Protein AF-A0A7V5F005-F1 (afdb_monomer_lite)

Secondary structure (DSSP, 8-state):
----------------S-------HHHHHHHHHHHHHHH-HHHHHHHHHHHHHHHHHHHHHHHHHHHHHHHHHHHHHHTT-HHHHHHHHHHHHHHHHHHHHHHHHHHHHHHHHHHHHHHHTTSSTTHHHHHHHHHHHHHHHHHHHHHHHHHHHHHTT--SS-SSSS-HHHHHHHHHHHHHHHHHH-HHHHHHHHHHHHHHHHTT-HHHHHHHHHHHHHHHHHHHHHGGGHHHHHHHHHHHHHHHHHHHHHHHHHHTT-PPPHHHHHHHHHH-TTS-S--PPP-------TT-----EEETTEEEE--SS--HHHHHHH-HHHHHHHHHHH---PPPEEEETTEEEETTSHHHHHHHHHHHHHHHHHHHHHHHHHHHHHHHHHSTT--HHHHIIIIIHHHHHHHHHH--HHHHHHHHHHHHHHH-TTS-HHHHHHHHHHHHHH--HHHHHHHHHHHHHHHHHTT----HHHHHHHHHHHHHHGGG--S-TTGGGGTHHHHHHHTT--HHHHHHHHHHHHHHTTTHHHHHHHHHHHHHHHHHHHHHHHHHHHHT-

Radius of gyration: 30.46 Å; chains: 1; bounding box: 103×102×81 Å

Structure (mmCIF, N/CA/C/O backbone):
data_AF-A0A7V5F005-F1
#
_entry.id   AF-A0A7V5F005-F1
#
loop_
_atom_site.group_PDB
_atom_site.id
_atom_site.type_symbol
_atom_site.label_atom_id
_atom_site.label_alt_id
_atom_site.label_comp_id
_atom_site.label_asym_id
_atom_site.label_entity_id
_atom_site.label_seq_id
_atom_site.pdbx_PDB_ins_code
_atom_site.Cartn_x
_atom_site.Cartn_y
_atom_site.Cartn_z
_atom_site.occupancy
_atom_site.B_iso_or_equiv
_atom_site.auth_seq_id
_atom_site.auth_comp_id
_atom_site.auth_asym_id
_atom_site.auth_atom_id
_atom_site.pdbx_PDB_model_num
ATOM 1 N N . MET A 1 1 ? 72.232 62.248 1.394 1.00 38.97 1 MET A N 1
ATOM 2 C CA . MET A 1 1 ? 72.396 63.174 2.535 1.00 38.97 1 MET A CA 1
ATOM 3 C C . MET A 1 1 ? 71.172 64.072 2.495 1.00 38.97 1 MET A C 1
ATOM 5 O O . MET A 1 1 ? 71.194 65.116 1.866 1.00 38.97 1 MET A O 1
ATOM 9 N N . ASN A 1 2 ? 70.075 63.523 3.016 1.00 33.62 2 ASN A N 1
ATOM 10 C CA . ASN A 1 2 ? 68.667 63.804 2.699 1.00 33.62 2 ASN A CA 1
ATOM 11 C C . ASN A 1 2 ? 67.881 63.500 3.990 1.00 33.62 2 ASN A C 1
ATOM 13 O O . ASN A 1 2 ? 68.324 62.629 4.734 1.00 33.62 2 ASN A O 1
ATOM 17 N N . GLU A 1 3 ? 66.720 64.039 4.337 1.00 30.33 3 GLU A N 1
ATOM 18 C CA . GLU A 1 3 ? 65.868 65.145 3.889 1.00 30.33 3 GLU A CA 1
ATOM 19 C C . GLU A 1 3 ? 64.881 65.358 5.057 1.00 30.33 3 GLU A C 1
ATOM 21 O O . GLU A 1 3 ? 64.528 64.409 5.760 1.00 30.33 3 GLU A O 1
ATOM 26 N N . GLN A 1 4 ? 64.442 66.595 5.283 1.00 37.00 4 GLN A N 1
ATOM 27 C CA . GLN A 1 4 ? 63.307 66.905 6.155 1.00 37.00 4 GLN A CA 1
ATOM 28 C C . GLN A 1 4 ? 61.998 66.443 5.498 1.00 37.00 4 GLN A C 1
ATOM 30 O O . GLN A 1 4 ? 61.789 66.750 4.330 1.00 37.00 4 GLN A O 1
ATOM 35 N N . ALA A 1 5 ? 61.078 65.838 6.258 1.00 34.12 5 ALA A N 1
ATOM 36 C CA . ALA A 1 5 ? 59.633 65.923 6.013 1.00 34.12 5 ALA A CA 1
ATOM 37 C C . ALA A 1 5 ? 58.844 65.373 7.212 1.00 34.12 5 ALA A C 1
ATOM 39 O O . ALA A 1 5 ? 59.053 64.241 7.643 1.00 34.12 5 ALA A O 1
ATOM 40 N N . GLY A 1 6 ? 57.903 66.166 7.726 1.00 29.70 6 GLY A N 1
ATOM 41 C CA . GLY A 1 6 ? 56.763 65.631 8.462 1.00 29.70 6 GLY A CA 1
ATOM 42 C C . GLY A 1 6 ? 55.716 65.057 7.503 1.00 29.70 6 GLY A C 1
ATOM 43 O O . GLY A 1 6 ? 55.715 65.392 6.323 1.00 29.70 6 GLY A O 1
ATOM 44 N N . SER A 1 7 ? 54.805 64.224 8.006 1.00 29.80 7 SER A N 1
ATOM 45 C CA . SER A 1 7 ? 53.402 64.160 7.561 1.00 29.80 7 SER A CA 1
ATOM 46 C C . SER A 1 7 ? 52.626 63.059 8.291 1.00 29.80 7 SER A C 1
ATOM 48 O O . SER A 1 7 ? 53.153 61.987 8.562 1.00 29.80 7 SER A O 1
ATOM 50 N N . SER A 1 8 ? 51.354 63.383 8.559 1.00 31.19 8 SER A N 1
ATOM 51 C CA . SER A 1 8 ? 50.190 62.510 8.798 1.00 31.19 8 SER A CA 1
ATOM 52 C C . SER A 1 8 ? 50.314 61.443 9.896 1.00 31.19 8 SER A C 1
ATOM 54 O O . SER A 1 8 ? 51.034 60.470 9.764 1.00 31.19 8 SER A O 1
ATOM 56 N N . GLY A 1 9 ? 49.594 61.525 11.014 1.00 30.30 9 GLY A N 1
ATOM 57 C CA . GLY A 1 9 ? 48.139 61.644 11.029 1.00 30.30 9 GLY A CA 1
ATOM 58 C C . GLY A 1 9 ? 47.497 60.259 10.939 1.00 30.30 9 GLY A C 1
ATOM 59 O O . GLY A 1 9 ? 47.050 59.866 9.873 1.00 30.30 9 GLY A O 1
ATOM 60 N N . THR A 1 10 ? 47.403 59.550 12.063 1.00 32.34 10 THR A N 1
ATOM 61 C CA . THR A 1 10 ? 46.413 58.477 12.255 1.00 32.34 10 THR A CA 1
ATOM 62 C C . THR A 1 10 ? 45.721 58.699 13.590 1.00 32.34 10 THR A C 1
ATOM 64 O O . THR A 1 10 ? 46.030 58.097 14.615 1.00 32.34 10 THR A O 1
ATOM 67 N N . SER A 1 11 ? 44.794 59.653 13.557 1.00 36.47 11 SER A N 1
ATOM 68 C CA . SER A 1 11 ? 43.602 59.653 14.393 1.00 36.47 11 SER A CA 1
ATOM 69 C C . SER A 1 11 ? 42.819 58.350 14.206 1.00 36.47 11 SER A C 1
ATOM 71 O O . SER A 1 11 ? 42.829 57.794 13.112 1.00 36.47 11 SER A O 1
ATOM 73 N N . ALA A 1 12 ? 42.044 57.995 15.232 1.00 37.31 12 ALA A N 1
ATOM 74 C CA . ALA A 1 12 ? 41.068 56.903 15.300 1.00 37.31 12 ALA A CA 1
ATOM 75 C C . ALA A 1 12 ? 41.616 55.560 15.797 1.00 37.31 12 ALA A C 1
ATOM 77 O O . ALA A 1 12 ? 41.804 54.635 15.026 1.00 37.31 12 ALA A O 1
ATOM 78 N N . LEU A 1 13 ? 41.802 55.457 17.117 1.00 35.16 13 LEU A N 1
ATOM 79 C CA . LEU A 1 13 ? 41.568 54.228 17.897 1.00 35.16 13 LEU A CA 1
ATOM 80 C C . LEU A 1 13 ? 41.340 54.606 19.377 1.00 35.16 13 LEU A C 1
ATOM 82 O O . LEU A 1 13 ? 41.996 54.155 20.307 1.00 35.16 13 LEU A O 1
ATOM 86 N N . LYS A 1 14 ? 40.404 55.530 19.583 1.00 39.06 14 LYS A N 1
ATOM 87 C CA . LYS A 1 14 ? 39.603 55.666 20.805 1.00 39.06 14 LYS A CA 1
ATOM 88 C C . LYS A 1 14 ? 38.161 55.724 20.312 1.00 39.06 14 LYS A C 1
ATOM 90 O O . LYS A 1 14 ? 37.958 56.284 19.239 1.00 39.06 14 LYS A O 1
ATOM 95 N N . TRP A 1 15 ? 37.226 55.179 21.088 1.00 33.25 15 TRP A N 1
ATOM 96 C CA . TRP A 1 15 ? 35.781 55.043 20.819 1.00 33.25 15 TRP A CA 1
ATOM 97 C C . TRP A 1 15 ? 35.349 53.706 20.192 1.00 33.25 15 TRP A C 1
ATOM 99 O O . TRP A 1 15 ? 35.150 53.609 18.989 1.00 33.25 15 TRP A O 1
ATOM 109 N N . HIS A 1 16 ? 35.208 52.672 21.031 1.00 36.75 16 HIS A N 1
ATOM 110 C CA . HIS A 1 16 ? 33.936 51.969 21.291 1.00 36.75 16 HIS A CA 1
ATOM 111 C C . HIS A 1 16 ? 34.193 50.738 22.182 1.00 36.75 16 HIS A C 1
ATOM 113 O O . HIS A 1 16 ? 34.186 49.604 21.720 1.00 36.75 16 HIS A O 1
ATOM 119 N N . GLU A 1 17 ? 34.412 50.970 23.479 1.00 39.88 17 GLU A N 1
ATOM 120 C CA . GLU A 1 17 ? 34.409 49.914 24.512 1.00 39.88 17 GLU A CA 1
ATOM 121 C C . GLU A 1 17 ? 33.198 50.039 25.461 1.00 39.88 17 GLU A C 1
ATOM 123 O O . GLU A 1 17 ? 33.136 49.416 26.514 1.00 39.88 17 GLU A O 1
ATOM 128 N N . GLU A 1 18 ? 32.181 50.814 25.070 1.00 41.94 18 GLU A N 1
ATOM 129 C CA . GLU A 1 18 ? 30.950 51.011 25.841 1.00 41.94 18 GLU A CA 1
ATOM 130 C C . GLU A 1 18 ? 29.721 50.727 24.974 1.00 41.94 18 GLU A C 1
ATOM 132 O O . GLU A 1 18 ? 29.124 51.614 24.372 1.00 41.94 18 GLU A O 1
ATOM 137 N N . SER A 1 19 ? 29.364 49.449 24.868 1.00 40.25 19 SER A N 1
ATOM 138 C CA . SER A 1 19 ? 27.989 48.998 24.585 1.00 40.25 19 SER A CA 1
ATOM 139 C C . SER A 1 19 ? 27.797 47.520 24.953 1.00 40.25 19 SER A C 1
ATOM 141 O O . SER A 1 19 ? 27.085 46.775 24.287 1.00 40.25 19 SER A O 1
ATOM 143 N N . ALA A 1 20 ? 28.409 47.072 26.054 1.00 43.72 20 ALA A N 1
ATOM 144 C CA . ALA A 1 20 ? 27.963 45.845 26.701 1.00 43.72 20 ALA A CA 1
ATOM 145 C C . ALA A 1 20 ? 26.662 46.173 27.445 1.00 43.72 20 ALA A C 1
ATOM 147 O O . ALA A 1 20 ? 26.689 46.808 28.500 1.00 43.72 20 ALA A O 1
ATOM 148 N N . ILE A 1 21 ? 25.523 45.795 26.863 1.00 49.12 21 ILE A N 1
ATOM 149 C CA . ILE A 1 21 ? 24.210 45.869 27.511 1.00 49.12 21 ILE A CA 1
ATOM 150 C C . ILE A 1 21 ? 24.324 45.126 28.850 1.00 49.12 21 ILE A C 1
ATOM 152 O O . ILE A 1 21 ? 24.442 43.901 28.883 1.00 49.12 21 ILE A O 1
ATOM 156 N N . ARG A 1 22 ? 24.353 45.868 29.965 1.00 52.59 22 ARG A N 1
ATOM 157 C CA . ARG A 1 22 ? 24.287 45.284 31.308 1.00 52.59 22 ARG A CA 1
ATOM 158 C C . ARG A 1 22 ? 22.856 44.814 31.525 1.00 52.59 22 ARG A C 1
ATOM 160 O O . ARG A 1 22 ? 21.986 45.620 31.836 1.00 52.59 22 ARG A O 1
ATOM 167 N N . LEU A 1 23 ? 22.638 43.519 31.315 1.00 56.75 23 LEU A N 1
ATOM 168 C CA . LEU A 1 23 ? 21.404 42.834 31.690 1.00 56.75 23 LEU A CA 1
ATOM 169 C C . LEU A 1 23 ? 21.127 43.082 33.179 1.00 56.75 23 LEU A C 1
ATOM 171 O O . LEU A 1 23 ? 22.049 43.009 33.997 1.00 56.75 23 LEU A O 1
ATOM 175 N N . SER A 1 24 ? 19.878 43.382 33.518 1.00 72.69 24 SER A N 1
ATOM 176 C CA . SER A 1 24 ? 19.417 43.475 34.907 1.00 72.69 24 SER A CA 1
ATOM 177 C C . SER A 1 24 ? 19.605 42.140 35.645 1.00 72.69 24 SER A C 1
ATOM 179 O O . SER A 1 24 ? 19.712 41.087 35.016 1.00 72.69 24 SER A O 1
ATOM 181 N N . GLU A 1 25 ? 19.645 42.148 36.982 1.00 67.94 25 GLU A N 1
ATOM 182 C CA . GLU A 1 25 ? 19.797 40.910 37.776 1.00 67.94 25 GLU A CA 1
ATOM 183 C C . GLU A 1 25 ? 18.696 39.880 37.471 1.00 67.94 25 GLU A C 1
ATOM 185 O O . GLU A 1 25 ? 18.955 38.678 37.449 1.00 67.94 25 GLU A O 1
ATOM 190 N N . GLU A 1 26 ? 17.485 40.345 37.159 1.00 61.84 26 GLU A N 1
ATOM 191 C CA . GLU A 1 26 ? 16.357 39.496 36.773 1.00 61.84 26 GLU A CA 1
ATOM 192 C C . GLU A 1 26 ? 16.564 38.868 35.385 1.00 61.84 26 GLU A C 1
ATOM 194 O O . GLU A 1 26 ? 16.338 37.671 35.205 1.00 61.84 26 GLU A O 1
ATOM 199 N N . GLU A 1 27 ? 17.090 39.627 34.420 1.00 63.44 27 GLU A N 1
ATOM 200 C CA . GLU A 1 27 ? 17.456 39.116 33.094 1.00 63.44 27 GLU A CA 1
ATOM 201 C C . GLU A 1 27 ? 18.659 38.168 33.150 1.00 63.44 27 GLU A C 1
ATOM 203 O O . GLU A 1 27 ? 18.671 37.164 32.442 1.00 63.44 27 GLU A O 1
ATOM 208 N N . GLN A 1 28 ? 19.650 38.425 34.012 1.00 68.62 28 GLN A N 1
ATOM 209 C CA . GLN A 1 28 ? 20.757 37.493 34.249 1.00 68.62 28 GLN A CA 1
ATOM 210 C C . GLN A 1 28 ? 20.271 36.197 34.897 1.00 68.62 28 GLN A C 1
ATOM 212 O O . GLN A 1 28 ? 20.704 35.119 34.494 1.00 68.62 28 GLN A O 1
ATOM 217 N N . HIS A 1 29 ? 19.339 36.282 35.849 1.00 68.94 29 HIS A N 1
ATOM 218 C CA . HIS A 1 29 ? 18.729 35.109 36.462 1.00 68.94 29 HIS A CA 1
ATOM 219 C C . HIS A 1 29 ? 17.910 34.305 35.444 1.00 68.94 29 HIS A C 1
ATOM 221 O O . HIS A 1 29 ? 18.051 33.087 35.374 1.00 68.94 29 HIS A O 1
ATOM 227 N N . GLN A 1 30 ? 17.127 34.970 34.588 1.00 62.50 30 GLN A N 1
ATOM 228 C CA . GLN A 1 30 ? 16.431 34.322 33.474 1.00 62.50 30 GLN A CA 1
ATOM 229 C C . GLN A 1 30 ? 17.411 33.667 32.496 1.00 62.50 30 GLN A C 1
ATOM 231 O O . GLN A 1 30 ? 17.164 32.547 32.061 1.00 62.50 30 GLN A O 1
ATOM 236 N N . LEU A 1 31 ? 18.542 34.312 32.188 1.00 66.81 31 LEU A N 1
ATOM 237 C CA . LEU A 1 31 ? 19.572 33.760 31.308 1.00 66.81 31 LEU A CA 1
ATOM 238 C C . LEU A 1 31 ? 20.269 32.545 31.932 1.00 66.81 31 LEU A C 1
ATOM 240 O O . LEU A 1 31 ? 20.539 31.579 31.228 1.00 66.81 31 LEU A O 1
ATOM 244 N N . GLU A 1 32 ? 20.549 32.564 33.235 1.00 66.75 32 GLU A N 1
ATOM 245 C CA . GLU A 1 32 ? 21.120 31.429 33.970 1.00 66.75 32 GLU A CA 1
ATOM 246 C C . GLU A 1 32 ? 20.124 30.270 34.078 1.00 66.75 32 GLU A C 1
ATOM 248 O O . GLU A 1 32 ? 20.485 29.121 33.830 1.00 66.75 32 GLU A O 1
ATOM 253 N N . VAL A 1 33 ? 18.842 30.550 34.325 1.00 63.56 33 VAL A N 1
ATOM 254 C CA . VAL A 1 33 ? 17.774 29.542 34.266 1.00 63.56 33 VAL A CA 1
ATOM 255 C C . VAL A 1 33 ? 17.649 28.971 32.850 1.00 63.56 33 VAL A C 1
ATOM 257 O O . VAL A 1 33 ? 17.575 27.753 32.688 1.00 63.56 33 VAL A O 1
ATOM 260 N N . LEU A 1 34 ? 17.703 29.813 31.812 1.00 59.19 34 LEU A N 1
ATOM 261 C CA . LEU A 1 34 ? 17.664 29.389 30.412 1.00 59.19 34 LEU A CA 1
ATOM 262 C C . LEU A 1 34 ? 18.900 28.559 30.044 1.00 59.19 34 LEU A C 1
ATOM 264 O O . LEU A 1 34 ? 18.760 27.546 29.368 1.00 59.19 34 LEU A O 1
ATOM 268 N N . LYS A 1 35 ? 20.091 28.927 30.530 1.00 58.88 35 LYS A N 1
ATOM 269 C CA . LYS A 1 35 ? 21.324 28.141 30.385 1.00 58.88 35 LYS A CA 1
ATOM 270 C C . LYS A 1 35 ? 21.204 26.800 31.091 1.00 58.88 35 LYS A C 1
ATOM 272 O O . LYS A 1 35 ? 21.541 25.798 30.488 1.00 58.88 35 LYS A O 1
ATOM 277 N N . VAL A 1 36 ? 20.683 26.731 32.314 1.00 61.91 36 VAL A N 1
ATOM 278 C CA . VAL A 1 36 ? 20.475 25.463 33.040 1.00 61.91 36 VAL A CA 1
ATOM 279 C C . VAL A 1 36 ? 19.451 24.570 32.324 1.00 61.91 36 VAL A C 1
ATOM 281 O O . VAL A 1 36 ? 19.643 23.357 32.219 1.00 61.91 36 VAL A O 1
ATOM 284 N N . ILE A 1 37 ? 18.398 25.163 31.756 1.00 57.75 37 ILE A N 1
ATOM 285 C CA . ILE A 1 37 ? 17.394 24.483 30.924 1.00 57.75 37 ILE A CA 1
ATOM 286 C C . ILE A 1 37 ? 18.021 23.964 29.616 1.00 57.75 37 ILE A C 1
ATOM 288 O O . ILE A 1 37 ? 17.849 22.787 29.290 1.00 57.75 37 ILE A O 1
ATOM 292 N N . LEU A 1 38 ? 18.793 24.798 28.909 1.00 55.75 38 LEU A N 1
ATOM 293 C CA . LEU A 1 38 ? 19.462 24.496 27.633 1.00 55.75 38 LEU A CA 1
ATOM 294 C C . LEU A 1 38 ? 20.728 23.636 27.775 1.00 55.75 38 LEU A C 1
ATOM 296 O O . LEU A 1 38 ? 21.146 23.028 26.800 1.00 55.75 38 LEU A O 1
ATOM 300 N N . LEU A 1 39 ? 21.350 23.567 28.952 1.00 59.78 39 LEU A N 1
ATOM 301 C CA . LEU A 1 39 ? 22.544 22.752 29.220 1.00 59.78 39 LEU A CA 1
ATOM 302 C C . LEU A 1 39 ? 22.197 21.403 29.841 1.00 59.78 39 LEU A C 1
ATOM 304 O O . LEU A 1 39 ? 23.070 20.544 29.946 1.00 59.78 39 LEU A O 1
ATOM 308 N N . SER A 1 40 ? 20.944 21.175 30.246 1.00 65.44 40 SER A N 1
ATOM 309 C CA . SER A 1 40 ? 20.545 19.852 30.712 1.00 65.44 40 SER A CA 1
ATOM 310 C C . SER A 1 40 ? 20.384 18.912 29.502 1.00 65.44 40 SER A C 1
ATOM 312 O O . SER A 1 40 ? 19.487 19.107 28.673 1.00 65.44 40 SER A O 1
ATOM 314 N N . PRO A 1 41 ? 21.187 17.835 29.384 1.00 64.44 41 PRO A N 1
ATOM 315 C CA . PRO A 1 41 ? 21.117 16.938 28.225 1.00 64.44 41 PRO A CA 1
ATOM 316 C C . PRO A 1 41 ? 19.725 16.309 28.053 1.00 64.44 41 PRO A C 1
ATOM 318 O O . PRO A 1 41 ? 19.301 15.978 26.949 1.00 64.44 41 PRO A O 1
ATOM 321 N N . ARG A 1 42 ? 18.975 16.187 29.159 1.00 67.50 42 ARG A N 1
ATOM 322 C CA . ARG A 1 42 ? 17.601 15.676 29.178 1.00 67.50 42 ARG A CA 1
ATOM 323 C C . ARG A 1 42 ? 16.567 16.663 28.626 1.00 67.50 42 ARG A C 1
ATOM 325 O O . ARG A 1 42 ? 15.668 16.200 27.926 1.00 67.50 42 ARG A O 1
ATOM 332 N N . LEU A 1 43 ? 16.638 17.972 28.919 1.00 64.94 43 LEU A N 1
ATOM 333 C CA . LEU A 1 43 ? 15.711 18.927 28.288 1.00 64.94 43 LEU A CA 1
ATOM 334 C C . LEU A 1 43 ? 16.106 19.212 26.844 1.00 64.94 43 LEU A C 1
ATOM 336 O O . LEU A 1 43 ? 15.206 19.279 26.015 1.00 64.94 43 LEU A O 1
ATOM 340 N N . VAL A 1 44 ? 17.401 19.285 26.519 1.00 68.06 44 VAL A N 1
ATOM 341 C CA . VAL A 1 44 ? 17.855 19.387 25.121 1.00 68.06 44 VAL A CA 1
ATOM 342 C C . VAL A 1 44 ? 17.337 18.205 24.315 1.00 68.06 44 VAL A C 1
ATOM 344 O O . VAL A 1 44 ? 16.742 18.408 23.265 1.00 68.06 44 VAL A O 1
ATOM 347 N N . GLY A 1 45 ? 17.457 16.980 24.837 1.00 70.12 45 GLY A N 1
ATOM 348 C CA . GLY A 1 45 ? 16.904 15.792 24.187 1.00 70.12 45 GLY A CA 1
ATOM 349 C C . GLY A 1 45 ? 15.389 15.875 23.968 1.00 70.12 45 GLY A C 1
ATOM 350 O O . GLY A 1 45 ? 14.913 15.582 22.876 1.00 70.12 45 GLY A O 1
ATOM 351 N N . LYS A 1 46 ? 14.620 16.334 24.966 1.00 72.62 46 LYS A N 1
ATOM 352 C CA . LYS A 1 46 ? 13.164 16.528 24.824 1.00 72.62 46 LYS A CA 1
ATOM 353 C C . LYS A 1 46 ? 12.805 17.635 23.830 1.00 72.62 46 LYS A C 1
ATOM 355 O O . LYS A 1 46 ? 11.853 17.474 23.075 1.00 72.62 46 LYS A O 1
ATOM 360 N N . TYR A 1 47 ? 13.549 18.736 23.828 1.00 73.88 47 TYR A N 1
ATOM 361 C CA . TYR A 1 47 ? 13.325 19.863 22.929 1.00 73.88 47 TYR A CA 1
ATOM 362 C C . TYR A 1 47 ? 13.697 19.511 21.485 1.00 73.88 47 TYR A C 1
ATOM 364 O O . TYR A 1 47 ? 12.938 19.804 20.570 1.00 73.88 47 TYR A O 1
ATOM 372 N N . MET A 1 48 ? 14.803 18.794 21.277 1.00 70.38 48 MET A N 1
ATOM 373 C CA . MET A 1 48 ? 15.194 18.267 19.966 1.00 70.38 48 MET A CA 1
ATOM 374 C C . MET A 1 48 ? 14.198 17.226 19.454 1.00 70.38 48 MET A C 1
ATOM 376 O O . MET A 1 48 ? 13.832 17.271 18.285 1.00 70.38 48 MET A O 1
ATOM 380 N N . ALA A 1 49 ? 13.691 16.342 20.320 1.00 70.50 49 ALA A N 1
ATOM 381 C CA . ALA A 1 49 ? 12.618 15.418 19.955 1.00 70.50 49 ALA A CA 1
ATOM 382 C C . ALA A 1 49 ? 11.334 16.165 19.554 1.00 70.50 49 ALA A C 1
ATOM 384 O O . ALA A 1 49 ? 10.709 15.815 18.557 1.00 70.50 49 ALA A O 1
ATOM 385 N N . PHE A 1 50 ? 10.974 17.226 20.282 1.00 74.69 50 PHE A N 1
ATOM 386 C CA . PHE A 1 50 ? 9.839 18.084 19.942 1.00 74.69 50 PHE A CA 1
ATOM 387 C C . PHE A 1 50 ? 10.030 18.793 18.593 1.00 74.69 50 PHE A C 1
ATOM 389 O O . PHE A 1 50 ? 9.137 18.746 17.750 1.00 74.69 50 PHE A O 1
ATOM 396 N N . LEU A 1 51 ? 11.198 19.402 18.356 1.00 75.62 51 LEU A N 1
ATOM 397 C CA . LEU A 1 51 ? 11.530 20.048 17.082 1.00 75.62 51 LEU A CA 1
ATOM 398 C C . LEU A 1 51 ? 11.517 19.053 15.919 1.00 75.62 51 LEU A C 1
ATOM 400 O O . LEU A 1 51 ? 10.963 19.356 14.866 1.00 75.62 51 LEU A O 1
ATOM 404 N N . TYR A 1 52 ? 12.083 17.861 16.112 1.00 71.19 52 TYR A N 1
ATOM 405 C CA . TYR A 1 52 ? 12.076 16.800 15.109 1.00 71.19 52 TYR A CA 1
ATOM 406 C C . TYR A 1 52 ? 10.651 16.349 14.778 1.00 71.19 52 TYR A C 1
ATOM 408 O O . TYR A 1 52 ? 10.292 16.232 13.610 1.00 71.19 52 TYR A O 1
ATOM 416 N N . GLN A 1 53 ? 9.810 16.160 15.794 1.00 69.44 53 GLN A N 1
ATOM 417 C CA . GLN A 1 53 ? 8.416 15.776 15.600 1.00 69.44 53 GLN A CA 1
ATOM 418 C C . GLN A 1 53 ? 7.617 16.877 14.889 1.00 69.44 53 GLN A C 1
ATOM 420 O O . GLN A 1 53 ? 6.818 16.579 14.001 1.00 69.44 53 GLN A O 1
ATOM 425 N N . TYR A 1 54 ? 7.872 18.147 15.219 1.00 73.62 54 TYR A N 1
ATOM 426 C CA . TYR A 1 54 ? 7.291 19.291 14.518 1.00 73.62 54 TYR A CA 1
ATOM 427 C C . TYR A 1 54 ? 7.732 19.342 13.048 1.00 73.62 54 TYR A C 1
ATOM 429 O O . TYR A 1 54 ? 6.898 19.507 12.162 1.00 73.62 54 TYR A O 1
ATOM 437 N N . PHE A 1 55 ? 9.023 19.131 12.778 1.00 75.19 55 PHE A N 1
ATOM 438 C CA . PHE A 1 55 ? 9.576 19.054 11.425 1.00 75.19 55 PHE A CA 1
ATOM 439 C C . PHE A 1 55 ? 8.966 17.909 10.607 1.00 75.19 55 PHE A C 1
ATOM 441 O O . PHE A 1 55 ? 8.534 18.138 9.480 1.00 75.19 55 PHE A O 1
ATOM 448 N N . CYS A 1 56 ? 8.865 16.706 11.179 1.00 68.44 56 CYS A N 1
ATOM 449 C CA . CYS A 1 56 ? 8.231 15.563 10.517 1.00 68.44 56 CYS A CA 1
ATOM 450 C C . CYS A 1 56 ? 6.772 15.865 10.176 1.00 68.44 56 CYS A C 1
ATOM 452 O O . CYS A 1 56 ? 6.366 15.679 9.036 1.00 68.44 56 CYS A O 1
ATOM 454 N N . THR A 1 57 ? 6.023 16.420 11.133 1.00 68.69 57 THR A N 1
ATOM 455 C CA . THR A 1 57 ? 4.617 16.804 10.931 1.00 68.69 57 THR A CA 1
ATOM 456 C C . THR A 1 57 ? 4.477 17.854 9.822 1.00 68.69 57 THR A C 1
ATOM 458 O O . THR A 1 57 ? 3.557 17.787 9.009 1.00 68.69 57 THR A O 1
ATOM 461 N N . ALA A 1 58 ? 5.396 18.823 9.765 1.00 72.62 58 ALA A N 1
ATOM 462 C CA . ALA A 1 58 ? 5.406 19.843 8.724 1.00 72.62 58 ALA A CA 1
ATOM 463 C C . ALA A 1 58 ? 5.716 19.252 7.340 1.00 72.62 58 ALA A C 1
ATOM 465 O O . ALA A 1 58 ? 5.027 19.590 6.381 1.00 72.62 58 ALA A O 1
ATOM 466 N N . ILE A 1 59 ? 6.711 18.362 7.223 1.00 73.50 59 ILE A N 1
ATOM 467 C CA . ILE A 1 59 ? 6.996 17.672 5.956 1.00 73.50 59 ILE A CA 1
ATOM 468 C C . ILE A 1 59 ? 5.799 16.846 5.522 1.00 73.50 59 ILE A C 1
ATOM 470 O O . ILE A 1 59 ? 5.407 16.922 4.367 1.00 73.50 59 ILE A O 1
ATOM 474 N N . GLU A 1 60 ? 5.218 16.084 6.435 1.00 67.56 60 GLU A N 1
ATOM 475 C CA . GLU A 1 60 ? 4.114 15.182 6.151 1.00 67.56 60 GLU A CA 1
ATOM 476 C C . GLU A 1 60 ? 2.900 15.911 5.576 1.00 67.56 60 GLU A C 1
ATOM 478 O O . GLU A 1 60 ? 2.354 15.502 4.558 1.00 67.56 60 GLU A O 1
ATOM 483 N N . GLN A 1 61 ? 2.544 17.068 6.139 1.00 71.31 61 GLN A N 1
ATOM 484 C CA . GLN A 1 61 ? 1.460 17.893 5.606 1.00 71.31 61 GLN A CA 1
ATOM 485 C C . GLN A 1 61 ? 1.660 18.257 4.123 1.00 71.31 61 GLN A C 1
ATOM 487 O O . GLN A 1 61 ? 0.690 18.361 3.370 1.00 71.31 61 GLN A O 1
ATOM 492 N N . TRP A 1 62 ? 2.909 18.461 3.707 1.00 77.44 62 TRP A N 1
ATOM 493 C CA . TRP A 1 62 ? 3.277 18.830 2.342 1.00 77.44 62 TRP A CA 1
ATOM 494 C C . TRP A 1 62 ? 3.845 17.663 1.539 1.00 77.44 62 TRP A C 1
ATOM 496 O O . TRP A 1 62 ? 4.223 17.858 0.385 1.00 77.44 62 TRP A O 1
ATOM 506 N N . LEU A 1 63 ? 3.889 16.456 2.103 1.00 71.94 63 LEU A N 1
ATOM 507 C CA . LEU A 1 63 ? 4.586 15.311 1.534 1.00 71.94 63 LEU A CA 1
ATOM 508 C C . LEU A 1 63 ? 4.129 14.988 0.107 1.00 71.94 63 LEU A C 1
ATOM 510 O O . LEU A 1 63 ? 4.995 14.795 -0.745 1.00 71.94 63 LEU A O 1
ATOM 514 N N . PRO A 1 64 ? 2.829 15.020 -0.236 1.00 70.31 64 PRO A N 1
ATOM 515 C CA . PRO A 1 64 ? 2.394 14.753 -1.606 1.00 70.31 64 PRO A CA 1
ATOM 516 C C . PRO A 1 64 ? 2.914 15.799 -2.604 1.00 70.31 64 PRO A C 1
ATOM 518 O O . PRO A 1 64 ? 3.326 15.476 -3.713 1.00 70.31 64 PRO A O 1
ATOM 521 N N . VAL A 1 65 ? 2.963 17.069 -2.196 1.00 80.75 65 VAL A N 1
ATOM 522 C CA . VAL A 1 65 ? 3.494 18.156 -3.031 1.00 80.75 65 VAL A CA 1
ATOM 523 C C . VAL A 1 65 ? 5.015 18.052 -3.136 1.00 80.75 65 VAL A C 1
ATOM 525 O O . VAL A 1 65 ? 5.563 18.141 -4.231 1.00 80.75 65 VAL A O 1
ATOM 528 N N . LEU A 1 66 ? 5.699 17.810 -2.016 1.00 81.62 66 LEU A N 1
ATOM 529 C CA . LEU A 1 66 ? 7.150 17.643 -1.963 1.00 81.62 66 LEU A CA 1
ATOM 530 C C . LEU A 1 66 ? 7.614 16.434 -2.776 1.00 81.62 66 LEU A C 1
ATOM 532 O O . LEU A 1 66 ? 8.640 16.524 -3.434 1.00 81.62 66 LEU A O 1
ATOM 536 N N . THR A 1 67 ? 6.864 15.332 -2.776 1.00 76.00 67 THR A N 1
ATOM 537 C CA . THR A 1 67 ? 7.177 14.135 -3.570 1.00 76.00 67 THR A CA 1
ATOM 538 C C . THR A 1 67 ? 7.003 14.372 -5.061 1.00 76.00 67 THR A C 1
ATOM 540 O O . THR A 1 67 ? 7.894 14.004 -5.819 1.00 76.00 67 THR A O 1
ATOM 543 N N . ILE A 1 68 ? 5.929 15.046 -5.492 1.00 76.88 68 ILE A N 1
ATOM 544 C CA . ILE A 1 68 ? 5.766 15.448 -6.899 1.00 76.88 68 ILE A CA 1
ATOM 545 C C . ILE A 1 68 ? 6.902 16.382 -7.324 1.00 76.88 68 ILE A C 1
ATOM 547 O O . ILE A 1 68 ? 7.541 16.144 -8.345 1.00 76.88 68 ILE A O 1
ATOM 551 N N . ILE A 1 69 ? 7.176 17.431 -6.540 1.00 86.94 69 ILE A N 1
ATOM 552 C CA . ILE A 1 69 ? 8.247 18.389 -6.843 1.00 86.94 69 ILE A CA 1
ATOM 553 C C . ILE A 1 69 ? 9.592 17.670 -6.904 1.00 86.94 69 ILE A C 1
ATOM 555 O O . ILE A 1 69 ? 10.341 17.871 -7.851 1.00 86.94 69 ILE A O 1
ATOM 559 N N . ALA A 1 70 ? 9.893 16.811 -5.933 1.00 85.06 70 ALA A N 1
ATOM 560 C CA . ALA A 1 70 ? 11.138 16.064 -5.897 1.00 85.06 70 ALA A CA 1
ATOM 561 C C . ALA A 1 70 ? 11.272 15.095 -7.078 1.00 85.06 70 ALA A C 1
ATOM 563 O O . ALA A 1 70 ? 12.340 15.032 -7.674 1.00 85.06 70 ALA A O 1
ATOM 564 N N . PHE A 1 71 ? 10.195 14.409 -7.470 1.00 77.94 71 PHE A N 1
ATOM 565 C CA . PHE A 1 71 ? 10.184 13.525 -8.637 1.00 77.94 71 PHE A CA 1
ATOM 566 C C . PHE A 1 71 ? 10.425 14.295 -9.940 1.00 77.94 71 PHE A C 1
ATOM 568 O O . PHE A 1 71 ? 11.271 13.905 -10.742 1.00 77.94 71 PHE A O 1
ATOM 575 N N . ILE A 1 72 ? 9.758 15.443 -10.112 1.00 84.88 72 ILE A N 1
ATOM 576 C CA . ILE A 1 72 ? 9.980 16.370 -11.233 1.00 84.88 72 ILE A CA 1
ATOM 577 C C . ILE A 1 72 ? 11.438 16.844 -11.243 1.00 84.88 72 ILE A C 1
ATOM 579 O O . ILE A 1 72 ? 12.108 16.759 -12.270 1.00 84.88 72 ILE A O 1
ATOM 583 N N . LEU A 1 73 ? 11.950 17.316 -10.104 1.00 89.31 73 LEU A N 1
ATOM 584 C CA . LEU A 1 73 ? 13.339 17.755 -9.974 1.00 89.31 73 LEU A CA 1
ATOM 585 C C . LEU A 1 73 ? 14.325 16.622 -10.261 1.00 89.31 73 LEU A C 1
ATOM 587 O O . LEU A 1 73 ? 15.363 16.885 -10.855 1.00 89.31 73 LEU A O 1
ATOM 591 N N . GLY A 1 74 ? 14.004 15.383 -9.892 1.00 84.38 74 GLY A N 1
ATOM 592 C CA . GLY A 1 74 ? 14.803 14.212 -10.226 1.00 84.38 74 GLY A CA 1
ATOM 593 C C . GLY A 1 74 ? 14.846 13.960 -11.732 1.00 84.38 74 GLY A C 1
ATOM 594 O O . GLY A 1 74 ? 15.928 13.930 -12.315 1.00 84.38 74 GLY A O 1
ATOM 595 N N . ILE A 1 75 ? 13.677 13.881 -12.378 1.00 82.00 75 ILE A N 1
ATOM 596 C CA . ILE A 1 75 ? 13.554 13.639 -13.823 1.00 82.00 75 ILE A CA 1
ATOM 597 C C . ILE A 1 75 ? 14.274 14.720 -14.635 1.00 82.00 75 ILE A C 1
ATOM 599 O O . ILE A 1 75 ? 15.099 14.422 -15.496 1.00 82.00 75 ILE A O 1
ATOM 603 N N . PHE A 1 76 ? 13.971 15.993 -14.376 1.00 84.38 76 PHE A N 1
ATOM 604 C CA . PHE A 1 76 ? 14.564 17.090 -15.142 1.00 84.38 76 PHE A CA 1
ATOM 605 C C . PHE A 1 76 ? 16.003 17.383 -14.714 1.00 84.38 76 PHE A C 1
ATOM 607 O O . PHE A 1 76 ? 16.811 17.794 -15.544 1.00 84.38 76 PHE A O 1
ATOM 614 N N . GLY A 1 77 ? 16.344 17.159 -13.444 1.00 83.56 77 GLY A N 1
ATOM 615 C CA . GLY A 1 77 ? 17.692 17.336 -12.910 1.00 83.56 77 GLY A CA 1
ATOM 616 C C . GLY A 1 77 ? 18.685 16.328 -13.479 1.00 83.56 77 GLY A C 1
ATOM 617 O O . GLY A 1 77 ? 19.812 16.710 -13.787 1.00 83.56 77 GLY A O 1
ATOM 618 N N . ALA A 1 78 ? 18.264 15.081 -13.712 1.00 83.31 78 ALA A N 1
ATOM 619 C CA . ALA A 1 78 ? 19.105 14.040 -14.307 1.00 83.31 78 ALA A CA 1
ATOM 620 C C . ALA A 1 78 ? 19.706 14.458 -15.659 1.00 83.31 78 ALA A C 1
ATOM 622 O O . ALA A 1 78 ? 20.872 14.174 -15.933 1.00 83.31 78 ALA A O 1
ATOM 623 N N . LYS A 1 79 ? 18.964 15.238 -16.459 1.00 81.19 79 LYS A N 1
ATOM 624 C CA . LYS A 1 79 ? 19.455 15.814 -17.721 1.00 81.19 79 LYS A CA 1
ATOM 625 C C . LYS A 1 79 ? 20.707 16.680 -17.542 1.00 81.19 79 LYS A C 1
ATOM 627 O O . LYS A 1 79 ? 21.562 16.709 -18.423 1.00 81.19 79 LYS A O 1
ATOM 632 N N . TYR A 1 80 ? 20.796 17.416 -16.438 1.00 84.12 80 TYR A N 1
ATOM 633 C CA . TYR A 1 80 ? 21.889 18.354 -16.174 1.00 84.12 80 TYR A CA 1
ATOM 634 C C . TYR A 1 80 ? 23.038 17.721 -15.379 1.00 84.12 80 TYR A C 1
ATOM 636 O O . TYR A 1 80 ? 24.149 18.250 -15.399 1.00 84.12 80 TYR A O 1
ATOM 644 N N . PHE A 1 81 ? 22.795 16.590 -14.710 1.00 85.19 81 PHE A N 1
ATOM 645 C CA . PHE A 1 81 ? 23.757 15.926 -13.828 1.00 85.19 81 PHE A CA 1
ATOM 646 C C . PHE A 1 81 ? 23.919 14.429 -14.171 1.00 85.19 81 PHE A C 1
ATOM 648 O O . PHE A 1 81 ? 23.541 13.573 -13.371 1.00 85.19 81 PHE A O 1
ATOM 655 N N . PRO A 1 82 ? 24.525 14.078 -15.324 1.00 78.50 82 PRO A N 1
ATOM 656 C CA . PRO A 1 82 ? 24.651 12.684 -15.769 1.00 78.50 82 PRO A CA 1
ATOM 657 C C . PRO A 1 82 ? 25.464 11.803 -14.805 1.00 78.50 82 PRO A C 1
ATOM 659 O O . PRO A 1 82 ? 25.091 10.663 -14.563 1.00 78.50 82 PRO A O 1
ATOM 662 N N . VAL A 1 83 ? 26.504 12.353 -14.164 1.00 82.12 83 VAL A N 1
ATOM 663 C CA . VAL A 1 83 ? 27.298 11.635 -13.144 1.00 82.12 83 VAL A CA 1
ATOM 664 C C . VAL A 1 83 ? 26.435 11.210 -11.953 1.00 82.12 83 VAL A C 1
ATOM 666 O O . VAL A 1 83 ? 26.626 10.133 -11.395 1.00 82.12 83 VAL A O 1
ATOM 669 N N . LEU A 1 84 ? 25.474 12.049 -11.557 1.00 79.25 84 LEU A N 1
ATOM 670 C CA . LEU A 1 84 ? 24.553 11.723 -10.473 1.00 79.25 84 LEU A CA 1
ATOM 671 C C . LEU A 1 84 ? 23.587 10.602 -10.887 1.00 79.25 84 LEU A C 1
ATOM 673 O O . LEU A 1 84 ? 23.267 9.760 -10.052 1.00 79.25 84 LEU A O 1
ATOM 677 N N . SER A 1 85 ? 23.175 10.568 -12.161 1.00 78.12 85 SER A N 1
ATOM 678 C CA . SER A 1 85 ? 22.379 9.468 -12.723 1.00 78.12 85 SER A CA 1
ATOM 679 C C . SER A 1 85 ? 23.128 8.149 -12.637 1.00 78.12 85 SER A C 1
ATOM 681 O O . SER A 1 85 ? 22.620 7.221 -12.023 1.00 78.12 85 SER A O 1
ATOM 683 N N . ASP A 1 86 ? 24.367 8.097 -13.132 1.00 77.56 86 ASP A N 1
ATOM 684 C CA . ASP A 1 86 ? 25.160 6.862 -13.149 1.00 77.56 86 ASP A CA 1
ATOM 685 C C . ASP A 1 86 ? 25.366 6.285 -11.732 1.00 77.56 86 ASP A C 1
ATOM 687 O O . ASP A 1 86 ? 25.291 5.073 -11.516 1.00 77.56 86 ASP A O 1
ATOM 691 N N . VAL A 1 87 ? 25.591 7.157 -10.739 1.00 82.25 87 VAL A N 1
ATOM 692 C CA . VAL A 1 87 ? 25.702 6.753 -9.328 1.00 82.25 87 VAL A CA 1
ATOM 693 C C . VAL A 1 87 ? 24.380 6.186 -8.817 1.00 82.25 87 VAL A C 1
ATOM 695 O O . VAL A 1 87 ? 24.376 5.135 -8.178 1.00 82.25 87 VAL A O 1
ATOM 698 N N . ILE A 1 88 ? 23.264 6.866 -9.081 1.00 79.75 88 ILE A N 1
ATOM 699 C CA . ILE A 1 88 ? 21.937 6.425 -8.640 1.00 79.75 88 ILE A CA 1
ATOM 700 C C . ILE A 1 88 ? 21.543 5.104 -9.300 1.00 79.75 88 ILE A C 1
ATOM 702 O O . ILE A 1 88 ? 21.054 4.215 -8.606 1.00 79.75 88 ILE A O 1
ATOM 706 N N . ASP A 1 89 ? 21.819 4.944 -10.591 1.00 72.44 89 ASP A N 1
ATOM 707 C CA . ASP A 1 89 ? 21.574 3.717 -11.344 1.00 72.44 89 ASP A CA 1
ATOM 708 C C . ASP A 1 89 ? 22.334 2.535 -10.726 1.00 72.44 89 ASP A C 1
ATOM 710 O O . ASP A 1 89 ? 21.750 1.487 -10.447 1.00 72.44 89 ASP A O 1
ATOM 714 N N . SER A 1 90 ? 23.618 2.726 -10.401 1.00 77.75 90 SER A N 1
ATOM 715 C CA . SER A 1 90 ? 24.428 1.704 -9.727 1.00 77.75 90 SER A CA 1
ATOM 716 C C . SER A 1 90 ? 23.891 1.339 -8.338 1.00 77.75 90 SER A C 1
ATOM 718 O O . SER A 1 90 ? 23.805 0.156 -8.004 1.00 77.75 90 SER A O 1
ATOM 720 N N . GLN A 1 91 ? 23.512 2.333 -7.527 1.00 78.50 91 GLN A N 1
ATOM 721 C CA . GLN A 1 91 ? 22.971 2.093 -6.185 1.00 78.50 91 GLN A CA 1
ATOM 722 C C . GLN A 1 91 ? 21.607 1.400 -6.234 1.00 78.50 91 GLN A C 1
ATOM 724 O O . GLN A 1 91 ? 21.334 0.526 -5.411 1.00 78.50 91 GLN A O 1
ATOM 729 N N . MET A 1 92 ? 20.756 1.761 -7.197 1.00 72.38 92 MET A N 1
ATOM 730 C CA . MET A 1 92 ? 19.444 1.142 -7.354 1.00 72.38 92 MET A CA 1
ATOM 731 C C . MET A 1 92 ? 19.563 -0.303 -7.834 1.00 72.38 92 MET A C 1
ATOM 733 O O . MET A 1 92 ? 18.925 -1.178 -7.259 1.00 72.38 92 MET A O 1
ATOM 737 N N . ASN A 1 93 ? 20.444 -0.589 -8.793 1.00 73.06 93 ASN A N 1
ATOM 738 C CA . ASN A 1 93 ? 20.701 -1.967 -9.216 1.00 73.06 93 ASN A CA 1
ATOM 739 C C . ASN A 1 93 ? 21.237 -2.820 -8.054 1.00 73.06 93 ASN A C 1
ATOM 741 O O . ASN A 1 93 ? 20.697 -3.888 -7.788 1.00 73.06 93 ASN A O 1
ATOM 745 N N . MET A 1 94 ? 22.191 -2.300 -7.269 1.00 77.69 94 MET A N 1
ATOM 746 C CA . MET A 1 94 ? 22.678 -2.988 -6.065 1.00 77.69 94 MET A CA 1
ATOM 747 C C . MET A 1 94 ? 21.552 -3.262 -5.059 1.00 77.69 94 MET A C 1
ATOM 749 O O . MET A 1 94 ? 21.499 -4.337 -4.463 1.00 77.69 94 MET A O 1
ATOM 753 N N . PHE A 1 95 ? 20.650 -2.298 -4.857 1.00 75.88 95 PHE A N 1
ATOM 754 C CA . PHE A 1 95 ? 19.488 -2.472 -3.989 1.00 75.88 95 PHE A CA 1
ATOM 755 C C . PHE A 1 95 ? 18.540 -3.567 -4.505 1.00 75.88 95 PHE A C 1
ATOM 757 O O . PHE A 1 95 ? 18.059 -4.377 -3.712 1.00 75.88 95 PHE A O 1
ATOM 764 N N . LEU A 1 96 ? 18.291 -3.619 -5.815 1.00 72.62 96 LEU A N 1
ATOM 765 C CA . LEU A 1 96 ? 17.443 -4.635 -6.443 1.00 72.62 96 LEU A CA 1
ATOM 766 C C . LEU A 1 96 ? 18.064 -6.038 -6.360 1.00 72.62 96 LEU A C 1
ATOM 768 O O . LEU A 1 96 ? 17.341 -6.998 -6.097 1.00 72.62 96 LEU A O 1
ATOM 772 N N . ASP A 1 97 ? 19.387 -6.156 -6.474 1.00 74.19 97 ASP A N 1
ATOM 773 C CA . ASP A 1 97 ? 20.095 -7.437 -6.352 1.00 74.19 97 ASP A CA 1
ATOM 774 C C . ASP A 1 97 ? 19.960 -8.033 -4.943 1.00 74.19 97 ASP A C 1
ATOM 776 O O . ASP A 1 97 ? 19.690 -9.224 -4.766 1.00 74.19 97 ASP A O 1
ATOM 780 N N . ILE A 1 98 ? 20.096 -7.200 -3.905 1.00 79.00 98 ILE A N 1
ATOM 781 C CA . ILE A 1 98 ? 19.966 -7.651 -2.509 1.00 79.00 98 ILE A CA 1
ATOM 782 C C . ILE A 1 98 ? 18.505 -7.768 -2.055 1.00 79.00 98 ILE A C 1
ATOM 784 O O . ILE A 1 98 ? 18.226 -8.416 -1.041 1.00 79.00 98 ILE A O 1
ATOM 788 N N . TYR A 1 99 ? 17.558 -7.165 -2.779 1.00 77.94 99 TYR A N 1
ATOM 789 C CA . TYR A 1 99 ? 16.142 -7.154 -2.413 1.00 77.94 99 TYR A CA 1
ATOM 790 C C . TYR A 1 99 ? 15.566 -8.572 -2.301 1.00 77.94 99 TYR A C 1
ATOM 792 O O . TYR A 1 99 ? 14.876 -8.867 -1.323 1.00 77.94 99 TYR A O 1
ATOM 800 N N . GLY A 1 100 ? 15.897 -9.474 -3.233 1.00 76.94 100 GLY A N 1
ATOM 801 C CA . GLY A 1 100 ? 15.445 -10.872 -3.193 1.00 76.94 100 GLY A CA 1
ATOM 802 C C . GLY A 1 100 ? 15.860 -11.605 -1.910 1.00 76.94 100 GLY A C 1
ATOM 803 O O . GLY A 1 100 ? 15.111 -12.435 -1.396 1.00 76.94 100 GLY A O 1
ATOM 804 N N . PHE A 1 101 ? 17.008 -11.234 -1.339 1.00 82.81 101 PHE A N 1
ATOM 805 C CA . PHE A 1 101 ? 17.500 -11.762 -0.069 1.00 82.81 101 PHE A CA 1
ATOM 806 C C . PHE A 1 101 ? 16.870 -11.071 1.150 1.00 82.81 101 PHE A C 1
ATOM 808 O O . PHE A 1 101 ? 16.514 -11.741 2.116 1.00 82.81 101 PHE A O 1
ATOM 815 N N . ILE A 1 102 ? 16.709 -9.743 1.126 1.00 81.25 102 ILE A N 1
ATOM 816 C CA . ILE A 1 102 ? 16.209 -8.955 2.268 1.00 81.25 102 ILE A CA 1
ATOM 817 C C . ILE A 1 102 ? 14.692 -9.100 2.450 1.00 81.25 102 ILE A C 1
ATOM 819 O O . ILE A 1 102 ? 14.203 -9.165 3.582 1.00 81.25 102 ILE A O 1
ATOM 823 N N . ALA A 1 103 ? 13.934 -9.153 1.355 1.00 81.94 103 ALA A N 1
ATOM 824 C CA . ALA A 1 103 ? 12.476 -9.124 1.381 1.00 81.94 103 ALA A CA 1
ATOM 825 C C . ALA A 1 103 ? 11.837 -10.270 2.199 1.00 81.94 103 ALA A C 1
ATOM 827 O O . ALA A 1 103 ? 10.943 -9.974 2.995 1.00 81.94 103 ALA A O 1
ATOM 828 N N . PRO A 1 104 ? 12.293 -11.539 2.131 1.00 87.12 104 PRO A N 1
ATOM 829 C CA . PRO A 1 104 ? 11.803 -12.600 3.016 1.00 87.12 104 PRO A CA 1
ATOM 830 C C . PRO A 1 104 ? 11.977 -12.282 4.509 1.00 87.12 104 PRO A C 1
ATOM 832 O O . PRO A 1 104 ? 11.048 -12.471 5.295 1.00 87.12 104 PRO A O 1
ATOM 835 N N . PHE A 1 105 ? 13.130 -11.740 4.917 1.00 87.56 105 PHE A N 1
ATOM 836 C CA . PHE A 1 105 ? 13.343 -11.332 6.310 1.00 87.56 105 PHE A CA 1
ATOM 837 C C . PHE A 1 105 ? 12.406 -10.194 6.706 1.00 87.56 105 PHE A C 1
ATOM 839 O O . PHE A 1 105 ? 11.826 -10.238 7.792 1.00 87.56 105 PHE A O 1
ATOM 846 N N . ALA A 1 106 ? 12.217 -9.203 5.831 1.00 83.06 106 ALA A N 1
ATOM 847 C CA . ALA A 1 106 ? 11.273 -8.117 6.067 1.00 83.06 106 ALA A CA 1
ATOM 848 C C . ALA A 1 106 ? 9.844 -8.655 6.259 1.00 83.06 106 ALA A C 1
ATOM 850 O O . ALA A 1 106 ? 9.197 -8.320 7.251 1.00 83.06 106 ALA A O 1
ATOM 851 N N . ILE A 1 107 ? 9.385 -9.564 5.389 1.00 85.06 107 ILE A N 1
ATOM 852 C CA . ILE A 1 107 ? 8.085 -10.233 5.538 1.00 85.06 107 ILE A CA 1
ATOM 853 C C . ILE A 1 107 ? 8.004 -10.930 6.897 1.00 85.06 107 ILE A C 1
ATOM 855 O O . ILE A 1 107 ? 7.056 -10.684 7.634 1.00 85.06 107 ILE A O 1
ATOM 859 N N . TYR A 1 108 ? 8.995 -11.739 7.280 1.00 89.31 108 TYR A N 1
ATOM 860 C CA . TYR A 1 108 ? 8.996 -12.414 8.581 1.00 89.31 108 TYR A CA 1
ATOM 861 C C . TYR A 1 108 ? 8.897 -11.423 9.753 1.00 89.31 108 TYR A C 1
ATOM 863 O O . TYR A 1 108 ? 8.013 -11.551 10.608 1.00 89.31 108 TYR A O 1
ATOM 871 N N . PHE A 1 109 ? 9.776 -10.419 9.801 1.00 85.56 109 PHE A N 1
ATOM 872 C CA . PHE A 1 109 ? 9.865 -9.490 10.930 1.00 85.56 109 PHE A CA 1
ATOM 873 C C . PHE A 1 109 ? 8.664 -8.557 11.051 1.00 85.56 109 PHE A C 1
ATOM 875 O O . PHE A 1 109 ? 8.363 -8.131 12.166 1.00 85.56 109 PHE A O 1
ATOM 882 N N . ILE A 1 110 ? 7.961 -8.263 9.955 1.00 82.44 110 ILE A N 1
ATOM 883 C CA . ILE A 1 110 ? 6.774 -7.405 9.983 1.00 82.44 110 ILE A CA 1
ATOM 884 C C . ILE A 1 110 ? 5.491 -8.236 10.162 1.00 82.44 110 ILE A C 1
ATOM 886 O O . ILE A 1 110 ? 4.620 -7.872 10.956 1.00 82.44 110 ILE A O 1
ATOM 890 N N . LEU A 1 111 ? 5.378 -9.396 9.506 1.00 84.69 111 LEU A N 1
ATOM 891 C CA . LEU A 1 111 ? 4.202 -10.269 9.592 1.00 84.69 111 LEU A CA 1
ATOM 892 C C . LEU A 1 111 ? 4.024 -10.874 10.985 1.00 84.69 111 LEU A C 1
ATOM 894 O O . LEU A 1 111 ? 2.910 -10.888 11.515 1.00 84.69 111 LEU A O 1
ATOM 898 N N . THR A 1 112 ? 5.114 -11.339 11.602 1.00 87.38 112 THR A N 1
ATOM 899 C CA . THR A 1 112 ? 5.076 -12.004 12.914 1.00 87.38 112 THR A CA 1
ATOM 900 C C . THR A 1 112 ? 4.422 -11.141 14.005 1.00 87.38 112 THR A C 1
ATOM 902 O O . THR A 1 112 ? 3.447 -11.593 14.618 1.00 87.38 112 THR A O 1
ATOM 905 N N . PRO A 1 113 ? 4.886 -9.903 14.277 1.00 82.31 113 PRO A N 1
ATOM 906 C CA . PRO A 1 113 ? 4.272 -9.066 15.301 1.00 82.31 113 PRO A CA 1
ATOM 907 C C . PRO A 1 113 ? 2.848 -8.621 14.951 1.00 82.31 113 PRO A C 1
ATOM 909 O O . PRO A 1 113 ? 2.011 -8.506 15.848 1.00 82.31 113 PRO A O 1
ATOM 912 N N . SER A 1 114 ? 2.543 -8.373 13.676 1.00 80.31 114 SER A N 1
ATOM 913 C CA . SER A 1 114 ? 1.207 -7.941 13.247 1.00 80.31 114 SER A CA 1
ATOM 914 C C . SER A 1 114 ? 0.163 -9.040 13.456 1.00 80.31 114 SER A C 1
ATOM 916 O O . SER A 1 114 ? -0.875 -8.802 14.077 1.00 80.31 114 SER A O 1
ATOM 918 N N . LEU A 1 115 ? 0.471 -10.281 13.077 1.00 81.12 115 LEU A N 1
ATOM 919 C CA . LEU A 1 115 ? -0.396 -11.426 13.360 1.00 81.12 115 LEU A CA 1
ATOM 920 C C . LEU A 1 115 ? -0.503 -11.733 14.864 1.00 81.12 115 LEU A C 1
ATOM 922 O O . LEU A 1 115 ? -1.594 -12.043 15.351 1.00 81.12 115 LEU A O 1
ATOM 926 N N . ALA A 1 116 ? 0.591 -11.610 15.626 1.00 80.19 116 ALA A N 1
ATOM 927 C CA . ALA A 1 116 ? 0.558 -11.792 17.079 1.00 80.19 116 ALA A CA 1
ATOM 928 C C . ALA A 1 116 ? -0.409 -10.800 17.754 1.00 80.19 116 ALA A C 1
ATOM 930 O O . ALA A 1 116 ? -1.221 -11.199 18.598 1.00 80.19 116 ALA A O 1
ATOM 931 N N . ARG A 1 117 ? -0.394 -9.527 17.328 1.00 74.75 117 ARG A N 1
ATOM 932 C CA . ARG A 1 117 ? -1.335 -8.493 17.792 1.00 74.75 117 ARG A CA 1
ATOM 933 C C . ARG A 1 117 ? -2.785 -8.884 17.529 1.00 74.75 117 ARG A C 1
ATOM 935 O O . ARG A 1 117 ? -3.594 -8.867 18.461 1.00 74.75 117 ARG A O 1
ATOM 942 N N . ILE A 1 118 ? -3.093 -9.324 16.311 1.00 76.81 118 ILE A N 1
ATOM 943 C CA . ILE A 1 118 ? -4.441 -9.753 15.915 1.00 76.81 118 ILE A CA 1
ATOM 944 C C . ILE A 1 118 ? -4.942 -10.888 16.815 1.00 76.81 118 ILE A C 1
ATOM 946 O O . ILE A 1 118 ? -6.043 -10.809 17.366 1.00 76.81 118 ILE A O 1
ATOM 950 N N . LEU A 1 119 ? -4.127 -11.919 17.035 1.00 74.31 119 LEU A N 1
ATOM 951 C CA . LEU A 1 119 ? -4.525 -13.076 17.840 1.00 74.31 119 LEU A CA 1
ATOM 952 C C . LEU A 1 119 ? -4.646 -12.749 19.332 1.00 74.31 119 LEU A C 1
ATOM 954 O O . LEU A 1 119 ? -5.558 -13.246 19.995 1.00 74.31 119 LEU A O 1
ATOM 958 N N . SER A 1 120 ? -3.772 -11.887 19.859 1.00 71.06 120 SER A N 1
ATOM 959 C CA . SER A 1 120 ? -3.825 -11.456 21.263 1.00 71.06 120 SER A CA 1
ATOM 960 C C . SER A 1 120 ? -5.079 -10.637 21.590 1.00 71.06 120 SER A C 1
ATOM 962 O O . SER A 1 120 ? -5.598 -10.712 22.701 1.00 71.06 120 SER A O 1
ATOM 964 N N . SER A 1 121 ? -5.629 -9.911 20.611 1.00 66.31 121 SER A N 1
ATOM 965 C CA . SER A 1 121 ? -6.850 -9.118 20.793 1.00 66.31 121 SER A CA 1
ATOM 966 C C . SER A 1 121 ? -8.116 -9.966 21.013 1.00 66.31 121 SER A C 1
ATOM 968 O O . SER A 1 121 ? -9.112 -9.473 21.541 1.00 66.31 121 SER A O 1
ATOM 970 N N . SER A 1 122 ? -8.080 -11.256 20.658 1.00 61.03 122 SER A N 1
ATOM 971 C CA . SER A 1 122 ? -9.245 -12.154 20.681 1.00 61.03 122 SER A CA 1
ATOM 972 C C . SER A 1 122 ? -9.449 -12.919 22.002 1.00 61.03 122 SER A C 1
ATOM 974 O O . SER A 1 122 ? -10.464 -13.596 22.153 1.00 61.03 122 SER A O 1
ATOM 976 N N . THR A 1 123 ? -8.539 -12.829 22.982 1.00 57.75 123 THR A N 1
ATOM 977 C CA . THR A 1 123 ? -8.527 -13.714 24.172 1.00 57.75 123 THR A CA 1
ATOM 978 C C . THR A 1 123 ? -9.052 -13.096 25.486 1.00 57.75 123 THR A C 1
ATOM 980 O O . THR A 1 123 ? -8.995 -13.755 26.522 1.00 57.75 123 THR A O 1
ATOM 983 N N . GLY A 1 124 ? -9.603 -11.871 25.484 1.00 58.97 124 GLY A N 1
ATOM 984 C CA . GLY A 1 124 ? -10.053 -11.155 26.701 1.00 58.97 124 GLY A CA 1
ATOM 985 C C . GLY A 1 124 ? -11.576 -10.997 26.900 1.00 58.97 124 GLY A C 1
ATOM 986 O O . GLY A 1 124 ? -12.389 -11.463 26.099 1.00 58.97 124 GLY A O 1
ATOM 987 N N . LYS A 1 125 ? -11.990 -10.270 27.957 1.00 50.22 125 LYS A N 1
ATOM 988 C CA . LYS A 1 125 ? -13.375 -9.767 28.120 1.00 50.22 125 LYS A CA 1
ATOM 989 C C . LYS A 1 125 ? -13.661 -8.766 26.990 1.00 50.22 125 LYS A C 1
ATOM 991 O O . LYS A 1 125 ? -13.108 -7.675 26.989 1.00 50.22 125 LYS A O 1
ATOM 996 N N . GLY A 1 126 ? -14.471 -9.169 26.009 1.00 64.94 126 GLY A N 1
ATOM 997 C CA . GLY A 1 126 ? -14.651 -8.454 24.733 1.00 64.94 126 GLY A CA 1
ATOM 998 C C . GLY A 1 126 ? -14.063 -9.179 23.512 1.00 64.94 126 GLY A C 1
ATOM 999 O O . GLY A 1 126 ? -14.280 -8.742 22.384 1.00 64.94 126 GLY A O 1
ATOM 1000 N N . GLY A 1 127 ? -13.401 -10.327 23.706 1.00 77.94 127 GLY A N 1
ATOM 1001 C CA . GLY A 1 127 ? -12.757 -11.108 22.645 1.00 77.94 127 GLY A CA 1
ATOM 1002 C C . GLY A 1 127 ? -13.700 -11.506 21.509 1.00 77.94 127 GLY A C 1
ATOM 1003 O O . GLY A 1 127 ? -13.331 -11.393 20.350 1.00 77.94 127 GLY A O 1
ATOM 1004 N N . LYS A 1 128 ? -14.966 -11.846 21.801 1.00 83.88 128 LYS A N 1
ATOM 1005 C CA . LYS A 1 128 ? -15.959 -12.159 20.752 1.00 83.88 128 LYS A CA 1
ATOM 1006 C C . LYS A 1 128 ? -16.224 -10.977 19.808 1.00 83.88 128 LYS A C 1
ATOM 1008 O O . LYS A 1 128 ? -16.422 -11.191 18.614 1.00 83.88 128 LYS A O 1
ATOM 1013 N N . PHE A 1 129 ? -16.232 -9.750 20.332 1.00 86.81 129 PHE A N 1
ATOM 1014 C CA . PHE A 1 129 ? -16.376 -8.543 19.517 1.00 86.81 129 PHE A CA 1
ATOM 1015 C C . PHE A 1 129 ? -15.106 -8.283 18.700 1.00 86.81 129 PHE A C 1
ATOM 1017 O O . PHE A 1 129 ? -15.201 -8.045 17.498 1.00 86.81 129 PHE A O 1
ATOM 1024 N N . ALA A 1 130 ? -13.931 -8.406 19.324 1.00 86.44 130 ALA A N 1
ATOM 1025 C CA . ALA A 1 130 ? -12.647 -8.259 18.644 1.00 86.44 130 ALA A CA 1
ATOM 1026 C C . ALA A 1 130 ? -12.491 -9.258 17.486 1.00 86.44 130 ALA A C 1
ATOM 1028 O O . ALA A 1 130 ? -12.209 -8.856 16.360 1.00 86.44 130 ALA A O 1
ATOM 1029 N N . THR A 1 131 ? -12.774 -10.542 17.723 1.00 87.25 131 THR A N 1
ATOM 1030 C CA . THR A 1 131 ? -12.762 -11.584 16.688 1.00 87.25 131 THR A CA 1
ATOM 1031 C C . THR A 1 131 ? -13.748 -11.270 15.566 1.00 87.25 131 THR A C 1
ATOM 1033 O O . THR A 1 131 ? -13.394 -11.384 14.396 1.00 87.25 131 THR A O 1
ATOM 1036 N N . TYR A 1 132 ? -14.967 -10.828 15.892 1.00 89.94 132 TYR A N 1
ATOM 1037 C CA . TYR A 1 132 ? -15.943 -10.435 14.874 1.00 89.94 132 TYR A CA 1
ATOM 1038 C C . TYR A 1 132 ? -15.436 -9.272 14.009 1.00 89.94 132 TYR A C 1
ATOM 1040 O O . TYR A 1 132 ? -15.542 -9.336 12.786 1.00 89.94 132 TYR A O 1
ATOM 1048 N N . ALA A 1 133 ? -14.861 -8.235 14.620 1.00 90.56 133 ALA A N 1
ATOM 1049 C CA . ALA A 1 133 ? -14.313 -7.088 13.901 1.00 90.56 133 ALA A CA 1
ATOM 1050 C C . ALA A 1 133 ? -13.134 -7.482 12.995 1.00 90.56 133 ALA A C 1
ATOM 1052 O O . ALA A 1 133 ? -13.097 -7.078 11.836 1.00 90.56 133 ALA A O 1
ATOM 1053 N N . VAL A 1 134 ? -12.217 -8.324 13.485 1.00 89.81 134 VAL A N 1
ATOM 1054 C CA . VAL A 1 134 ? -11.089 -8.853 12.698 1.00 89.81 134 VAL A CA 1
ATOM 1055 C C . VAL A 1 134 ? -11.583 -9.668 11.503 1.00 89.81 134 VAL A C 1
ATOM 1057 O O . VAL A 1 134 ? -11.108 -9.459 10.386 1.00 89.81 134 VAL A O 1
ATOM 1060 N N . ILE A 1 135 ? -12.556 -10.564 11.703 1.00 91.25 135 ILE A N 1
ATOM 1061 C CA . ILE A 1 135 ? -13.153 -11.347 10.610 1.00 91.25 135 ILE A CA 1
ATOM 1062 C C . ILE A 1 135 ? -13.813 -10.411 9.598 1.00 91.25 135 ILE A C 1
ATOM 1064 O O . ILE A 1 135 ? -13.593 -10.553 8.399 1.00 91.25 135 ILE A O 1
ATOM 1068 N N . PHE A 1 136 ? -14.581 -9.425 10.064 1.00 93.19 136 PHE A N 1
ATOM 1069 C CA . PHE A 1 136 ? -15.252 -8.468 9.189 1.00 93.19 136 PHE A CA 1
ATOM 1070 C C . PHE A 1 136 ? -14.256 -7.674 8.328 1.00 93.19 136 PHE A C 1
ATOM 1072 O O . PHE A 1 136 ? -14.455 -7.545 7.121 1.00 93.19 136 PHE A O 1
ATOM 1079 N N . LEU A 1 137 ? -13.160 -7.194 8.923 1.00 92.88 137 LEU A N 1
ATOM 1080 C CA . LEU A 1 137 ? -12.076 -6.516 8.205 1.00 92.88 137 LEU A CA 1
ATOM 1081 C C . LEU A 1 137 ? -11.391 -7.443 7.193 1.00 92.88 137 LEU A C 1
ATOM 1083 O O . LEU A 1 137 ? -11.167 -7.045 6.053 1.00 92.88 137 LEU A O 1
ATOM 1087 N N . SER A 1 138 ? -11.132 -8.693 7.579 1.00 92.44 138 SER A N 1
ATOM 1088 C CA . SER A 1 138 ? -10.500 -9.693 6.709 1.00 92.44 138 SER A CA 1
ATOM 1089 C C . SER A 1 138 ? -11.377 -10.035 5.500 1.00 92.44 138 SER A C 1
ATOM 1091 O O . SER A 1 138 ? -10.890 -10.099 4.377 1.00 92.44 138 SER A O 1
ATOM 1093 N N . VAL A 1 139 ? -12.689 -10.186 5.695 1.00 94.44 139 VAL A N 1
ATOM 1094 C CA . VAL A 1 139 ? -13.636 -10.428 4.595 1.00 94.44 139 VAL A CA 1
ATOM 1095 C C . VAL A 1 139 ? -13.675 -9.238 3.637 1.00 94.44 139 VAL A C 1
ATOM 1097 O O . VAL A 1 139 ? -13.622 -9.422 2.423 1.00 94.44 139 VAL A O 1
ATOM 1100 N N . ARG A 1 140 ? -13.714 -8.005 4.158 1.00 94.81 140 ARG A N 1
ATOM 1101 C CA . ARG A 1 140 ? -13.662 -6.801 3.312 1.00 94.81 140 ARG A CA 1
ATOM 1102 C C . ARG A 1 140 ? -12.369 -6.712 2.507 1.00 94.81 140 ARG A C 1
ATOM 1104 O O . ARG A 1 140 ? -12.433 -6.375 1.331 1.00 94.81 140 ARG A O 1
ATOM 1111 N N . ARG A 1 141 ? -11.234 -7.079 3.104 1.00 94.81 141 ARG A N 1
ATOM 1112 C CA . ARG A 1 141 ? -9.942 -7.154 2.413 1.00 94.81 141 ARG A CA 1
ATOM 1113 C C . ARG A 1 141 ? -9.970 -8.118 1.229 1.00 94.81 141 ARG A C 1
ATOM 1115 O O . ARG A 1 141 ? -9.477 -7.795 0.158 1.00 94.81 141 ARG A O 1
ATOM 1122 N N . PHE A 1 142 ? -10.570 -9.291 1.401 1.00 95.94 142 PHE A N 1
ATOM 1123 C CA . PHE A 1 142 ? -10.704 -10.243 0.302 1.00 95.94 142 PHE A CA 1
ATOM 1124 C C . PHE A 1 142 ? -11.535 -9.664 -0.856 1.00 95.94 142 PHE A C 1
ATOM 1126 O O . PHE A 1 142 ? -11.136 -9.743 -2.016 1.00 95.94 142 PHE A O 1
ATOM 1133 N N . PHE A 1 143 ? -12.654 -9.000 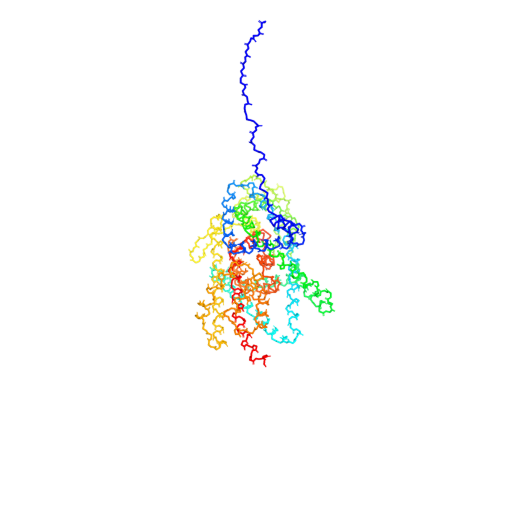-0.550 1.00 97.19 143 PHE A N 1
ATOM 1134 C CA . PHE A 1 143 ? -13.470 -8.348 -1.577 1.00 97.19 143 PHE A CA 1
ATOM 1135 C C . PHE A 1 143 ? -12.790 -7.136 -2.228 1.00 97.19 143 PHE A C 1
ATOM 1137 O O . PHE A 1 143 ? -13.040 -6.886 -3.406 1.00 97.19 143 PHE A O 1
ATOM 1144 N N . SER A 1 144 ? -11.925 -6.403 -1.517 1.00 97.94 144 SER A N 1
ATOM 1145 C CA . SER A 1 144 ? -11.169 -5.302 -2.130 1.00 97.94 144 SER A CA 1
ATOM 1146 C C . SER A 1 144 ? -10.128 -5.804 -3.123 1.00 97.94 144 SER A C 1
ATOM 1148 O O . SER A 1 144 ? -9.929 -5.151 -4.140 1.00 97.94 144 SER A O 1
ATOM 1150 N N . LEU A 1 145 ? -9.547 -6.990 -2.905 1.00 98.19 145 LEU A N 1
ATOM 1151 C CA . LEU A 1 145 ? -8.688 -7.650 -3.893 1.00 98.19 145 LEU A CA 1
ATOM 1152 C C . LEU A 1 145 ? -9.458 -8.051 -5.152 1.00 98.19 145 LEU A C 1
ATOM 1154 O O . LEU A 1 145 ? -9.001 -7.768 -6.254 1.00 98.19 145 LEU A O 1
ATOM 1158 N N . ILE A 1 146 ? -10.650 -8.639 -5.007 1.00 97.81 146 ILE A N 1
ATOM 1159 C CA . ILE A 1 146 ? -11.510 -8.958 -6.161 1.00 97.81 146 ILE A CA 1
ATOM 1160 C C . ILE A 1 146 ? -11.851 -7.683 -6.939 1.00 97.81 146 ILE A C 1
ATOM 1162 O O . ILE A 1 146 ? -11.738 -7.652 -8.163 1.00 97.81 146 ILE A O 1
ATOM 1166 N N . TRP A 1 147 ? -12.241 -6.621 -6.229 1.00 98.19 147 TRP A N 1
ATOM 1167 C CA . TRP A 1 147 ? -12.508 -5.322 -6.840 1.00 98.19 147 TRP A CA 1
ATOM 1168 C C . TRP A 1 147 ? -11.287 -4.781 -7.587 1.00 98.19 147 TRP A C 1
ATOM 1170 O O . TRP A 1 147 ? -11.423 -4.330 -8.720 1.00 98.19 147 TRP A O 1
ATOM 1180 N N . ALA A 1 148 ? -10.102 -4.869 -6.985 1.00 98.31 148 ALA A N 1
ATOM 1181 C CA . ALA A 1 148 ? -8.869 -4.414 -7.602 1.00 98.31 148 ALA A CA 1
ATOM 1182 C C . ALA A 1 148 ? -8.577 -5.157 -8.908 1.00 98.31 148 ALA A C 1
ATOM 1184 O O . ALA A 1 148 ? -8.303 -4.516 -9.914 1.00 98.31 148 ALA A O 1
ATOM 1185 N N . VAL A 1 149 ? -8.718 -6.487 -8.920 1.00 97.88 149 VAL A N 1
ATOM 1186 C CA . VAL A 1 149 ? -8.547 -7.303 -10.132 1.00 97.88 149 VAL A CA 1
ATOM 1187 C C . VAL A 1 149 ? -9.523 -6.872 -11.227 1.00 97.88 149 VAL A C 1
ATOM 1189 O O . VAL A 1 149 ? -9.103 -6.621 -12.353 1.00 97.88 149 VAL A O 1
ATOM 1192 N N . ILE A 1 150 ? -10.812 -6.733 -10.898 1.00 97.00 150 ILE A N 1
ATOM 1193 C CA . ILE A 1 150 ? -11.840 -6.306 -11.860 1.00 97.00 150 ILE A CA 1
ATOM 1194 C C . ILE A 1 150 ? -11.506 -4.923 -12.428 1.00 97.00 150 ILE A C 1
ATOM 1196 O O . ILE A 1 150 ? -11.541 -4.728 -13.641 1.00 97.00 150 ILE A O 1
ATOM 1200 N N . PHE A 1 151 ? -11.165 -3.970 -11.560 1.00 97.50 151 PHE A N 1
ATOM 1201 C CA . PHE A 1 151 ? -10.824 -2.612 -11.966 1.00 97.50 151 PHE A CA 1
ATOM 1202 C C . PHE A 1 151 ? -9.592 -2.589 -12.879 1.00 97.50 151 PHE A C 1
ATOM 1204 O O . PHE A 1 151 ? -9.643 -1.981 -13.944 1.00 97.50 151 PHE A O 1
ATOM 1211 N N . THR A 1 152 ? -8.517 -3.289 -12.504 1.00 96.69 152 THR A N 1
ATOM 1212 C CA . THR A 1 152 ? -7.281 -3.393 -13.293 1.00 96.69 152 THR A CA 1
ATOM 1213 C C . THR A 1 152 ? -7.545 -3.988 -14.671 1.00 96.69 152 THR A C 1
ATOM 1215 O O . THR A 1 152 ? -7.109 -3.425 -15.671 1.00 96.69 152 THR A O 1
ATOM 1218 N N . VAL A 1 153 ? -8.293 -5.092 -14.742 1.00 94.50 153 VAL A N 1
ATOM 1219 C CA . VAL A 1 153 ? -8.586 -5.764 -16.015 1.00 94.50 153 VAL A CA 1
ATOM 1220 C C . VAL A 1 153 ? -9.381 -4.860 -16.956 1.00 94.50 153 VAL A C 1
ATOM 1222 O O . VAL A 1 153 ? -9.055 -4.785 -18.136 1.00 94.50 153 VAL A O 1
ATOM 1225 N N . ILE A 1 154 ? -10.371 -4.128 -16.435 1.00 93.44 154 ILE A N 1
ATOM 1226 C CA . ILE A 1 154 ? -11.196 -3.211 -17.234 1.00 93.44 154 ILE A CA 1
ATOM 1227 C C . ILE A 1 154 ? -10.394 -1.992 -17.702 1.00 93.44 154 ILE A C 1
ATOM 1229 O O . ILE A 1 154 ? -10.483 -1.607 -18.862 1.00 93.44 154 ILE A O 1
ATOM 1233 N N . ILE A 1 155 ? -9.640 -1.353 -16.805 1.00 94.25 155 ILE A N 1
ATOM 1234 C CA . ILE A 1 155 ? -8.971 -0.078 -17.101 1.00 94.25 155 ILE A CA 1
ATOM 1235 C C . ILE A 1 155 ? -7.809 -0.245 -18.075 1.00 94.25 155 ILE A C 1
ATOM 1237 O O . ILE A 1 155 ? -7.581 0.639 -18.901 1.00 94.25 155 ILE A O 1
ATOM 1241 N N . PHE A 1 156 ? -7.084 -1.356 -17.975 1.00 92.50 156 PHE A N 1
ATOM 1242 C CA . PHE A 1 156 ? -5.935 -1.632 -18.832 1.00 92.50 156 PHE A CA 1
ATOM 1243 C C . PHE A 1 156 ? -6.267 -2.539 -20.013 1.00 92.50 156 PHE A C 1
ATOM 1245 O O . PHE A 1 156 ? -5.355 -2.889 -20.755 1.00 92.50 156 PHE A O 1
ATOM 1252 N N . ASP A 1 157 ? -7.533 -2.923 -20.191 1.00 89.75 157 ASP A N 1
ATOM 1253 C CA . ASP A 1 157 ? -7.960 -3.830 -21.259 1.00 89.75 157 ASP A CA 1
ATOM 1254 C C . ASP A 1 157 ? -7.089 -5.102 -21.288 1.00 89.75 157 ASP A C 1
ATOM 1256 O O . ASP A 1 157 ? -6.402 -5.427 -22.259 1.00 89.75 157 ASP A O 1
ATOM 1260 N N . PHE A 1 158 ? -6.996 -5.766 -20.132 1.00 89.19 158 PHE A N 1
ATOM 1261 C CA . PHE A 1 158 ? -6.325 -7.060 -20.049 1.00 89.19 158 PHE A CA 1
ATOM 1262 C C . PHE A 1 158 ? -7.255 -8.165 -20.552 1.00 89.19 158 PHE A C 1
ATOM 1264 O O . PHE A 1 158 ? -8.461 -8.136 -20.279 1.00 89.19 158 PHE A O 1
ATOM 1271 N N . PRO A 1 159 ? -6.716 -9.185 -21.234 1.00 82.88 159 PRO A N 1
ATOM 1272 C CA . PRO A 1 159 ? -7.531 -10.269 -21.735 1.00 82.88 159 PRO A CA 1
ATOM 1273 C C . PRO A 1 159 ? -8.124 -11.077 -20.576 1.00 82.88 159 PRO A C 1
ATOM 1275 O O . PRO A 1 159 ? -7.462 -11.406 -19.585 1.00 82.88 159 PRO A O 1
ATOM 1278 N N . LEU A 1 160 ? -9.387 -11.478 -20.728 1.00 79.62 160 LEU A N 1
ATOM 1279 C CA . LEU A 1 160 ? -10.000 -12.452 -19.820 1.00 79.62 160 LEU A CA 1
ATOM 1280 C C . LEU A 1 160 ? -9.280 -13.806 -19.912 1.00 79.62 160 LEU A C 1
ATOM 1282 O O . LEU A 1 160 ? -9.108 -14.494 -18.908 1.00 79.62 160 LEU A O 1
ATOM 1286 N N . VAL A 1 161 ? -8.838 -14.153 -21.123 1.00 69.12 161 VAL A N 1
ATOM 1287 C CA . VAL A 1 161 ? -8.058 -15.341 -21.469 1.00 69.12 161 VAL A CA 1
ATOM 1288 C C . VAL A 1 161 ? -7.029 -14.915 -22.514 1.00 69.12 161 VAL A C 1
ATOM 1290 O O . VAL A 1 161 ? -7.426 -14.327 -23.519 1.00 69.12 161 VAL A O 1
ATOM 1293 N N . VAL A 1 162 ? -5.737 -15.185 -22.296 1.00 59.12 162 VAL A N 1
ATOM 1294 C CA . VAL A 1 162 ? -4.689 -14.904 -23.299 1.00 59.12 162 VAL A CA 1
ATOM 1295 C C . VAL A 1 162 ? -5.029 -15.673 -24.585 1.00 59.12 162 VAL A C 1
ATOM 1297 O O . VAL A 1 162 ? -5.246 -16.884 -24.542 1.00 59.12 162 VAL A O 1
ATOM 1300 N N . GLY A 1 163 ? -5.189 -14.972 -25.709 1.00 50.81 163 GLY A N 1
ATOM 1301 C CA . GLY A 1 163 ? -5.783 -15.530 -26.927 1.00 50.81 163 GLY A CA 1
ATOM 1302 C C . GLY A 1 163 ? -4.846 -16.424 -27.748 1.00 50.81 163 GLY A C 1
ATOM 1303 O O . GLY A 1 163 ? -3.672 -16.110 -27.911 1.00 50.81 163 GLY A O 1
ATOM 1304 N N . GLY A 1 164 ? -5.398 -17.494 -28.345 1.00 44.25 164 GLY A N 1
ATOM 1305 C CA . GLY A 1 164 ? -4.873 -18.082 -29.590 1.00 44.25 164 GLY A CA 1
ATOM 1306 C C . GLY A 1 164 ? -4.777 -19.607 -29.697 1.00 44.25 164 GLY A C 1
ATOM 1307 O O . GLY A 1 164 ? -4.711 -20.116 -30.810 1.00 44.25 164 GLY A O 1
ATOM 1308 N N . THR A 1 165 ? -4.803 -20.368 -28.604 1.00 37.06 165 THR A N 1
ATOM 1309 C CA . THR A 1 165 ? -4.722 -21.840 -28.664 1.00 37.06 165 THR A CA 1
ATOM 1310 C C . THR A 1 165 ? -5.665 -22.486 -27.657 1.00 37.06 165 THR A C 1
ATOM 1312 O O . THR A 1 165 ? -6.110 -21.864 -26.696 1.00 37.06 165 THR A O 1
ATOM 1315 N N . SER A 1 166 ? -5.976 -23.754 -27.886 1.00 45.66 166 SER A N 1
ATOM 1316 C CA . SER A 1 166 ? -6.722 -24.710 -27.056 1.00 45.66 166 SER A CA 1
ATOM 1317 C C . SER A 1 166 ? -6.213 -24.902 -25.607 1.00 45.66 166 SER A C 1
ATOM 1319 O O . SER A 1 166 ? -6.501 -25.920 -24.985 1.00 45.66 166 SER A O 1
ATOM 1321 N N . ASN A 1 167 ? -5.473 -23.942 -25.045 1.00 53.72 167 ASN A N 1
ATOM 1322 C CA . ASN A 1 167 ? -4.538 -24.132 -23.938 1.00 53.72 167 ASN A CA 1
ATOM 1323 C C . ASN A 1 167 ? -4.909 -23.356 -22.658 1.00 53.72 167 ASN A C 1
ATOM 1325 O O . ASN A 1 167 ? -4.053 -23.132 -21.809 1.00 53.72 167 ASN A O 1
ATOM 1329 N N . PHE A 1 168 ? -6.184 -22.989 -22.461 1.00 59.03 168 PHE A N 1
ATOM 1330 C CA . PHE A 1 168 ? -6.646 -22.370 -21.205 1.00 59.03 168 PHE A CA 1
ATOM 1331 C C . PHE A 1 168 ? -6.293 -23.224 -19.977 1.00 59.03 168 PHE A C 1
ATOM 1333 O O . PHE A 1 168 ? -5.722 -22.721 -19.013 1.00 59.03 168 PHE A O 1
ATOM 1340 N N . TRP A 1 169 ? -6.605 -24.523 -20.031 1.00 69.94 169 TRP A N 1
ATOM 1341 C CA . TRP A 1 169 ? -6.357 -25.458 -18.932 1.00 69.94 169 TRP A CA 1
ATOM 1342 C C . TRP A 1 169 ? -4.862 -25.646 -18.623 1.00 69.94 169 TRP A C 1
ATOM 1344 O O . TRP A 1 169 ? -4.512 -25.480 -17.458 1.00 69.94 169 TRP A O 1
ATOM 1354 N N . PRO A 1 170 ? -3.972 -25.876 -19.610 1.00 65.88 170 PRO A N 1
ATOM 1355 C CA . PRO A 1 170 ? -2.524 -25.873 -19.395 1.00 65.88 170 PRO A CA 1
ATOM 1356 C C . PRO A 1 170 ? -1.977 -24.602 -18.733 1.00 65.88 170 PRO A C 1
ATOM 1358 O O . PRO A 1 170 ? -1.160 -24.696 -17.825 1.00 65.88 170 PRO A O 1
ATOM 1361 N N . SER A 1 171 ? -2.445 -23.407 -19.112 1.00 58.47 171 SER A N 1
ATOM 1362 C CA . SER A 1 171 ? -1.991 -22.160 -18.472 1.00 58.47 171 SER A CA 1
ATOM 1363 C C . SER A 1 171 ? -2.474 -22.029 -17.021 1.00 58.47 171 SER A C 1
ATOM 1365 O O . SER A 1 171 ? -1.742 -21.508 -16.173 1.00 58.47 171 SER A O 1
ATOM 1367 N N . ILE A 1 172 ? -3.687 -22.518 -16.714 1.00 66.69 172 ILE A N 1
ATOM 1368 C CA . ILE A 1 172 ? -4.170 -22.640 -15.327 1.00 66.69 172 ILE A CA 1
ATOM 1369 C C . ILE A 1 172 ? -3.268 -23.593 -14.557 1.00 66.69 172 ILE A C 1
ATOM 1371 O O . ILE A 1 172 ? -2.806 -23.252 -13.472 1.00 66.69 172 ILE A O 1
ATOM 1375 N N . GLU A 1 173 ? -3.047 -24.782 -15.109 1.00 70.69 173 GLU A N 1
ATOM 1376 C CA . GLU A 1 173 ? -2.259 -25.835 -14.488 1.00 70.69 173 GLU A CA 1
ATOM 1377 C C . GLU A 1 173 ? -0.845 -25.347 -14.202 1.00 70.69 173 GLU A C 1
ATOM 1379 O O . GLU A 1 173 ? -0.390 -25.474 -13.071 1.00 70.69 173 GLU A O 1
ATOM 1384 N N . GLN A 1 174 ? -0.197 -24.690 -15.162 1.00 68.38 174 GLN A N 1
ATOM 1385 C CA . GLN A 1 174 ? 1.122 -24.099 -14.978 1.00 68.38 174 GLN A CA 1
ATOM 1386 C C . GLN A 1 174 ? 1.114 -23.049 -13.866 1.00 68.38 174 GLN A C 1
ATOM 1388 O O . GLN A 1 174 ? 1.921 -23.135 -12.950 1.00 68.38 174 GLN A O 1
ATOM 1393 N N . SER A 1 175 ? 0.168 -22.106 -13.873 1.00 69.94 175 SER A N 1
ATOM 1394 C CA . SER A 1 175 ? 0.137 -21.030 -12.871 1.00 69.94 175 SER A CA 1
ATOM 1395 C C . SER A 1 175 ? -0.192 -21.546 -11.459 1.00 69.94 175 SER A C 1
ATOM 1397 O O . SER A 1 175 ? 0.364 -21.077 -10.465 1.00 69.94 175 SER A O 1
ATOM 1399 N N . VAL A 1 176 ? -1.081 -22.539 -11.348 1.00 76.75 176 VAL A N 1
ATOM 1400 C CA . VAL A 1 176 ? -1.392 -23.222 -10.081 1.00 76.75 176 VAL A CA 1
ATOM 1401 C C . VAL A 1 176 ? -0.205 -24.063 -9.616 1.00 76.75 176 VAL A C 1
ATOM 1403 O O . VAL A 1 176 ? 0.097 -24.073 -8.423 1.00 76.75 176 VAL A O 1
ATOM 1406 N N . THR A 1 177 ? 0.493 -24.725 -10.538 1.00 79.12 177 THR A N 1
ATOM 1407 C CA . THR A 1 177 ? 1.715 -25.484 -10.248 1.00 79.12 177 THR A CA 1
ATOM 1408 C C . THR A 1 177 ? 2.819 -24.554 -9.768 1.00 79.12 177 THR A C 1
ATOM 1410 O O . THR A 1 177 ? 3.432 -24.854 -8.751 1.00 79.12 177 THR A O 1
ATOM 1413 N N . SER A 1 178 ? 3.008 -23.388 -10.392 1.00 74.69 178 SER A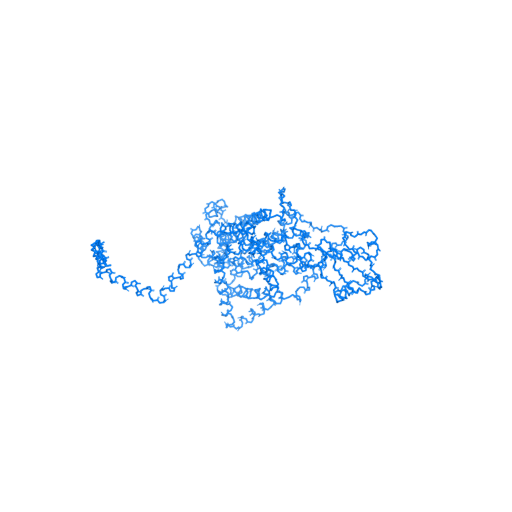 N 1
ATOM 1414 C CA . SER A 1 178 ? 3.954 -22.363 -9.940 1.00 74.69 178 SER A CA 1
ATOM 1415 C C . SER A 1 178 ? 3.611 -21.848 -8.544 1.00 74.69 178 SER A C 1
ATOM 1417 O O . SER A 1 178 ? 4.497 -21.759 -7.700 1.00 74.69 178 SER A O 1
ATOM 1419 N N . LEU A 1 179 ? 2.334 -21.578 -8.244 1.00 78.44 179 LEU A N 1
ATOM 1420 C CA . LEU A 1 179 ? 1.909 -21.226 -6.883 1.00 78.44 179 LEU A CA 1
ATOM 1421 C C . LEU A 1 179 ? 2.211 -22.361 -5.889 1.00 78.44 179 LEU A C 1
ATOM 1423 O O . LEU A 1 179 ? 2.704 -22.108 -4.790 1.00 78.44 179 LEU A O 1
ATOM 1427 N N . GLY A 1 180 ? 1.930 -23.608 -6.278 1.00 82.44 180 GLY A N 1
ATOM 1428 C CA . GLY A 1 180 ? 2.220 -24.799 -5.484 1.00 82.44 180 GLY A CA 1
ATOM 1429 C C . GLY A 1 180 ? 3.715 -24.965 -5.208 1.00 82.44 180 GLY A C 1
ATOM 1430 O O . GLY A 1 180 ? 4.105 -25.113 -4.057 1.00 82.44 180 GLY A O 1
ATOM 1431 N N . GLN A 1 181 ? 4.562 -24.871 -6.230 1.00 82.31 181 GLN A N 1
ATOM 1432 C CA . GLN A 1 181 ? 6.021 -24.902 -6.101 1.00 82.31 181 GLN A CA 1
ATOM 1433 C C . GLN A 1 181 ? 6.516 -23.759 -5.217 1.00 82.31 181 GLN A C 1
ATOM 1435 O O . GLN A 1 181 ? 7.271 -23.983 -4.274 1.00 82.31 181 GLN A O 1
ATOM 1440 N N . MET A 1 182 ? 6.014 -22.541 -5.433 1.00 82.44 182 MET A N 1
ATOM 1441 C CA . MET A 1 182 ? 6.365 -21.374 -4.630 1.00 82.44 182 MET A CA 1
ATOM 1442 C C . MET A 1 182 ? 6.041 -21.600 -3.146 1.00 82.44 182 MET A C 1
ATOM 1444 O O . MET A 1 182 ? 6.845 -21.244 -2.288 1.00 82.44 182 MET A O 1
ATOM 1448 N N . MET A 1 183 ? 4.927 -22.260 -2.818 1.00 86.25 183 MET A N 1
ATOM 1449 C CA . MET A 1 183 ? 4.612 -22.620 -1.433 1.00 86.25 183 MET A CA 1
ATOM 1450 C C . MET A 1 183 ? 5.668 -23.505 -0.765 1.00 86.25 183 MET A C 1
ATOM 1452 O O . MET A 1 183 ? 5.783 -23.450 0.461 1.00 86.25 183 MET A O 1
ATOM 1456 N N . PHE A 1 184 ? 6.403 -24.321 -1.520 1.00 87.12 184 PHE A N 1
ATOM 1457 C CA . PHE A 1 184 ? 7.373 -25.271 -0.977 1.00 87.12 184 PHE A CA 1
ATOM 1458 C C . PHE A 1 184 ? 8.824 -24.870 -1.190 1.00 87.12 184 PHE A C 1
ATOM 1460 O O . PHE A 1 184 ? 9.659 -25.375 -0.459 1.00 87.12 184 PHE A O 1
ATOM 1467 N N . GLU A 1 185 ? 9.129 -23.988 -2.137 1.00 85.62 185 GLU A N 1
ATOM 1468 C CA . GLU A 1 185 ? 10.508 -23.676 -2.534 1.00 85.62 185 GLU A CA 1
ATOM 1469 C C . GLU A 1 185 ? 10.854 -22.194 -2.352 1.00 85.62 185 GLU A C 1
ATOM 1471 O O . GLU A 1 185 ? 12.025 -21.814 -2.371 1.00 85.62 185 GLU A O 1
ATOM 1476 N N . SER A 1 186 ? 9.854 -21.334 -2.129 1.00 85.81 186 SER A N 1
ATOM 1477 C CA . SER A 1 186 ? 10.078 -19.898 -2.007 1.00 85.81 186 SER A CA 1
ATOM 1478 C C . SER A 1 186 ? 10.547 -19.481 -0.610 1.00 85.81 186 SER A C 1
ATOM 1480 O O . SER A 1 186 ? 9.849 -19.730 0.384 1.00 85.81 186 SER A O 1
ATOM 1482 N N . PRO A 1 187 ? 11.630 -18.684 -0.520 1.00 87.31 187 PRO A N 1
ATOM 1483 C CA . PRO A 1 187 ? 12.009 -17.987 0.706 1.00 87.31 187 PRO A CA 1
ATOM 1484 C C . PRO A 1 187 ? 10.877 -17.134 1.300 1.00 87.31 187 PRO A C 1
ATOM 1486 O O . PRO A 1 187 ? 10.788 -16.995 2.521 1.00 87.31 187 PRO A O 1
ATOM 1489 N N . TYR A 1 188 ? 9.983 -16.589 0.465 1.00 87.81 188 TYR A N 1
ATOM 1490 C CA . TYR A 1 188 ? 8.853 -15.781 0.924 1.00 87.81 188 TYR A CA 1
ATOM 1491 C C . TYR A 1 188 ? 7.845 -16.617 1.717 1.00 87.81 188 TYR A C 1
ATOM 1493 O O . TYR A 1 188 ? 7.435 -16.210 2.803 1.00 87.81 188 TYR A O 1
ATOM 1501 N N . PHE A 1 189 ? 7.490 -17.813 1.236 1.00 87.56 189 PHE A N 1
ATOM 1502 C CA . PHE A 1 189 ? 6.590 -18.709 1.966 1.00 87.56 189 PHE A CA 1
ATOM 1503 C C . PHE A 1 189 ? 7.244 -19.265 3.230 1.00 87.56 189 PHE A C 1
ATOM 1505 O O . PHE A 1 189 ? 6.597 -19.313 4.276 1.00 87.56 189 PHE A O 1
ATOM 1512 N N . TYR A 1 190 ? 8.542 -19.580 3.197 1.00 91.12 190 TYR A N 1
ATOM 1513 C CA . TYR A 1 190 ? 9.276 -19.957 4.407 1.00 91.12 190 TYR A CA 1
ATOM 1514 C C . TYR A 1 190 ? 9.245 -18.866 5.478 1.00 91.12 190 TYR A C 1
ATOM 1516 O O . TYR A 1 190 ? 9.015 -19.173 6.649 1.00 91.12 190 TYR A O 1
ATOM 1524 N N . ALA A 1 191 ? 9.398 -17.595 5.097 1.00 89.88 191 ALA A N 1
ATOM 1525 C CA . ALA A 1 191 ? 9.246 -16.470 6.015 1.00 89.88 191 ALA A CA 1
ATOM 1526 C C . ALA A 1 191 ? 7.835 -16.408 6.627 1.00 89.88 191 ALA A C 1
ATOM 1528 O O . ALA A 1 191 ? 7.686 -16.164 7.828 1.00 89.88 191 ALA A O 1
ATOM 1529 N N . MET A 1 192 ? 6.793 -16.686 5.838 1.00 89.12 192 MET A N 1
ATOM 1530 C CA . MET A 1 192 ? 5.412 -16.744 6.327 1.00 89.12 192 MET A CA 1
ATOM 1531 C C . MET A 1 192 ? 5.176 -17.911 7.288 1.00 89.12 192 MET A C 1
ATOM 1533 O O . MET A 1 192 ? 4.580 -17.726 8.351 1.00 89.12 192 MET A O 1
ATOM 1537 N N . TYR A 1 193 ? 5.669 -19.106 6.960 1.00 90.69 193 TYR A N 1
ATOM 1538 C CA . TYR A 1 193 ? 5.561 -20.271 7.837 1.00 90.69 193 TYR A CA 1
ATOM 1539 C C . TYR A 1 193 ? 6.330 -20.059 9.137 1.00 90.69 193 TYR A C 1
ATOM 1541 O O . TYR A 1 193 ? 5.793 -20.321 10.214 1.00 90.69 193 TYR A O 1
ATOM 1549 N N . ALA A 1 194 ? 7.547 -19.516 9.055 1.00 92.06 194 ALA A N 1
ATOM 1550 C CA . ALA A 1 194 ? 8.337 -19.151 10.220 1.00 92.06 194 ALA A CA 1
ATOM 1551 C C . ALA A 1 194 ? 7.580 -18.154 11.105 1.00 92.06 194 ALA A C 1
ATOM 1553 O O . ALA A 1 194 ? 7.533 -18.340 12.319 1.00 92.06 194 ALA A O 1
ATOM 1554 N N . ALA A 1 195 ? 6.919 -17.149 10.520 1.00 90.06 195 ALA A N 1
ATOM 1555 C CA . ALA A 1 195 ? 6.105 -16.199 11.274 1.00 90.06 195 ALA A CA 1
ATOM 1556 C C . ALA A 1 195 ? 4.978 -16.911 12.040 1.00 90.06 195 ALA A C 1
ATOM 1558 O O . ALA A 1 195 ? 4.831 -16.715 13.249 1.00 90.06 195 ALA A O 1
ATOM 1559 N N . ILE A 1 196 ? 4.227 -17.794 11.372 1.00 88.62 196 ILE A N 1
ATOM 1560 C CA . ILE A 1 196 ? 3.145 -18.584 11.984 1.00 88.62 196 ILE A CA 1
ATOM 1561 C C . ILE A 1 196 ? 3.675 -19.454 13.132 1.00 88.62 196 ILE A C 1
ATOM 1563 O O . ILE A 1 196 ? 3.095 -19.460 14.221 1.00 88.62 196 ILE A O 1
ATOM 1567 N N . VAL A 1 197 ? 4.790 -20.156 12.924 1.00 91.06 197 VAL A N 1
ATOM 1568 C CA . VAL A 1 197 ? 5.429 -20.986 13.955 1.00 91.06 197 VAL A CA 1
ATOM 1569 C C . VAL A 1 197 ? 5.854 -20.129 15.148 1.00 91.06 197 VAL A C 1
ATOM 1571 O O . VAL A 1 197 ? 5.495 -20.447 16.285 1.00 91.06 197 VAL A O 1
ATOM 1574 N N . THR A 1 198 ? 6.536 -19.006 14.912 1.00 91.25 198 THR A N 1
ATOM 1575 C CA . THR A 1 198 ? 6.965 -18.079 15.967 1.00 91.25 198 THR A CA 1
ATOM 1576 C C . THR A 1 198 ? 5.780 -17.568 16.781 1.00 91.25 198 THR A C 1
ATOM 1578 O O . THR A 1 198 ? 5.863 -17.501 18.006 1.00 91.25 198 THR A O 1
ATOM 1581 N N . ILE A 1 199 ? 4.646 -17.283 16.143 1.00 88.06 199 ILE A N 1
ATOM 1582 C CA . ILE A 1 199 ? 3.413 -16.867 16.821 1.00 88.06 199 ILE A CA 1
ATOM 1583 C C . ILE A 1 199 ? 2.850 -17.982 17.705 1.00 88.06 199 ILE A C 1
ATOM 1585 O O . ILE A 1 199 ? 2.475 -17.723 18.849 1.00 88.06 199 ILE A O 1
ATOM 1589 N N . ILE A 1 200 ? 2.792 -19.225 17.215 1.00 88.00 200 ILE A N 1
ATOM 1590 C CA . ILE A 1 200 ? 2.314 -20.373 18.003 1.00 88.00 200 ILE A CA 1
ATOM 1591 C C . ILE A 1 200 ? 3.184 -20.559 19.252 1.00 88.00 200 ILE A C 1
ATOM 1593 O O . ILE A 1 200 ? 2.655 -20.774 20.346 1.00 88.00 200 ILE A O 1
ATOM 1597 N N . ILE A 1 201 ? 4.504 -20.422 19.110 1.00 88.31 201 ILE A N 1
ATOM 1598 C CA . ILE A 1 201 ? 5.450 -20.492 20.229 1.00 88.31 201 ILE A CA 1
ATOM 1599 C C . ILE A 1 201 ? 5.261 -19.288 21.169 1.00 88.31 201 ILE A C 1
ATOM 1601 O O . ILE A 1 201 ? 5.223 -19.464 22.389 1.00 88.31 201 ILE A O 1
ATOM 1605 N N . ALA A 1 202 ? 5.058 -18.081 20.632 1.00 87.00 202 ALA A N 1
ATOM 1606 C CA . ALA A 1 202 ? 4.841 -16.862 21.413 1.00 87.00 202 ALA A CA 1
ATOM 1607 C C . ALA A 1 202 ? 3.601 -16.938 22.318 1.00 87.00 202 ALA A C 1
ATOM 1609 O O . ALA A 1 202 ? 3.578 -16.302 23.368 1.00 87.00 202 ALA A O 1
ATOM 1610 N N . ARG A 1 203 ? 2.598 -17.759 21.969 1.00 82.69 203 ARG A N 1
ATOM 1611 C CA . ARG A 1 203 ? 1.432 -18.023 22.836 1.00 82.69 203 ARG A CA 1
ATOM 1612 C C . ARG A 1 203 ? 1.774 -18.825 24.091 1.00 82.69 203 ARG A C 1
ATOM 1614 O O . ARG A 1 203 ? 1.003 -18.789 25.044 1.00 82.69 203 ARG A O 1
ATOM 1621 N N . LYS A 1 204 ? 2.877 -19.576 24.080 1.00 86.12 204 LYS A N 1
ATOM 1622 C CA . LYS A 1 204 ? 3.351 -20.372 25.223 1.00 86.12 204 LYS A CA 1
ATOM 1623 C C . LYS A 1 204 ? 4.465 -19.676 26.006 1.00 86.12 204 LYS A C 1
ATOM 1625 O O . LYS A 1 204 ? 4.691 -20.023 27.159 1.00 86.12 204 LYS A O 1
ATOM 1630 N N . LEU A 1 205 ? 5.175 -18.734 25.382 1.00 87.88 205 LEU A N 1
ATOM 1631 C CA . LEU A 1 205 ? 6.361 -18.088 25.938 1.00 87.88 205 LEU A CA 1
ATOM 1632 C C . LEU A 1 205 ? 6.200 -16.562 25.967 1.00 87.88 205 LEU A C 1
ATOM 1634 O O . LEU A 1 205 ? 6.460 -15.871 24.980 1.00 87.88 205 LEU A O 1
ATOM 1638 N N . ASP A 1 206 ? 5.861 -16.020 27.139 1.00 82.81 206 ASP A N 1
ATOM 1639 C CA . ASP A 1 206 ? 5.601 -14.584 27.335 1.00 82.81 206 ASP A CA 1
ATOM 1640 C C . ASP A 1 206 ? 6.784 -13.676 26.969 1.00 82.81 206 ASP A C 1
ATOM 1642 O O . ASP A 1 206 ? 6.607 -12.502 26.634 1.00 82.81 206 ASP A O 1
ATOM 1646 N N . TRP A 1 207 ? 8.019 -14.177 27.058 1.00 88.06 207 TRP A N 1
ATOM 1647 C CA . TRP A 1 207 ? 9.203 -13.406 26.674 1.00 88.06 207 TRP A CA 1
ATOM 1648 C C . TRP A 1 207 ? 9.269 -13.169 25.159 1.00 88.06 207 TRP A C 1
ATOM 1650 O O . TRP A 1 207 ? 9.613 -12.062 24.750 1.00 88.06 207 TRP A O 1
ATOM 1660 N N . ILE A 1 208 ? 8.861 -14.146 24.339 1.00 84.62 208 ILE A N 1
ATOM 1661 C CA . ILE A 1 208 ? 8.793 -13.999 22.878 1.00 84.62 208 ILE A CA 1
ATOM 1662 C C . ILE A 1 208 ? 7.707 -12.997 22.526 1.00 84.62 208 ILE A C 1
ATOM 1664 O O . ILE A 1 208 ? 7.958 -12.071 21.763 1.00 84.62 208 ILE A O 1
ATOM 1668 N N . ASN A 1 209 ? 6.530 -13.119 23.144 1.00 81.12 209 ASN A N 1
ATOM 1669 C CA . ASN A 1 209 ? 5.442 -12.172 22.933 1.00 81.12 209 ASN A CA 1
ATOM 1670 C C . ASN A 1 209 ? 5.894 -10.728 23.232 1.00 81.12 209 ASN A C 1
ATOM 1672 O O . ASN A 1 209 ? 5.707 -9.828 22.416 1.00 81.12 209 ASN A O 1
ATOM 1676 N N . ARG A 1 210 ? 6.600 -10.512 24.353 1.00 83.50 210 ARG A N 1
ATOM 1677 C CA . ARG A 1 210 ? 7.187 -9.203 24.692 1.00 83.50 210 ARG A CA 1
ATOM 1678 C C . ARG A 1 210 ? 8.193 -8.701 23.653 1.00 83.50 210 ARG A C 1
ATOM 1680 O O . ARG A 1 210 ? 8.206 -7.502 23.383 1.00 83.50 210 ARG A O 1
ATOM 1687 N N . ILE A 1 211 ? 9.029 -9.574 23.088 1.00 86.25 211 ILE A N 1
ATOM 1688 C CA . ILE A 1 211 ? 9.958 -9.199 22.010 1.00 86.25 211 ILE A CA 1
ATOM 1689 C C . ILE A 1 211 ? 9.182 -8.794 20.758 1.00 86.25 211 ILE A C 1
ATOM 1691 O O . ILE A 1 211 ? 9.449 -7.723 20.228 1.00 86.25 211 ILE A O 1
ATOM 1695 N N . LEU A 1 212 ? 8.185 -9.577 20.339 1.00 83.44 212 LEU A N 1
ATOM 1696 C CA . LEU A 1 212 ? 7.373 -9.274 19.157 1.00 83.44 212 LEU A CA 1
ATOM 1697 C C . LEU A 1 212 ? 6.705 -7.903 19.265 1.00 83.44 212 LEU A C 1
ATOM 1699 O O . LEU A 1 212 ? 6.799 -7.105 18.338 1.00 83.44 212 LEU A O 1
ATOM 1703 N N . PHE A 1 213 ? 6.100 -7.585 20.412 1.00 79.06 213 PHE A N 1
ATOM 1704 C CA . PHE A 1 213 ? 5.521 -6.259 20.637 1.00 79.06 213 PHE A CA 1
ATOM 1705 C C . PHE A 1 213 ? 6.566 -5.138 20.552 1.00 79.06 213 PHE A C 1
ATOM 1707 O O . PHE A 1 213 ? 6.298 -4.112 19.931 1.00 79.06 213 PHE A O 1
ATOM 1714 N N . LYS A 1 214 ? 7.768 -5.333 21.114 1.00 83.62 214 LYS A N 1
ATOM 1715 C CA . LYS A 1 214 ? 8.862 -4.353 20.994 1.00 83.62 214 LYS A CA 1
ATOM 1716 C C . LYS A 1 214 ? 9.313 -4.167 19.546 1.00 83.62 214 LYS A C 1
ATOM 1718 O O . LYS A 1 214 ? 9.508 -3.032 19.125 1.00 83.62 214 LYS A O 1
ATOM 1723 N N . THR A 1 215 ? 9.461 -5.254 18.790 1.00 77.56 215 THR A N 1
ATOM 1724 C CA . THR A 1 215 ? 9.824 -5.214 17.368 1.00 77.56 215 THR A CA 1
ATOM 1725 C C . THR A 1 215 ? 8.755 -4.495 16.546 1.00 77.56 215 THR A C 1
ATOM 1727 O O . THR A 1 215 ? 9.100 -3.675 15.704 1.00 77.56 215 THR A O 1
ATOM 1730 N N . ALA A 1 216 ? 7.470 -4.722 16.835 1.00 74.00 216 ALA A N 1
ATOM 1731 C CA . ALA A 1 216 ? 6.363 -4.015 16.192 1.00 74.00 216 ALA A CA 1
ATOM 1732 C C . ALA A 1 216 ? 6.487 -2.495 16.366 1.00 74.00 216 ALA A C 1
ATOM 1734 O O . ALA A 1 216 ? 6.473 -1.748 15.393 1.00 74.00 216 ALA A O 1
ATOM 1735 N N . THR A 1 217 ? 6.681 -2.052 17.612 1.00 75.62 217 THR A N 1
ATOM 1736 C CA . THR A 1 217 ? 6.861 -0.632 17.933 1.00 75.62 217 THR A CA 1
ATOM 1737 C C . THR A 1 217 ? 8.132 -0.066 17.304 1.00 75.62 217 THR A C 1
ATOM 1739 O O . THR A 1 217 ? 8.134 1.083 16.870 1.00 75.62 217 THR A O 1
ATOM 1742 N N . LEU A 1 218 ? 9.210 -0.852 17.216 1.00 76.44 218 LEU A N 1
ATOM 1743 C CA . LEU A 1 218 ? 10.438 -0.431 16.543 1.00 76.44 218 LEU A CA 1
ATOM 1744 C C . LEU A 1 218 ? 10.205 -0.177 15.049 1.00 76.44 218 LEU A C 1
ATOM 1746 O O . LEU A 1 218 ? 10.658 0.846 14.550 1.00 76.44 218 LEU A O 1
ATOM 1750 N N . ILE A 1 219 ? 9.486 -1.066 14.358 1.00 71.38 219 ILE A N 1
ATOM 1751 C CA . ILE A 1 219 ? 9.150 -0.916 12.933 1.00 71.38 219 ILE A CA 1
ATOM 1752 C C . ILE A 1 219 ? 8.281 0.327 12.717 1.00 71.38 219 ILE A C 1
ATOM 1754 O O . ILE A 1 219 ? 8.572 1.134 11.839 1.00 71.38 219 ILE A O 1
ATOM 1758 N N . GLU A 1 220 ? 7.262 0.525 13.557 1.00 71.12 220 GLU A N 1
ATOM 1759 C CA . GLU A 1 220 ? 6.423 1.731 13.527 1.00 71.12 220 GLU A CA 1
ATOM 1760 C C . GLU A 1 220 ? 7.252 3.004 13.736 1.00 71.12 220 GLU A C 1
ATOM 1762 O O . GLU A 1 220 ? 7.097 3.978 13.003 1.00 71.12 220 GLU A O 1
ATOM 1767 N N . THR A 1 221 ? 8.175 2.983 14.700 1.00 69.62 221 THR A N 1
ATOM 1768 C CA . THR A 1 221 ? 9.071 4.112 14.981 1.00 69.62 221 THR A CA 1
ATOM 1769 C C . THR A 1 221 ? 10.023 4.367 13.810 1.00 69.62 221 THR A C 1
ATOM 1771 O O . THR A 1 221 ? 10.199 5.510 13.405 1.00 69.62 221 THR A O 1
ATOM 1774 N N . ALA A 1 222 ? 10.607 3.320 13.220 1.00 68.69 222 ALA A N 1
ATOM 1775 C CA . ALA A 1 222 ? 11.491 3.431 12.062 1.00 68.69 222 ALA A CA 1
ATOM 1776 C C . ALA A 1 222 ? 10.766 4.016 10.838 1.00 68.69 222 ALA A C 1
ATOM 1778 O O . ALA A 1 222 ? 11.325 4.864 10.147 1.00 68.69 222 ALA A O 1
ATOM 1779 N N . GLY A 1 223 ? 9.502 3.640 10.620 1.00 62.75 223 GLY A N 1
ATOM 1780 C CA . GLY A 1 223 ? 8.661 4.224 9.574 1.00 62.75 223 GLY A CA 1
ATOM 1781 C C . GLY A 1 223 ? 8.465 5.737 9.723 1.00 62.75 223 GLY A C 1
ATOM 1782 O O . GLY A 1 223 ? 8.429 6.446 8.722 1.00 62.75 223 GLY A O 1
ATOM 1783 N N . GLN A 1 224 ? 8.426 6.267 10.952 1.00 65.75 224 GLN A N 1
ATOM 1784 C CA . GLN A 1 224 ? 8.342 7.720 11.181 1.00 65.75 224 GLN A CA 1
ATOM 1785 C C . GLN A 1 224 ? 9.599 8.452 10.703 1.00 65.75 224 GLN A C 1
ATOM 1787 O O . GLN A 1 224 ? 9.499 9.532 10.127 1.00 65.75 224 GLN A O 1
ATOM 1792 N N . PHE A 1 225 ? 10.776 7.847 10.884 1.00 69.06 225 PHE A N 1
ATOM 1793 C CA . PHE A 1 225 ? 12.030 8.404 10.372 1.00 69.06 225 PHE A CA 1
ATOM 1794 C C . PHE A 1 225 ? 12.117 8.368 8.844 1.00 69.06 225 PHE A C 1
ATOM 1796 O O . PHE A 1 225 ? 12.880 9.137 8.261 1.00 69.06 225 PHE A O 1
ATOM 1803 N N . LEU A 1 226 ? 11.332 7.505 8.194 1.00 65.62 226 LEU A N 1
ATOM 1804 C CA . LEU A 1 226 ? 11.307 7.368 6.743 1.00 65.62 226 LEU A CA 1
ATOM 1805 C C . LEU A 1 226 ? 10.543 8.519 6.069 1.00 65.62 226 LEU A C 1
ATOM 1807 O O . LEU A 1 226 ? 10.934 8.936 4.984 1.00 65.62 226 LEU A O 1
ATOM 1811 N N . VAL A 1 227 ? 9.524 9.093 6.725 1.00 66.38 227 VAL A N 1
ATOM 1812 C CA . VAL A 1 227 ? 8.656 10.148 6.158 1.00 66.38 227 VAL A CA 1
ATOM 1813 C C . VAL A 1 227 ? 9.448 11.359 5.622 1.00 66.38 227 VAL A C 1
ATOM 1815 O O . VAL A 1 227 ? 9.265 11.701 4.452 1.00 66.38 227 VAL A O 1
ATOM 1818 N N . PRO A 1 228 ? 10.384 11.976 6.378 1.00 71.19 228 PRO A N 1
ATOM 1819 C CA . PRO A 1 228 ? 11.212 13.073 5.865 1.00 71.19 228 PRO A CA 1
ATOM 1820 C C . PRO A 1 228 ? 12.125 12.704 4.693 1.00 71.19 228 PRO A C 1
ATOM 1822 O O . PRO A 1 228 ? 12.571 13.584 3.960 1.00 71.19 228 PRO A O 1
ATOM 1825 N N . VAL A 1 229 ? 12.428 11.415 4.532 1.00 72.88 229 VAL A N 1
ATOM 1826 C CA . VAL A 1 229 ? 13.335 10.892 3.503 1.00 72.88 229 VAL A CA 1
ATOM 1827 C C . VAL A 1 229 ? 12.587 10.593 2.201 1.00 72.88 229 VAL A C 1
ATOM 1829 O O . VAL A 1 229 ? 13.203 10.583 1.140 1.00 72.88 229 VAL A O 1
ATOM 1832 N N . VAL A 1 230 ? 11.261 10.419 2.235 1.00 70.38 230 VAL A N 1
ATOM 1833 C CA . VAL A 1 230 ? 10.464 10.076 1.044 1.00 70.38 230 VAL A CA 1
ATOM 1834 C C . VAL A 1 230 ? 10.650 11.072 -0.115 1.00 70.38 230 VAL A C 1
ATOM 1836 O O . VAL A 1 230 ? 10.855 10.600 -1.231 1.00 70.38 230 VAL A O 1
ATOM 1839 N N . PRO A 1 231 ? 10.662 12.413 0.064 1.00 81.31 231 PRO A N 1
ATOM 1840 C CA . PRO A 1 231 ? 10.950 13.324 -1.046 1.00 81.31 231 PRO A CA 1
ATOM 1841 C C . PRO A 1 231 ? 12.337 13.098 -1.656 1.00 81.31 231 PRO A C 1
ATOM 1843 O O . PRO A 1 231 ? 12.474 13.094 -2.873 1.00 81.31 231 PRO A O 1
ATOM 1846 N N . LEU A 1 232 ? 13.362 12.845 -0.835 1.00 80.50 232 LEU A N 1
ATOM 1847 C CA . LEU A 1 232 ? 14.699 12.512 -1.335 1.00 80.50 232 LEU A CA 1
ATOM 1848 C C . LEU A 1 232 ? 14.677 11.202 -2.132 1.00 80.50 232 LEU A C 1
ATOM 1850 O O . LEU A 1 232 ? 15.271 11.128 -3.202 1.00 80.50 232 LEU A O 1
ATOM 1854 N N . PHE A 1 233 ? 13.953 10.193 -1.647 1.00 73.62 233 PHE A N 1
ATOM 1855 C CA . PHE A 1 233 ? 13.779 8.937 -2.367 1.00 73.62 233 PHE A CA 1
ATOM 1856 C C . PHE A 1 233 ? 13.057 9.147 -3.706 1.00 73.62 233 PHE A C 1
ATOM 1858 O O . PHE A 1 233 ? 13.492 8.617 -4.719 1.00 73.62 233 PHE A O 1
ATOM 1865 N N . MET A 1 234 ? 12.024 9.994 -3.752 1.00 76.56 234 MET A N 1
ATOM 1866 C CA . MET A 1 234 ? 11.341 10.359 -5.000 1.00 76.56 234 MET A CA 1
ATOM 1867 C C . MET A 1 234 ? 12.237 11.134 -5.965 1.00 76.56 234 MET A C 1
ATOM 1869 O O . MET A 1 234 ? 12.126 10.945 -7.172 1.00 76.56 234 MET A O 1
ATOM 1873 N N . LEU A 1 235 ? 13.154 11.965 -5.466 1.00 82.69 235 LEU A N 1
ATOM 1874 C CA . LEU A 1 235 ? 14.181 12.590 -6.300 1.00 82.69 235 LEU A CA 1
ATOM 1875 C C . LEU A 1 235 ? 15.112 11.538 -6.913 1.00 82.69 235 LEU A C 1
ATOM 1877 O O . LEU A 1 235 ? 15.372 11.585 -8.112 1.00 82.69 235 LEU A O 1
ATOM 1881 N N . VAL A 1 236 ? 15.553 10.558 -6.118 1.00 78.56 236 VAL A N 1
ATOM 1882 C CA . VAL A 1 236 ? 16.375 9.432 -6.588 1.00 78.56 236 VAL A CA 1
ATOM 1883 C C . VAL A 1 236 ? 15.625 8.588 -7.621 1.00 78.56 236 VAL A C 1
ATOM 1885 O O . VAL A 1 236 ? 16.178 8.318 -8.683 1.00 78.56 236 VAL A O 1
ATOM 1888 N N . ILE A 1 237 ? 14.357 8.238 -7.375 1.00 72.81 237 ILE A N 1
ATOM 1889 C CA . ILE A 1 237 ? 13.527 7.525 -8.358 1.00 72.81 237 ILE A CA 1
ATOM 1890 C C . ILE A 1 237 ? 13.362 8.361 -9.622 1.00 72.81 237 ILE A C 1
ATOM 1892 O O . ILE A 1 237 ? 13.450 7.813 -10.708 1.00 72.81 237 ILE A O 1
ATOM 1896 N N . GLY A 1 238 ? 13.134 9.673 -9.515 1.00 74.69 238 GLY A N 1
ATOM 1897 C CA . GLY A 1 238 ? 13.011 10.548 -10.682 1.00 74.69 238 GLY A CA 1
ATOM 1898 C C . GLY A 1 238 ? 14.261 10.523 -11.556 1.00 74.69 238 GLY A C 1
ATOM 1899 O O . GLY A 1 238 ? 14.155 10.451 -12.779 1.00 74.69 238 GLY A O 1
ATOM 1900 N N . ILE A 1 239 ? 15.439 10.511 -10.927 1.00 81.50 239 ILE A N 1
ATOM 1901 C CA . ILE A 1 239 ? 16.716 10.376 -11.633 1.00 81.50 239 ILE A CA 1
ATOM 1902 C C . ILE A 1 239 ? 16.837 8.993 -12.284 1.00 81.50 239 ILE A C 1
ATOM 1904 O O . ILE A 1 239 ? 17.115 8.907 -13.477 1.00 81.50 239 ILE A O 1
ATOM 1908 N N . TYR A 1 240 ? 16.550 7.927 -11.536 1.00 74.00 240 TYR A N 1
ATOM 1909 C CA . TYR A 1 240 ? 16.589 6.553 -12.040 1.00 74.00 240 TYR A CA 1
ATOM 1910 C C . TYR A 1 240 ? 15.612 6.323 -13.203 1.00 74.00 240 TYR A C 1
ATOM 1912 O O . TYR A 1 240 ? 15.962 5.727 -14.212 1.00 74.00 240 TYR A O 1
ATOM 1920 N N . VAL A 1 241 ? 14.390 6.848 -13.102 1.00 72.12 241 VAL A N 1
ATOM 1921 C CA . VAL A 1 241 ? 13.355 6.789 -14.143 1.00 72.12 241 VAL A CA 1
ATOM 1922 C C . VAL A 1 241 ? 13.812 7.483 -15.421 1.00 72.12 241 VAL A C 1
ATOM 1924 O O . VAL A 1 241 ? 13.552 6.981 -16.511 1.00 72.12 241 VAL A O 1
ATOM 1927 N N . TYR A 1 242 ? 14.501 8.620 -15.306 1.00 77.25 242 TYR A N 1
ATOM 1928 C CA . TYR A 1 242 ? 15.085 9.290 -16.465 1.00 77.25 242 TYR A CA 1
ATOM 1929 C C . TYR A 1 242 ? 16.170 8.428 -17.131 1.00 77.25 242 TYR A C 1
ATOM 1931 O O . TYR A 1 242 ? 16.242 8.379 -18.358 1.00 77.25 242 TYR A O 1
ATOM 1939 N N . GLY A 1 243 ? 16.991 7.736 -16.334 1.00 70.50 243 GLY A N 1
ATOM 1940 C CA . GLY A 1 243 ? 18.011 6.796 -16.807 1.00 70.50 243 GLY A CA 1
ATOM 1941 C C . GLY A 1 243 ? 17.462 5.444 -17.278 1.00 70.50 243 GLY A C 1
ATOM 1942 O O . GLY A 1 243 ? 18.152 4.730 -18.005 1.00 70.50 243 GLY A O 1
ATOM 1943 N N . LEU A 1 244 ? 16.220 5.098 -16.922 1.00 68.12 244 LEU A N 1
ATOM 1944 C CA . LEU A 1 244 ? 15.647 3.766 -17.112 1.00 68.12 244 LEU A CA 1
ATOM 1945 C C . LEU A 1 244 ? 15.681 3.279 -18.569 1.00 68.12 244 LEU A C 1
ATOM 1947 O O . LEU A 1 244 ? 16.147 2.160 -18.764 1.00 68.12 244 LEU A O 1
ATOM 1951 N N . PRO A 1 245 ? 15.303 4.068 -19.599 1.00 64.94 245 PRO A N 1
ATOM 1952 C CA . PRO A 1 245 ? 15.417 3.618 -20.989 1.00 64.94 245 PRO A CA 1
ATOM 1953 C C . PRO A 1 245 ? 16.855 3.225 -21.363 1.00 64.94 245 PRO A C 1
ATOM 1955 O O . PRO A 1 245 ? 17.074 2.177 -21.963 1.00 64.94 245 PRO A O 1
ATOM 1958 N N . ARG A 1 246 ? 17.851 4.008 -20.919 1.00 65.31 246 ARG A N 1
ATOM 1959 C CA . ARG A 1 246 ? 19.279 3.717 -21.136 1.00 65.31 246 ARG A CA 1
ATOM 1960 C C . ARG A 1 246 ? 19.727 2.479 -20.359 1.00 65.31 246 ARG A C 1
ATOM 1962 O O . ARG A 1 246 ? 20.552 1.711 -20.840 1.00 65.31 246 ARG A O 1
ATOM 1969 N N . ASN A 1 247 ? 19.222 2.293 -19.141 1.00 64.31 247 ASN A N 1
ATOM 1970 C CA . ASN A 1 247 ? 19.550 1.139 -18.304 1.00 64.31 247 ASN A CA 1
ATOM 1971 C C . ASN A 1 247 ? 18.995 -0.147 -18.902 1.00 64.31 247 ASN A C 1
ATOM 1973 O O . ASN A 1 247 ? 19.705 -1.148 -18.941 1.00 64.31 247 ASN A O 1
ATOM 1977 N N . VAL A 1 248 ? 17.766 -0.105 -19.413 1.00 59.50 248 VAL A N 1
ATOM 1978 C CA . VAL A 1 248 ? 17.179 -1.246 -20.102 1.00 59.50 248 VAL A CA 1
ATOM 1979 C C . VAL A 1 248 ? 17.924 -1.534 -21.405 1.00 59.50 248 VAL A C 1
ATOM 1981 O O . VAL A 1 248 ? 18.277 -2.683 -21.641 1.00 59.50 248 VAL A O 1
ATOM 1984 N N . GLU A 1 249 ? 18.281 -0.519 -22.195 1.00 56.22 249 GLU A N 1
ATOM 1985 C CA . GLU A 1 249 ? 19.135 -0.685 -23.382 1.00 56.22 249 GLU A CA 1
ATOM 1986 C C . GLU A 1 249 ? 20.504 -1.302 -23.039 1.00 56.22 249 GLU A C 1
ATOM 1988 O O . GLU A 1 249 ? 20.974 -2.229 -23.701 1.00 56.22 249 GLU A O 1
ATOM 1993 N N . ASN A 1 250 ? 21.136 -0.856 -21.952 1.00 60.22 250 ASN A N 1
ATOM 1994 C CA . ASN A 1 250 ? 22.389 -1.438 -21.477 1.00 60.22 250 ASN A CA 1
ATOM 1995 C C . ASN A 1 250 ? 22.215 -2.890 -21.009 1.00 60.22 250 ASN A C 1
ATOM 1997 O O . ASN A 1 250 ? 23.074 -3.714 -21.312 1.00 60.22 250 ASN A O 1
ATOM 2001 N N . GLN A 1 251 ? 21.109 -3.224 -20.335 1.00 55.06 251 GLN A N 1
ATOM 2002 C CA . GLN A 1 251 ? 20.779 -4.601 -19.959 1.00 55.06 251 GLN A CA 1
ATOM 2003 C C . GLN A 1 251 ? 20.513 -5.477 -21.186 1.00 55.06 251 GLN A C 1
ATOM 2005 O O . GLN A 1 251 ? 21.008 -6.599 -21.232 1.00 55.06 251 GLN A O 1
ATOM 2010 N N . ILE A 1 252 ? 19.790 -4.979 -22.200 1.00 49.78 252 ILE A N 1
ATOM 2011 C CA . ILE A 1 252 ? 19.633 -5.648 -23.505 1.00 49.78 252 ILE A CA 1
ATOM 2012 C C . ILE A 1 252 ? 21.019 -5.990 -24.045 1.00 49.78 252 ILE A C 1
ATOM 2014 O O . ILE A 1 252 ? 21.304 -7.142 -24.375 1.00 49.78 252 ILE A O 1
ATOM 2018 N N . ARG A 1 253 ? 21.910 -4.993 -24.073 1.00 49.03 253 ARG A N 1
ATOM 2019 C CA . ARG A 1 253 ? 23.265 -5.136 -24.599 1.00 49.03 253 ARG A CA 1
ATOM 2020 C C . ARG A 1 253 ? 24.117 -6.103 -23.784 1.00 49.03 253 ARG A C 1
ATOM 2022 O O . ARG A 1 253 ? 24.910 -6.811 -24.388 1.00 49.03 253 ARG A O 1
ATOM 2029 N N . GLU A 1 254 ? 23.999 -6.122 -22.457 1.00 51.03 254 GLU A N 1
ATOM 2030 C CA . GLU A 1 254 ? 24.732 -7.022 -21.552 1.00 51.03 254 GLU A CA 1
ATOM 2031 C C . GLU A 1 254 ? 24.227 -8.466 -21.603 1.00 51.03 254 GLU A C 1
ATOM 2033 O O . GLU A 1 254 ? 25.041 -9.380 -21.713 1.00 51.03 254 GLU A O 1
ATOM 2038 N N . ASN A 1 255 ? 22.911 -8.682 -21.614 1.00 46.28 255 ASN A N 1
ATOM 2039 C CA . ASN A 1 255 ? 22.304 -10.011 -21.755 1.00 46.28 255 ASN A CA 1
ATOM 2040 C C . ASN A 1 255 ? 22.584 -10.614 -23.129 1.00 46.28 255 ASN A C 1
ATOM 2042 O O . ASN A 1 255 ? 22.879 -11.796 -23.247 1.00 46.28 255 ASN A O 1
ATOM 2046 N N . SER A 1 256 ? 22.628 -9.772 -24.157 1.00 42.69 256 SER A N 1
ATOM 2047 C CA . SER A 1 256 ? 23.124 -10.146 -25.479 1.00 42.69 256 SER A CA 1
ATOM 2048 C C . SER A 1 256 ? 24.599 -10.576 -25.482 1.00 42.69 256 SER A C 1
ATOM 2050 O O . SER A 1 256 ? 25.049 -11.213 -26.432 1.00 42.69 256 SER A O 1
ATOM 2052 N N . LYS A 1 257 ? 25.367 -10.239 -24.429 1.00 38.66 257 LYS A N 1
ATOM 2053 C CA . LYS A 1 257 ? 26.733 -10.742 -24.202 1.00 38.66 257 LYS A CA 1
ATOM 2054 C C . LYS A 1 257 ? 26.806 -11.993 -23.345 1.00 38.66 257 LYS A C 1
ATOM 2056 O O . LYS A 1 257 ? 27.855 -12.638 -23.350 1.00 38.66 257 LYS A O 1
ATOM 2061 N N . ALA A 1 258 ? 25.750 -12.322 -22.606 1.00 39.78 258 ALA A N 1
ATOM 2062 C CA . ALA A 1 258 ? 25.711 -13.496 -21.755 1.00 39.78 258 ALA A CA 1
ATOM 2063 C C . ALA A 1 258 ? 25.569 -14.747 -22.634 1.00 39.78 258 ALA A C 1
ATOM 2065 O O . ALA A 1 258 ? 24.499 -15.093 -23.125 1.00 39.78 258 ALA A O 1
ATOM 2066 N N . VAL A 1 259 ? 26.702 -15.400 -22.875 1.00 42.88 259 VAL A N 1
ATOM 2067 C CA . VAL A 1 259 ? 26.790 -16.714 -23.514 1.00 42.88 259 VAL A CA 1
ATOM 2068 C C . VAL A 1 259 ? 25.955 -17.702 -22.692 1.00 42.88 259 VAL A C 1
ATOM 2070 O O . VAL A 1 259 ? 26.267 -17.900 -21.519 1.00 42.88 259 VAL A O 1
ATOM 2073 N N . LEU A 1 260 ? 24.932 -18.336 -23.284 1.00 45.06 260 LEU A N 1
ATOM 2074 C CA . LEU A 1 260 ? 24.242 -19.469 -22.651 1.00 45.06 260 LEU A CA 1
ATOM 2075 C C . LEU A 1 260 ? 25.277 -20.518 -22.252 1.00 45.06 260 LEU A C 1
ATOM 2077 O O . LEU A 1 260 ? 26.029 -21.025 -23.090 1.00 45.06 260 LEU A O 1
ATOM 2081 N N . THR A 1 261 ? 25.332 -20.842 -20.967 1.00 41.28 261 THR A N 1
ATOM 2082 C CA . THR A 1 261 ? 26.258 -21.856 -20.473 1.00 41.28 261 THR A CA 1
ATOM 2083 C C . THR A 1 261 ? 25.707 -23.258 -20.728 1.00 41.28 261 THR A C 1
ATOM 2085 O O . THR A 1 261 ? 24.500 -23.499 -20.759 1.00 41.28 261 THR A O 1
ATOM 2088 N N . PHE A 1 262 ? 26.604 -24.234 -20.877 1.00 37.12 262 PHE A N 1
ATOM 2089 C CA . PHE A 1 262 ? 26.254 -25.637 -21.142 1.00 37.12 262 PHE A CA 1
ATOM 2090 C C . PHE A 1 262 ? 25.306 -26.245 -20.082 1.00 37.12 262 PHE A C 1
ATOM 2092 O O . PHE A 1 262 ? 24.567 -27.184 -20.370 1.00 37.12 262 PHE A O 1
ATOM 2099 N N . GLN A 1 263 ? 25.305 -25.706 -18.856 1.00 37.81 263 GLN A N 1
ATOM 2100 C CA . GLN A 1 263 ? 24.412 -26.123 -17.769 1.00 37.81 263 GLN A CA 1
ATOM 2101 C C . GLN A 1 263 ? 22.974 -25.617 -17.939 1.00 37.81 263 GLN A C 1
ATOM 2103 O O . GLN A 1 263 ? 22.043 -26.377 -17.679 1.00 37.81 263 GLN A O 1
ATOM 2108 N N . GLU A 1 264 ? 22.782 -24.384 -18.412 1.00 43.41 264 GLU A N 1
ATOM 2109 C CA . GLU A 1 264 ? 21.454 -23.810 -18.687 1.00 43.41 264 GLU A CA 1
ATOM 2110 C C . GLU A 1 264 ? 20.782 -24.546 -19.854 1.00 43.41 264 GLU A C 1
ATOM 2112 O O . GLU A 1 264 ? 19.603 -24.888 -19.796 1.00 43.41 264 GLU A O 1
ATOM 2117 N N . TYR A 1 265 ? 21.576 -24.923 -20.859 1.00 45.59 265 TYR A N 1
ATOM 2118 C CA . TYR A 1 265 ? 21.149 -25.799 -21.949 1.00 45.59 265 TYR A CA 1
ATOM 2119 C C . TYR A 1 265 ? 20.773 -27.219 -21.475 1.00 45.59 265 TYR A C 1
ATOM 2121 O O . TYR A 1 265 ? 19.779 -27.795 -21.922 1.00 45.59 265 TYR A O 1
ATOM 2129 N N . ALA A 1 266 ? 21.543 -27.802 -20.550 1.00 41.62 266 ALA A N 1
ATOM 2130 C CA . ALA A 1 266 ? 21.264 -29.136 -20.016 1.00 41.62 266 ALA A CA 1
ATOM 2131 C C . ALA A 1 266 ? 19.991 -29.181 -19.149 1.00 41.62 266 ALA A C 1
ATOM 2133 O O . ALA A 1 266 ? 19.259 -30.170 -19.206 1.00 41.62 266 ALA A O 1
ATOM 2134 N N . ALA A 1 267 ? 19.706 -28.117 -18.391 1.00 46.16 267 ALA A N 1
ATOM 2135 C CA . ALA A 1 267 ? 18.458 -27.964 -17.642 1.00 46.16 267 ALA A CA 1
ATOM 2136 C C . ALA A 1 267 ? 17.248 -27.828 -18.585 1.00 46.16 267 ALA A C 1
ATOM 2138 O O . ALA A 1 267 ? 16.250 -28.520 -18.406 1.00 46.16 267 ALA A O 1
ATOM 2139 N N . MET A 1 268 ? 17.387 -27.046 -19.662 1.00 49.16 268 MET A N 1
ATOM 2140 C CA . MET A 1 268 ? 16.365 -26.899 -20.707 1.00 49.16 268 MET A CA 1
ATOM 2141 C C . MET A 1 268 ? 16.022 -28.239 -21.386 1.00 49.16 268 MET A C 1
ATOM 2143 O O . MET A 1 268 ? 14.851 -28.563 -21.583 1.00 49.16 268 MET A O 1
ATOM 2147 N N . LYS A 1 269 ? 17.033 -29.066 -21.696 1.00 45.12 269 LYS A N 1
ATOM 2148 C CA . LYS A 1 269 ? 16.838 -30.413 -22.266 1.00 45.12 269 LYS A CA 1
ATOM 2149 C C . LYS A 1 269 ? 16.103 -31.365 -21.313 1.00 45.12 269 LYS A C 1
ATOM 2151 O O . LYS A 1 269 ? 15.438 -32.293 -21.768 1.00 45.12 269 LYS A O 1
ATOM 2156 N N . ALA A 1 270 ? 16.242 -31.167 -20.003 1.00 48.50 270 ALA A N 1
ATOM 2157 C CA . ALA A 1 270 ? 15.566 -31.988 -19.005 1.00 48.50 270 ALA A CA 1
ATOM 2158 C C . ALA A 1 270 ? 14.069 -31.647 -18.875 1.00 48.50 270 ALA A C 1
ATOM 2160 O O . ALA A 1 270 ? 13.282 -32.537 -18.560 1.00 48.50 270 ALA A O 1
ATOM 2161 N N . GLU A 1 271 ? 13.675 -30.397 -19.146 1.00 47.81 271 GLU A N 1
ATOM 2162 C CA . GLU A 1 271 ? 12.281 -29.932 -19.055 1.00 47.81 271 GLU A CA 1
ATOM 2163 C C . GLU A 1 271 ? 11.462 -30.158 -20.337 1.00 47.81 271 GLU A C 1
ATOM 2165 O O . GLU A 1 271 ? 10.248 -30.320 -20.246 1.00 47.81 271 GLU A O 1
ATOM 2170 N N . ASN A 1 272 ? 12.099 -30.244 -21.515 1.00 44.03 272 ASN A N 1
ATOM 2171 C CA . ASN A 1 272 ? 11.427 -30.519 -22.796 1.00 44.03 272 ASN A CA 1
ATOM 2172 C C . ASN A 1 272 ? 12.069 -31.698 -23.562 1.00 44.03 272 ASN A C 1
ATOM 2174 O O . ASN A 1 272 ? 12.887 -31.487 -24.461 1.00 44.03 272 ASN A O 1
ATOM 2178 N N . PRO A 1 273 ? 11.685 -32.957 -23.260 1.00 43.91 273 PRO A N 1
ATOM 2179 C CA . PRO A 1 273 ? 12.246 -34.149 -23.906 1.00 43.91 273 PRO A CA 1
ATOM 2180 C C . PRO A 1 273 ? 11.882 -34.293 -25.394 1.00 43.91 273 PRO A C 1
ATOM 2182 O O . PRO A 1 273 ? 12.601 -34.964 -26.131 1.00 43.91 273 PRO A O 1
ATOM 2185 N N . GLU A 1 274 ? 10.773 -33.682 -25.833 1.00 41.03 274 GLU A N 1
ATOM 2186 C CA . GLU A 1 274 ? 10.272 -33.742 -27.218 1.00 41.03 274 GLU A CA 1
ATOM 2187 C C . GLU A 1 274 ? 10.894 -32.695 -28.156 1.00 41.03 274 GLU A C 1
ATOM 2189 O O . GLU A 1 274 ? 10.713 -32.796 -29.369 1.00 41.03 274 GLU A O 1
ATOM 2194 N N . ALA A 1 275 ? 11.725 -31.772 -27.649 1.00 43.44 275 ALA A N 1
ATOM 2195 C CA . ALA A 1 275 ? 12.604 -30.911 -28.457 1.00 43.44 275 ALA A CA 1
ATOM 2196 C C . ALA A 1 275 ? 13.792 -31.712 -29.054 1.00 43.44 275 ALA A C 1
ATOM 2198 O O . ALA A 1 275 ? 14.950 -31.287 -29.033 1.00 43.44 275 ALA A O 1
ATOM 2199 N N . GLY A 1 276 ? 13.495 -32.935 -29.504 1.00 36.88 276 GLY A N 1
ATOM 2200 C CA . GLY A 1 276 ? 14.413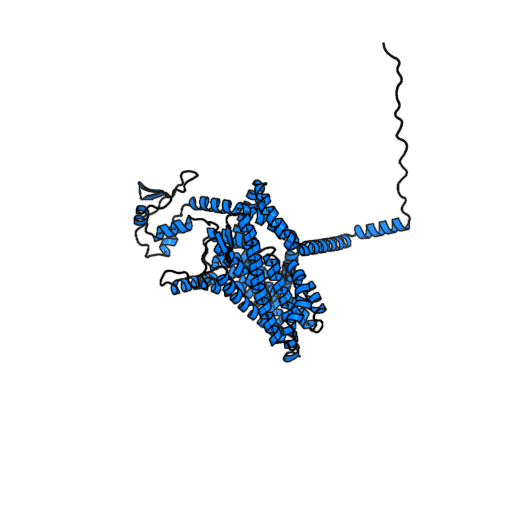 -34.023 -29.794 1.00 36.88 276 GLY A CA 1
ATOM 2201 C C . GLY A 1 276 ? 15.482 -33.700 -30.836 1.00 36.88 276 GLY A C 1
ATOM 2202 O O . GLY A 1 276 ? 15.245 -33.007 -31.819 1.00 36.88 276 GLY A O 1
ATOM 2203 N N . ASP A 1 277 ? 16.665 -34.267 -30.594 1.00 41.72 277 ASP A N 1
ATOM 2204 C CA . ASP A 1 277 ? 17.721 -34.661 -31.541 1.00 41.72 277 ASP A CA 1
ATOM 2205 C C . ASP A 1 277 ? 18.258 -33.670 -32.598 1.00 41.72 277 ASP A C 1
ATOM 2207 O O . ASP A 1 277 ? 19.139 -34.043 -33.374 1.00 41.72 277 ASP A O 1
ATOM 2211 N N . ILE A 1 278 ? 17.862 -32.394 -32.603 1.00 41.50 278 ILE A N 1
ATOM 2212 C CA . ILE A 1 278 ? 18.396 -31.396 -33.559 1.00 41.50 278 ILE A CA 1
ATOM 2213 C C . ILE A 1 278 ? 19.708 -30.739 -33.071 1.00 41.50 278 ILE A C 1
ATOM 2215 O O . ILE A 1 278 ? 20.448 -30.142 -33.856 1.00 41.50 278 ILE A O 1
ATOM 2219 N N . LEU A 1 279 ? 20.078 -30.892 -31.797 1.00 41.62 279 LEU A N 1
ATOM 2220 C CA . LEU A 1 279 ? 21.127 -30.079 -31.170 1.00 41.62 279 LEU A CA 1
ATOM 2221 C C . LEU A 1 279 ? 22.339 -30.916 -30.704 1.00 41.62 279 LEU A C 1
ATOM 2223 O O . LEU A 1 279 ? 22.378 -31.463 -29.599 1.00 41.62 279 LEU A O 1
ATOM 2227 N N . THR A 1 280 ? 23.360 -30.994 -31.563 1.00 36.81 280 THR A N 1
ATOM 2228 C CA . THR A 1 280 ? 24.754 -31.339 -31.198 1.00 36.81 280 THR A CA 1
ATOM 2229 C C . THR A 1 280 ? 25.397 -30.220 -30.351 1.00 36.81 280 THR A C 1
ATOM 2231 O O . THR A 1 280 ? 24.878 -29.106 -30.370 1.00 36.81 280 THR A O 1
ATOM 2234 N N . PRO A 1 281 ? 26.495 -30.473 -29.602 1.00 37.19 281 PRO A N 1
ATOM 2235 C CA . PRO A 1 281 ? 26.973 -29.574 -28.546 1.00 37.19 281 PRO A CA 1
ATOM 2236 C C . PRO A 1 281 ? 27.312 -28.176 -29.089 1.00 37.19 281 PRO A C 1
ATOM 2238 O O . PRO A 1 281 ? 28.094 -28.052 -30.026 1.00 37.19 281 PRO A O 1
ATOM 2241 N N . LEU A 1 282 ? 26.710 -27.140 -28.501 1.00 43.56 282 LEU A N 1
ATOM 2242 C CA . LEU A 1 282 ? 26.985 -25.727 -28.777 1.00 43.56 282 LEU A CA 1
ATOM 2243 C C . LEU A 1 282 ? 28.317 -25.336 -28.114 1.00 43.56 282 LEU A C 1
ATOM 2245 O O . LEU A 1 282 ? 28.453 -25.499 -26.902 1.00 43.56 282 LEU A O 1
ATOM 2249 N N . GLU A 1 283 ? 29.300 -24.853 -28.884 1.00 38.25 283 GLU A N 1
ATOM 2250 C CA . GLU A 1 283 ? 30.674 -24.667 -28.375 1.00 38.25 283 GLU A CA 1
ATOM 2251 C C . GLU A 1 283 ? 31.051 -23.231 -27.958 1.00 38.25 283 GLU A C 1
ATOM 2253 O O . GLU A 1 283 ? 31.884 -23.093 -27.065 1.00 38.25 283 GLU A O 1
ATOM 2258 N N . ALA A 1 284 ? 30.463 -22.160 -28.507 1.00 38.56 284 ALA A N 1
ATOM 2259 C CA . ALA A 1 284 ? 30.679 -20.785 -28.015 1.00 38.56 284 ALA A CA 1
ATOM 2260 C C . ALA A 1 284 ? 29.779 -19.755 -28.719 1.00 38.56 284 ALA A C 1
ATOM 2262 O O . ALA A 1 284 ? 29.455 -19.936 -29.886 1.00 38.56 284 ALA A O 1
ATOM 2263 N N . VAL A 1 285 ? 29.493 -18.633 -28.041 1.00 41.28 285 VAL A N 1
ATOM 2264 C CA . VAL A 1 285 ? 28.925 -17.397 -28.622 1.00 41.28 285 VAL A CA 1
ATOM 2265 C C . VAL A 1 285 ? 29.963 -16.269 -28.489 1.00 41.28 285 VAL A C 1
ATOM 2267 O O . VAL A 1 285 ? 30.542 -16.087 -27.415 1.00 41.28 285 VAL A O 1
ATOM 2270 N N . ARG A 1 286 ? 30.229 -15.506 -29.561 1.00 38.59 286 ARG A N 1
ATOM 2271 C CA . ARG A 1 286 ? 31.108 -14.313 -29.560 1.00 38.59 286 ARG A CA 1
ATOM 2272 C C . ARG A 1 286 ? 30.388 -13.092 -30.122 1.00 38.59 286 ARG A C 1
ATOM 2274 O O . ARG A 1 286 ? 29.659 -13.211 -31.091 1.00 38.59 286 ARG A O 1
ATOM 2281 N N . ILE A 1 287 ? 30.702 -11.911 -29.582 1.00 38.88 287 ILE A N 1
ATOM 2282 C CA . ILE A 1 287 ? 30.190 -10.619 -30.067 1.00 38.88 287 ILE A CA 1
ATOM 2283 C C . ILE A 1 287 ? 31.264 -9.889 -30.870 1.00 38.88 287 ILE A C 1
ATOM 2285 O O . ILE A 1 287 ? 32.397 -9.736 -30.400 1.00 38.88 287 ILE A O 1
ATOM 2289 N N . ARG A 1 288 ? 30.893 -9.360 -32.042 1.00 35.53 288 ARG A N 1
ATOM 2290 C CA . ARG A 1 288 ? 31.701 -8.409 -32.816 1.00 35.53 288 ARG A CA 1
ATOM 2291 C C . ARG A 1 288 ? 30.949 -7.089 -33.016 1.00 35.53 288 ARG A C 1
ATOM 2293 O O . ARG A 1 288 ? 29.941 -7.063 -33.698 1.00 35.53 288 ARG A O 1
ATOM 2300 N N . ASN A 1 289 ? 31.568 -6.008 -32.532 1.00 34.28 289 ASN A N 1
ATOM 2301 C CA . ASN A 1 289 ? 31.250 -4.588 -32.748 1.00 34.28 289 ASN A CA 1
ATOM 2302 C C . ASN A 1 289 ? 30.021 -3.983 -32.044 1.00 34.28 289 ASN A C 1
ATOM 2304 O O . ASN A 1 289 ? 29.068 -4.653 -31.681 1.00 34.28 289 ASN A O 1
ATOM 2308 N N . ASN A 1 290 ? 30.132 -2.673 -31.792 1.00 36.69 290 ASN A N 1
ATOM 2309 C CA . ASN A 1 290 ? 29.349 -1.897 -30.825 1.00 36.69 290 ASN A CA 1
ATOM 2310 C C . ASN A 1 290 ? 27.906 -1.556 -31.239 1.00 36.69 290 ASN A C 1
ATOM 2312 O O . ASN A 1 290 ? 27.197 -1.022 -30.393 1.00 36.69 290 ASN A O 1
ATOM 2316 N N . ASP A 1 291 ? 27.472 -1.887 -32.460 1.00 35.72 291 ASP A N 1
ATOM 2317 C CA . ASP A 1 291 ? 26.171 -1.449 -33.000 1.00 35.72 291 ASP A CA 1
ATOM 2318 C C . ASP A 1 291 ? 25.277 -2.602 -33.519 1.00 35.72 291 ASP A C 1
ATOM 2320 O O . ASP A 1 291 ? 24.127 -2.363 -33.873 1.00 35.72 291 ASP A O 1
ATOM 2324 N N . GLU A 1 292 ? 25.751 -3.859 -33.519 1.00 35.97 292 GLU A N 1
ATOM 2325 C CA . GLU A 1 292 ? 24.961 -5.046 -33.900 1.00 35.97 292 GLU A CA 1
ATOM 2326 C C . GLU A 1 292 ? 25.267 -6.240 -32.979 1.00 35.97 292 GLU A C 1
ATOM 2328 O O . GLU A 1 292 ? 26.421 -6.619 -32.768 1.00 35.97 292 GLU A O 1
ATOM 2333 N N . ILE A 1 293 ? 24.220 -6.853 -32.418 1.00 39.53 293 ILE A N 1
ATOM 2334 C CA . ILE A 1 293 ? 24.326 -8.067 -31.598 1.00 39.53 293 ILE A CA 1
ATOM 2335 C C . ILE A 1 293 ? 24.332 -9.286 -32.522 1.00 39.53 293 ILE A C 1
ATOM 2337 O O . ILE A 1 293 ? 23.278 -9.773 -32.933 1.00 39.53 293 ILE A O 1
ATOM 2341 N N . ILE A 1 294 ? 25.532 -9.785 -32.811 1.00 42.09 294 ILE A N 1
ATOM 2342 C CA . ILE A 1 294 ? 25.760 -11.008 -33.582 1.00 42.09 294 ILE A CA 1
ATOM 2343 C C . ILE A 1 294 ? 25.917 -12.200 -32.634 1.00 42.09 294 ILE A C 1
ATOM 2345 O O . ILE A 1 294 ? 26.900 -12.285 -31.903 1.00 42.09 294 ILE A O 1
ATOM 2349 N N . VAL A 1 295 ? 24.952 -13.124 -32.654 1.00 43.78 295 VAL A N 1
ATOM 2350 C CA . VAL A 1 295 ? 25.034 -14.443 -32.010 1.00 43.78 295 VAL A CA 1
ATOM 2351 C C . VAL A 1 295 ? 25.622 -15.431 -33.019 1.00 43.78 295 VAL A C 1
ATOM 2353 O O . VAL A 1 295 ? 24.932 -15.839 -33.952 1.00 43.78 295 VAL A O 1
ATOM 2356 N N . GLU A 1 296 ? 26.893 -15.809 -32.843 1.00 42.97 296 GLU A N 1
ATOM 2357 C CA . GLU A 1 296 ? 27.513 -16.905 -33.603 1.00 42.97 296 GLU A CA 1
ATOM 2358 C C . GLU A 1 296 ? 27.151 -18.269 -33.007 1.00 42.97 296 GLU A C 1
ATOM 2360 O O . GLU A 1 296 ? 27.454 -18.544 -31.848 1.00 42.97 296 GLU A O 1
ATOM 2365 N N . ILE A 1 297 ? 26.516 -19.127 -33.813 1.00 47.81 297 ILE A N 1
ATOM 2366 C CA . ILE A 1 297 ? 26.272 -20.542 -33.497 1.00 47.81 297 ILE A CA 1
ATOM 2367 C C . ILE A 1 297 ? 27.208 -21.384 -34.370 1.00 47.81 297 ILE A C 1
ATOM 2369 O O . ILE A 1 297 ? 27.081 -21.379 -35.596 1.00 47.81 297 ILE A O 1
ATOM 2373 N N . THR A 1 298 ? 28.146 -22.105 -33.758 1.00 42.44 298 THR A N 1
ATOM 2374 C CA . THR A 1 298 ? 29.140 -22.931 -34.469 1.00 42.44 298 THR A CA 1
ATOM 2375 C C . THR A 1 298 ? 28.797 -24.417 -34.352 1.00 42.44 298 THR A C 1
ATOM 2377 O O . THR A 1 298 ? 28.450 -24.890 -33.269 1.00 42.44 298 THR A O 1
ATOM 2380 N N . LYS A 1 299 ? 28.922 -25.172 -35.453 1.00 41.56 299 LYS A N 1
ATOM 2381 C CA . LYS A 1 299 ? 28.819 -26.644 -35.473 1.00 41.56 299 LYS A CA 1
ATOM 2382 C C . LYS A 1 299 ? 30.054 -27.213 -36.175 1.00 41.56 299 LYS A C 1
ATOM 2384 O O . LYS A 1 299 ? 30.133 -27.188 -37.402 1.00 41.56 299 LYS A O 1
ATOM 2389 N N . GLY A 1 300 ? 31.015 -27.730 -35.406 1.00 51.31 300 GLY A N 1
ATOM 2390 C CA . GLY A 1 300 ? 32.329 -28.128 -35.934 1.00 51.31 300 GLY A CA 1
ATOM 2391 C C . GLY A 1 300 ? 33.150 -26.916 -36.401 1.00 51.31 300 GLY A C 1
ATOM 2392 O O . GLY A 1 300 ? 33.028 -25.841 -35.828 1.00 51.31 300 GLY A O 1
ATOM 2393 N N . ASP A 1 301 ? 33.940 -27.051 -37.471 1.00 37.31 301 ASP A N 1
ATOM 2394 C CA . ASP A 1 301 ? 34.808 -25.971 -37.993 1.00 37.31 301 ASP A CA 1
ATOM 2395 C C . ASP A 1 301 ? 34.054 -24.858 -38.769 1.00 37.31 301 ASP A C 1
ATOM 2397 O O . ASP A 1 301 ? 34.676 -24.004 -39.404 1.00 37.31 301 ASP A O 1
ATOM 2401 N N . GLY A 1 302 ? 32.715 -24.867 -38.764 1.00 37.69 302 GLY A N 1
ATOM 2402 C CA . GLY A 1 302 ? 31.868 -23.934 -39.514 1.00 37.69 302 GLY A CA 1
ATOM 2403 C C . GLY A 1 302 ? 30.966 -23.073 -38.626 1.00 37.69 302 GLY A C 1
ATOM 2404 O O . GLY A 1 302 ? 30.215 -23.592 -37.796 1.00 37.69 302 GLY A O 1
ATOM 2405 N N . VAL A 1 303 ? 31.005 -21.756 -38.849 1.00 40.09 303 VAL A N 1
ATOM 2406 C CA . VAL A 1 303 ? 30.073 -20.762 -38.285 1.00 40.09 303 VAL A CA 1
ATOM 2407 C C . VAL A 1 303 ? 28.756 -20.819 -39.065 1.00 40.09 303 VAL A C 1
ATOM 2409 O O . VAL A 1 303 ? 28.780 -20.712 -40.291 1.00 40.09 303 VAL A O 1
ATOM 2412 N N . ILE A 1 304 ? 27.620 -21.003 -38.384 1.00 45.22 304 ILE A N 1
ATOM 2413 C CA . ILE A 1 304 ? 26.305 -21.158 -39.034 1.00 45.22 304 ILE A CA 1
ATOM 2414 C C . ILE A 1 304 ? 25.484 -19.863 -39.010 1.00 45.22 304 ILE A C 1
ATOM 2416 O O . ILE A 1 304 ? 24.798 -19.592 -39.989 1.00 45.22 304 ILE A O 1
ATOM 2420 N N . VAL A 1 305 ? 25.526 -19.052 -37.947 1.00 41.78 305 VAL A N 1
ATOM 2421 C CA . VAL A 1 305 ? 24.537 -17.964 -37.765 1.00 41.78 305 VAL A CA 1
ATOM 2422 C C . VAL A 1 305 ? 25.192 -16.666 -37.308 1.00 41.78 305 VAL A C 1
ATOM 2424 O O . VAL A 1 305 ? 26.172 -16.705 -36.581 1.00 41.78 305 VAL A O 1
ATOM 2427 N N . SER A 1 306 ? 24.648 -15.527 -37.739 1.00 35.94 306 SER A N 1
ATOM 2428 C CA . SER A 1 306 ? 24.979 -14.184 -37.259 1.00 35.94 306 SER A CA 1
ATOM 2429 C C . SER A 1 306 ? 23.680 -13.378 -37.166 1.00 35.94 306 SER A C 1
ATOM 2431 O O . SER A 1 306 ? 23.120 -13.034 -38.202 1.00 35.94 306 SER A O 1
ATOM 2433 N N . THR A 1 307 ? 23.168 -13.085 -35.969 1.00 44.75 307 THR A N 1
ATOM 2434 C CA . THR A 1 307 ? 21.951 -12.246 -35.805 1.00 44.75 307 THR A CA 1
ATOM 2435 C C . THR A 1 307 ? 22.290 -10.759 -36.018 1.00 44.75 307 THR A C 1
ATOM 2437 O O . THR A 1 307 ? 23.373 -10.341 -35.646 1.00 44.75 307 THR A O 1
ATOM 2440 N N . GLY A 1 308 ? 21.535 -9.905 -36.724 1.00 43.44 308 GLY A N 1
ATOM 2441 C CA . GLY A 1 308 ? 20.179 -9.399 -36.441 1.00 43.44 308 GLY A CA 1
ATOM 2442 C C . GLY A 1 308 ? 18.970 -10.248 -36.854 1.00 43.44 308 GLY A C 1
ATOM 2443 O O . GLY A 1 308 ? 18.992 -11.455 -36.653 1.00 43.44 308 GLY A O 1
ATOM 2444 N N . MET A 1 309 ? 17.881 -9.602 -37.330 1.00 38.56 309 MET A N 1
ATOM 2445 C CA . MET A 1 309 ? 16.584 -10.250 -37.636 1.00 38.56 309 MET A CA 1
ATOM 2446 C C . MET A 1 309 ? 16.783 -11.583 -38.377 1.00 38.56 309 MET A C 1
ATOM 2448 O O . MET A 1 309 ? 17.324 -11.592 -39.481 1.00 38.56 309 MET A O 1
ATOM 2452 N N . PHE A 1 310 ? 16.328 -12.688 -37.774 1.00 42.09 310 PHE A N 1
ATOM 2453 C CA . PHE A 1 310 ? 16.518 -14.042 -38.303 1.00 42.09 310 PHE A CA 1
ATOM 2454 C C . PHE A 1 310 ? 15.959 -14.180 -39.723 1.00 42.09 310 PHE A C 1
ATOM 2456 O O . PHE A 1 310 ? 14.783 -13.878 -39.969 1.00 42.09 310 PHE A O 1
ATOM 2463 N N . SER A 1 311 ? 16.780 -14.686 -40.647 1.00 46.03 311 SER A N 1
ATOM 2464 C CA . SER A 1 311 ? 16.327 -15.003 -41.999 1.00 46.03 311 SER A CA 1
ATOM 2465 C C . SER A 1 311 ? 15.420 -16.238 -41.988 1.00 46.03 311 SER A C 1
ATOM 2467 O O . SER A 1 311 ? 15.435 -17.055 -41.067 1.00 46.03 311 SER A O 1
ATOM 2469 N N . GLU A 1 312 ? 14.618 -16.407 -43.036 1.00 48.50 312 GLU A N 1
ATOM 2470 C CA . GLU A 1 312 ? 13.719 -17.561 -43.183 1.00 48.50 312 GLU A CA 1
ATOM 2471 C C . GLU A 1 312 ? 14.483 -18.904 -43.213 1.00 48.50 312 GLU A C 1
ATOM 2473 O O . GLU A 1 312 ? 13.964 -19.934 -42.787 1.00 48.50 312 GLU A O 1
ATOM 2478 N N . ASN A 1 313 ? 15.754 -18.884 -43.631 1.00 45.16 313 ASN A N 1
ATOM 2479 C CA . ASN A 1 313 ? 16.631 -20.055 -43.635 1.00 45.16 313 ASN A CA 1
ATOM 2480 C C . ASN A 1 313 ? 17.103 -20.443 -42.226 1.00 45.16 313 ASN A C 1
ATOM 2482 O O . ASN A 1 313 ? 17.176 -21.633 -41.922 1.00 45.16 313 ASN A O 1
ATOM 2486 N N . ASP A 1 314 ? 17.349 -19.464 -41.351 1.00 43.31 314 ASP A N 1
ATOM 2487 C CA . ASP A 1 314 ? 17.735 -19.707 -39.953 1.00 43.31 314 ASP A CA 1
ATOM 2488 C C . ASP A 1 314 ? 16.564 -20.311 -39.163 1.00 43.31 314 ASP A C 1
ATOM 2490 O O . ASP A 1 314 ? 16.748 -21.237 -38.368 1.00 43.31 314 ASP A O 1
ATOM 2494 N N . LYS A 1 315 ? 15.336 -19.859 -39.469 1.00 47.94 315 LYS A N 1
ATOM 2495 C CA . LYS A 1 315 ? 14.079 -20.388 -38.908 1.00 47.94 315 LYS A CA 1
ATOM 2496 C C . LYS A 1 315 ? 13.858 -21.865 -39.202 1.00 47.94 315 LYS A C 1
ATOM 2498 O O . LYS A 1 315 ? 13.438 -22.619 -38.324 1.00 47.94 315 LYS A O 1
ATOM 2503 N N . ASN A 1 316 ? 14.221 -22.289 -40.407 1.00 49.09 316 ASN A N 1
ATOM 2504 C CA . ASN A 1 316 ? 14.107 -23.681 -40.828 1.00 49.09 316 ASN A CA 1
ATOM 2505 C C . ASN A 1 316 ? 15.197 -24.590 -40.230 1.00 49.09 316 ASN A C 1
ATOM 2507 O O . ASN A 1 316 ? 14.972 -25.792 -40.113 1.00 49.09 316 ASN A O 1
ATOM 2511 N N . ALA A 1 317 ? 16.361 -24.048 -39.852 1.00 45.88 317 ALA A N 1
ATOM 2512 C CA . ALA A 1 317 ? 17.495 -24.828 -39.346 1.00 45.88 317 ALA A CA 1
ATOM 2513 C C . ALA A 1 317 ? 17.466 -25.071 -37.824 1.00 45.88 317 ALA A C 1
ATOM 2515 O O . ALA A 1 317 ? 17.906 -26.127 -37.372 1.00 45.88 317 ALA A O 1
ATOM 2516 N N . LEU A 1 318 ? 16.969 -24.108 -37.037 1.00 46.59 318 LEU A N 1
ATOM 2517 C CA . LEU A 1 318 ? 16.953 -24.166 -35.564 1.00 46.59 318 LEU A CA 1
ATOM 2518 C C . LEU A 1 318 ? 15.599 -24.596 -34.977 1.00 46.59 318 LEU A C 1
ATOM 2520 O O . LEU A 1 318 ? 15.542 -25.028 -33.828 1.00 46.59 318 LEU A O 1
ATOM 2524 N N . GLY A 1 319 ? 14.519 -24.493 -35.758 1.00 47.34 319 GLY A N 1
ATOM 2525 C CA . GLY A 1 319 ? 13.152 -24.685 -35.281 1.00 47.34 319 GLY A CA 1
ATOM 2526 C C . GLY A 1 319 ? 12.592 -23.434 -34.590 1.00 47.34 319 GLY A C 1
ATOM 2527 O O . GLY A 1 319 ? 13.287 -22.727 -33.858 1.00 47.34 319 GLY A O 1
ATOM 2528 N N . ASN A 1 320 ? 11.306 -23.153 -34.822 1.00 47.78 320 ASN A N 1
ATOM 2529 C CA . ASN A 1 320 ? 10.644 -21.924 -34.360 1.00 47.78 320 ASN A CA 1
ATOM 2530 C C . ASN A 1 320 ? 10.623 -21.769 -32.828 1.00 47.78 320 ASN A C 1
ATOM 2532 O O . ASN A 1 320 ? 10.631 -20.645 -32.336 1.00 47.78 320 ASN A O 1
ATOM 2536 N N . GLU A 1 321 ? 10.615 -22.871 -32.077 1.00 44.00 321 GLU A N 1
ATOM 2537 C CA . GLU A 1 321 ? 10.570 -22.859 -30.608 1.00 44.00 321 GLU A CA 1
ATOM 2538 C C . GLU A 1 321 ? 11.892 -22.386 -29.990 1.00 44.00 321 GLU A C 1
ATOM 2540 O O . GLU A 1 321 ? 11.890 -21.559 -29.080 1.00 44.00 321 GLU A O 1
ATOM 2545 N N . VAL A 1 322 ? 13.026 -22.840 -30.536 1.00 45.22 322 VAL A N 1
ATOM 2546 C CA . VAL A 1 322 ? 14.365 -22.423 -30.093 1.00 45.22 322 VAL A CA 1
ATOM 2547 C C . VAL A 1 322 ? 14.571 -20.941 -30.394 1.00 45.22 322 VAL A C 1
ATOM 2549 O O . VAL A 1 322 ? 15.030 -20.191 -29.540 1.00 45.22 322 VAL A O 1
ATOM 2552 N N . ILE A 1 323 ? 14.166 -20.484 -31.579 1.00 49.59 323 ILE A N 1
ATOM 2553 C CA . ILE A 1 323 ? 14.282 -19.070 -31.956 1.00 49.59 323 ILE A CA 1
ATOM 2554 C C . ILE A 1 323 ? 13.384 -18.187 -31.096 1.00 49.59 323 ILE A C 1
ATOM 2556 O O . ILE A 1 323 ? 13.855 -17.165 -30.608 1.00 49.59 323 ILE A O 1
ATOM 2560 N N . ALA A 1 324 ? 12.133 -18.584 -30.851 1.00 47.91 324 ALA A N 1
ATOM 2561 C CA . ALA A 1 324 ? 11.234 -17.836 -29.974 1.00 47.91 324 ALA A CA 1
ATOM 2562 C C . ALA A 1 324 ? 11.799 -17.711 -28.548 1.00 47.91 324 ALA A C 1
ATOM 2564 O O . ALA A 1 324 ? 11.726 -16.639 -27.949 1.00 47.91 324 ALA A O 1
ATOM 2565 N N . PHE A 1 325 ? 12.426 -18.772 -28.030 1.00 48.50 325 PHE A N 1
ATOM 2566 C CA . PHE A 1 325 ? 13.098 -18.759 -26.732 1.00 48.50 325 PHE A CA 1
ATOM 2567 C C . PHE A 1 325 ? 14.319 -17.824 -26.715 1.00 48.50 325 PHE A C 1
ATOM 2569 O O . PHE A 1 325 ? 14.446 -16.981 -25.827 1.00 48.50 325 PHE A O 1
ATOM 2576 N N . PHE A 1 326 ? 15.201 -17.918 -27.714 1.00 49.75 326 PHE A N 1
ATOM 2577 C CA . PHE A 1 326 ? 16.363 -17.033 -27.822 1.00 49.75 326 PHE A CA 1
ATOM 2578 C C . PHE A 1 326 ? 15.952 -15.567 -28.006 1.00 49.75 326 PHE A C 1
ATOM 2580 O O . PHE A 1 326 ? 16.533 -14.700 -27.358 1.00 49.75 326 PHE A O 1
ATOM 2587 N N . GLU A 1 327 ? 14.938 -15.270 -28.824 1.00 50.75 327 GLU A N 1
ATOM 2588 C CA . GLU A 1 327 ? 14.372 -13.921 -28.967 1.00 50.75 327 GLU A CA 1
ATOM 2589 C C . GLU A 1 327 ? 13.788 -13.407 -27.645 1.00 50.75 327 GLU A C 1
ATOM 2591 O O . GLU A 1 327 ? 13.967 -12.237 -27.316 1.00 50.75 327 GLU A O 1
ATOM 2596 N N . GLN A 1 328 ? 13.137 -14.267 -26.859 1.00 49.06 328 GLN A N 1
ATOM 2597 C CA . GLN A 1 328 ? 12.583 -13.908 -25.553 1.00 49.06 328 GLN A CA 1
ATOM 2598 C C . GLN A 1 328 ? 13.665 -13.581 -24.507 1.00 49.06 328 GLN A C 1
ATOM 2600 O O . GLN A 1 328 ? 13.450 -12.697 -23.682 1.00 49.06 328 GLN A O 1
ATOM 2605 N N . TYR A 1 329 ? 14.815 -14.263 -24.533 1.00 47.44 329 TYR A N 1
ATOM 2606 C CA . TYR A 1 329 ? 15.919 -14.043 -23.584 1.00 47.44 329 TYR A CA 1
ATOM 2607 C C . TYR A 1 329 ? 16.904 -12.944 -24.017 1.00 47.44 329 TYR A C 1
ATOM 2609 O O . TYR A 1 329 ? 17.552 -12.332 -23.168 1.00 47.44 329 TYR A O 1
ATOM 2617 N N . SER A 1 330 ? 17.029 -12.693 -25.324 1.00 44.69 330 SER A N 1
ATOM 2618 C CA . SER A 1 330 ? 17.916 -11.660 -25.886 1.00 44.69 330 SER A CA 1
ATOM 2619 C C . SER A 1 330 ? 17.243 -10.293 -26.030 1.00 44.69 330 SER A C 1
ATOM 2621 O O . SER A 1 330 ? 17.929 -9.268 -26.015 1.00 44.69 330 SER A O 1
ATOM 2623 N N . ARG A 1 331 ? 15.906 -10.243 -26.106 1.00 49.56 331 ARG A N 1
ATOM 2624 C CA . ARG A 1 331 ? 15.154 -8.996 -25.944 1.00 49.56 331 ARG A CA 1
ATOM 2625 C C . ARG A 1 331 ? 15.161 -8.592 -24.477 1.00 49.56 331 ARG A C 1
ATOM 2627 O O . ARG A 1 331 ? 14.657 -9.303 -23.616 1.00 49.56 331 ARG A O 1
ATOM 2634 N N . GLY A 1 332 ? 15.694 -7.420 -24.183 1.00 52.72 332 GLY A N 1
ATOM 2635 C CA . GLY A 1 332 ? 15.327 -6.718 -22.953 1.00 52.72 332 GLY A CA 1
ATOM 2636 C C . GLY A 1 332 ? 14.035 -5.926 -23.135 1.00 52.72 332 GLY A C 1
ATOM 2637 O O . GLY A 1 332 ? 13.290 -6.124 -24.093 1.00 52.72 332 GLY A O 1
ATOM 2638 N N . VAL A 1 333 ? 13.726 -5.093 -22.148 1.00 63.09 333 VAL A N 1
ATOM 2639 C CA . VAL A 1 333 ? 12.365 -4.593 -21.933 1.00 63.09 333 VAL A CA 1
ATOM 2640 C C . VAL A 1 333 ? 12.134 -3.247 -22.626 1.00 63.09 333 VAL A C 1
ATOM 2642 O O . VAL A 1 333 ? 12.404 -2.187 -22.068 1.00 63.09 333 VAL A O 1
ATOM 2645 N N . ASP A 1 334 ? 11.551 -3.254 -23.818 1.00 68.00 334 ASP A N 1
ATOM 2646 C CA . ASP A 1 334 ? 11.094 -2.001 -24.422 1.00 68.00 334 ASP A CA 1
ATOM 2647 C C . ASP A 1 334 ? 9.861 -1.471 -23.677 1.00 68.00 334 ASP A C 1
ATOM 2649 O O . ASP A 1 334 ? 8.812 -2.124 -23.629 1.00 68.00 334 ASP A O 1
ATOM 2653 N N . LEU A 1 335 ? 9.984 -0.274 -23.092 1.00 79.12 335 LEU A N 1
ATOM 2654 C CA . LEU A 1 335 ? 8.868 0.413 -22.443 1.00 79.12 335 LEU A CA 1
ATOM 2655 C C . LEU A 1 335 ? 7.835 0.811 -23.505 1.00 79.12 335 LEU A C 1
ATOM 2657 O O . LEU A 1 335 ? 8.141 1.532 -24.451 1.00 79.12 335 LEU A O 1
ATOM 2661 N N . GLN A 1 336 ? 6.605 0.338 -23.340 1.00 82.12 336 GLN A N 1
ATOM 2662 C CA . GLN A 1 336 ? 5.546 0.455 -24.334 1.00 82.12 336 GLN A CA 1
ATOM 2663 C C . GLN A 1 336 ? 4.793 1.792 -24.239 1.00 82.12 336 GLN A C 1
ATOM 2665 O O . GLN A 1 336 ? 4.594 2.358 -23.153 1.00 82.12 336 GLN A O 1
ATOM 2670 N N . GLU A 1 337 ? 4.287 2.257 -25.388 1.00 87.06 337 GLU A N 1
ATOM 2671 C CA . GLU A 1 337 ? 3.190 3.228 -25.421 1.00 87.06 337 GLU A CA 1
ATOM 2672 C C . GLU A 1 337 ? 1.925 2.533 -24.909 1.00 87.06 337 GLU A C 1
ATOM 2674 O O . GLU A 1 337 ? 1.467 1.538 -25.472 1.00 87.06 337 GLU A O 1
ATOM 2679 N N . ILE A 1 338 ? 1.338 3.074 -23.847 1.00 88.69 338 ILE A N 1
ATOM 2680 C CA . ILE A 1 338 ? 0.100 2.554 -23.269 1.00 88.69 338 ILE A CA 1
ATOM 2681 C C . ILE A 1 338 ? -1.053 3.504 -23.580 1.00 88.69 338 ILE A C 1
ATOM 2683 O O . ILE A 1 338 ? -0.912 4.727 -23.512 1.00 88.69 338 ILE A O 1
ATOM 2687 N N . SER A 1 339 ? -2.221 2.945 -23.900 1.00 88.25 339 SER A N 1
ATOM 2688 C CA . SER A 1 339 ? -3.460 3.714 -24.011 1.00 88.25 339 SER A CA 1
ATOM 2689 C C . SER A 1 339 ? -4.336 3.454 -22.794 1.00 88.25 339 SER A C 1
ATOM 2691 O O . SER A 1 339 ? -4.778 2.332 -22.569 1.00 88.25 339 SER A O 1
ATOM 2693 N N . ILE A 1 340 ? -4.587 4.493 -22.002 1.00 87.50 340 ILE A N 1
ATOM 2694 C CA . ILE A 1 340 ? -5.444 4.438 -20.817 1.00 87.50 340 ILE A CA 1
ATOM 2695 C C . ILE A 1 340 ? -6.616 5.380 -21.049 1.00 87.50 340 ILE A C 1
ATOM 2697 O O . ILE A 1 340 ? -6.430 6.592 -21.124 1.00 87.50 340 ILE A O 1
ATOM 2701 N N . LEU A 1 341 ? -7.835 4.842 -21.153 1.00 85.19 341 LEU A N 1
ATOM 2702 C CA . LEU A 1 341 ? -9.055 5.639 -21.368 1.00 85.19 341 LEU A CA 1
ATOM 2703 C C . LEU A 1 341 ? -8.946 6.609 -22.570 1.00 85.19 341 LEU A C 1
ATOM 2705 O O . LEU A 1 341 ? -9.477 7.717 -22.538 1.00 85.19 341 LEU A O 1
ATOM 2709 N N . GLY A 1 342 ? -8.226 6.205 -23.623 1.00 81.56 342 GLY A N 1
ATOM 2710 C CA . GLY A 1 342 ? -7.970 7.014 -24.821 1.00 81.56 342 GLY A CA 1
ATOM 2711 C C . GLY A 1 342 ? -6.790 7.989 -24.715 1.00 81.56 342 GLY A C 1
ATOM 2712 O O . GLY A 1 342 ? -6.387 8.559 -25.728 1.00 81.56 342 GLY A O 1
ATOM 2713 N N . LEU A 1 343 ? -6.189 8.158 -23.533 1.00 88.56 343 LEU A N 1
ATOM 2714 C CA . LEU A 1 343 ? -4.938 8.893 -23.354 1.00 88.56 343 LEU A CA 1
ATOM 2715 C C . LEU A 1 343 ? -3.763 7.988 -23.734 1.00 88.56 343 LEU A C 1
ATOM 2717 O O . LEU A 1 343 ? -3.573 6.936 -23.128 1.00 88.56 343 LEU A O 1
ATOM 2721 N N . LYS A 1 344 ? -2.968 8.404 -24.718 1.00 91.62 344 LYS A N 1
ATOM 2722 C CA . LYS A 1 344 ? -1.720 7.730 -25.085 1.00 91.62 344 LYS A CA 1
ATOM 2723 C C . LYS A 1 344 ? -0.572 8.268 -24.243 1.00 91.62 344 LYS A C 1
ATOM 2725 O O . LYS A 1 344 ? -0.364 9.480 -24.198 1.00 91.62 344 LYS A O 1
ATOM 2730 N N . ILE A 1 345 ? 0.144 7.375 -23.575 1.00 90.25 345 ILE A N 1
ATOM 2731 C CA . ILE A 1 345 ? 1.290 7.698 -22.731 1.00 90.25 345 ILE A CA 1
ATOM 2732 C C . ILE A 1 345 ? 2.484 6.901 -23.244 1.00 90.25 345 ILE A C 1
ATOM 2734 O O . ILE A 1 345 ? 2.502 5.674 -23.157 1.00 90.25 345 ILE A O 1
ATOM 2738 N N . ASP A 1 346 ? 3.485 7.611 -23.753 1.00 87.94 346 ASP A N 1
ATOM 2739 C CA . ASP A 1 346 ? 4.769 7.026 -24.129 1.00 87.94 346 ASP A CA 1
ATOM 2740 C C . ASP A 1 346 ? 5.665 6.888 -22.893 1.00 87.94 346 ASP A C 1
ATOM 2742 O O . ASP A 1 346 ? 6.346 7.833 -22.477 1.00 87.94 346 ASP A O 1
ATOM 2746 N N . SER A 1 347 ? 5.650 5.697 -22.302 1.00 84.25 347 SER A N 1
ATOM 2747 C CA . SER A 1 347 ? 6.365 5.399 -21.060 1.00 84.25 347 SER A CA 1
ATOM 2748 C C . SER A 1 347 ? 7.884 5.351 -21.233 1.00 84.25 347 SER A C 1
ATOM 2750 O O . SER A 1 347 ? 8.596 5.384 -20.231 1.00 84.25 347 SER A O 1
ATOM 2752 N N . ALA A 1 348 ? 8.394 5.314 -22.469 1.00 78.31 348 ALA A N 1
ATOM 2753 C CA . ALA A 1 348 ? 9.827 5.403 -22.733 1.00 78.31 348 ALA A CA 1
ATOM 2754 C C . ALA A 1 348 ? 10.360 6.834 -22.545 1.00 78.31 348 ALA A C 1
ATOM 2756 O O . ALA A 1 348 ? 11.554 7.036 -22.326 1.00 78.31 348 ALA A O 1
ATOM 2757 N N . THR A 1 349 ? 9.487 7.846 -22.590 1.00 80.12 349 THR A N 1
ATOM 2758 C CA . THR A 1 349 ? 9.887 9.243 -22.388 1.00 80.12 349 THR A CA 1
ATOM 2759 C C . THR A 1 349 ? 9.813 9.656 -20.914 1.00 80.12 349 THR A C 1
ATOM 2761 O O . THR A 1 349 ? 8.865 9.288 -20.214 1.00 80.12 349 THR A O 1
ATOM 2764 N N . PRO A 1 350 ? 10.721 10.524 -20.425 1.00 74.62 350 PRO A N 1
ATOM 2765 C CA . PRO A 1 350 ? 10.646 11.014 -19.048 1.00 74.62 350 PRO A CA 1
ATOM 2766 C C . PRO A 1 350 ? 9.340 11.763 -18.738 1.00 74.62 350 PRO A C 1
ATOM 2768 O O . PRO A 1 350 ? 8.770 11.630 -17.655 1.00 74.62 350 PRO A O 1
ATOM 2771 N N . SER A 1 351 ? 8.826 12.528 -19.707 1.00 79.38 351 SER A N 1
ATOM 2772 C CA . SER A 1 351 ? 7.526 13.198 -19.604 1.00 79.38 351 SER A CA 1
ATOM 2773 C C . SER A 1 351 ? 6.365 12.212 -19.544 1.00 79.38 351 SER A C 1
ATOM 2775 O O . SER A 1 351 ? 5.446 12.409 -18.752 1.00 79.38 351 SER A O 1
ATOM 2777 N N . GLY A 1 352 ? 6.396 11.155 -20.357 1.00 85.00 352 GLY A N 1
ATOM 2778 C CA . GLY A 1 352 ? 5.354 10.141 -20.355 1.00 85.00 352 GLY A CA 1
ATOM 2779 C C . GLY A 1 352 ? 5.364 9.313 -19.077 1.00 85.00 352 GLY A C 1
ATOM 2780 O O . GLY A 1 352 ? 4.297 9.105 -18.513 1.00 85.00 352 GLY A O 1
ATOM 2781 N N . MET A 1 353 ? 6.530 8.968 -18.520 1.00 82.81 353 MET A N 1
ATOM 2782 C CA . MET A 1 353 ? 6.591 8.305 -17.212 1.00 82.81 353 MET A CA 1
ATOM 2783 C C . MET A 1 353 ? 6.039 9.190 -16.083 1.00 82.81 353 MET A C 1
ATOM 2785 O O . MET A 1 353 ? 5.311 8.704 -15.218 1.00 82.81 353 MET A O 1
ATOM 2789 N N . LEU A 1 354 ? 6.315 10.501 -16.102 1.00 81.00 354 LEU A N 1
ATOM 2790 C CA . LEU A 1 354 ? 5.741 11.443 -15.134 1.00 81.00 354 LEU A CA 1
ATOM 2791 C C . LEU A 1 354 ? 4.212 11.529 -15.250 1.00 81.00 354 LEU A C 1
ATOM 2793 O O . LEU A 1 354 ? 3.508 11.446 -14.241 1.00 81.00 354 LEU A O 1
ATOM 2797 N N . ILE A 1 355 ? 3.697 11.692 -16.472 1.00 86.25 355 ILE A N 1
ATOM 2798 C CA . ILE A 1 355 ? 2.252 11.710 -16.739 1.00 86.25 355 ILE A CA 1
ATOM 2799 C C . ILE A 1 355 ? 1.636 10.383 -16.298 1.00 86.25 355 ILE A C 1
ATOM 2801 O O . ILE A 1 355 ? 0.624 10.376 -15.603 1.00 86.25 355 ILE A O 1
ATOM 2805 N N . GLY A 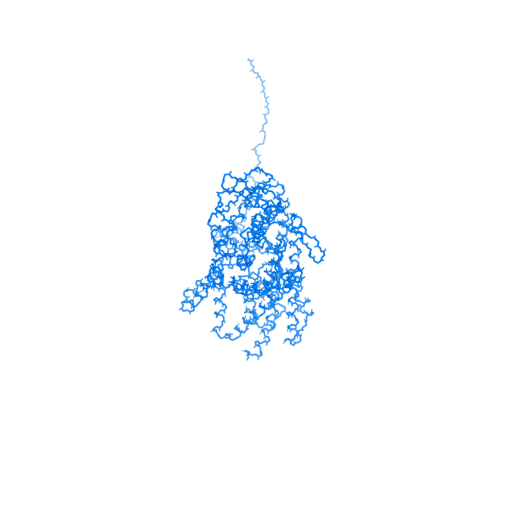1 356 ? 2.287 9.278 -16.640 1.00 88.19 356 GLY A N 1
ATOM 2806 C CA . GLY A 1 356 ? 1.925 7.930 -16.252 1.00 88.19 356 GLY A CA 1
ATOM 2807 C C . GLY A 1 356 ? 1.803 7.757 -14.742 1.00 88.19 356 GLY A C 1
ATOM 2808 O O . GLY A 1 356 ? 0.763 7.308 -14.271 1.00 88.19 356 GLY A O 1
ATOM 2809 N N . TYR A 1 357 ? 2.801 8.206 -13.972 1.00 85.88 357 TYR A N 1
ATOM 2810 C CA . TYR A 1 357 ? 2.777 8.210 -12.505 1.00 85.88 357 TYR A CA 1
ATOM 2811 C C . TYR A 1 357 ? 1.585 8.998 -11.934 1.00 85.88 357 TYR A C 1
ATOM 2813 O O . TYR A 1 357 ? 0.897 8.531 -11.021 1.00 85.88 357 TYR A O 1
ATOM 2821 N N . VAL A 1 358 ? 1.285 10.179 -12.483 1.00 87.50 358 VAL A N 1
ATOM 2822 C CA . VAL A 1 358 ? 0.117 10.966 -12.051 1.00 87.50 358 VAL A CA 1
ATOM 2823 C C . VAL A 1 358 ? -1.184 10.244 -12.405 1.00 87.50 358 VAL A C 1
ATOM 2825 O O . VAL A 1 358 ? -2.073 10.130 -11.561 1.00 87.50 358 VAL A O 1
ATOM 2828 N N . VAL A 1 359 ? -1.295 9.718 -13.625 1.00 92.75 359 VAL A N 1
ATOM 2829 C CA . VAL A 1 359 ? -2.486 9.010 -14.109 1.00 92.75 359 VAL A CA 1
ATOM 2830 C C . VAL A 1 359 ? -2.750 7.755 -13.282 1.00 92.75 359 VAL A C 1
ATOM 2832 O O . VAL A 1 359 ? -3.871 7.586 -12.802 1.00 92.75 359 VAL A O 1
ATOM 2835 N N . ILE A 1 360 ? -1.742 6.912 -13.034 1.00 93.94 360 ILE A N 1
ATOM 2836 C CA . ILE A 1 360 ? -1.916 5.705 -12.219 1.00 93.94 360 ILE A CA 1
ATOM 2837 C C . ILE A 1 360 ? -2.295 6.047 -10.777 1.00 93.94 360 ILE A C 1
ATOM 2839 O O . ILE A 1 360 ? -3.190 5.421 -10.212 1.00 93.94 360 ILE A O 1
ATOM 2843 N N . SER A 1 361 ? -1.704 7.099 -10.205 1.00 91.75 361 SER A N 1
ATOM 2844 C CA . SER A 1 361 ? -2.063 7.580 -8.867 1.00 91.75 361 SER A CA 1
ATOM 2845 C C . SER A 1 361 ? -3.532 8.001 -8.786 1.00 91.75 361 SER A C 1
ATOM 2847 O O . SER A 1 361 ? -4.240 7.634 -7.847 1.00 91.75 361 SER A O 1
ATOM 2849 N N . LEU A 1 362 ? -4.015 8.741 -9.790 1.00 94.69 362 LEU A N 1
ATOM 2850 C CA . LEU A 1 362 ? -5.414 9.155 -9.877 1.00 94.69 362 LEU A CA 1
ATOM 2851 C C . LEU A 1 362 ? -6.350 7.960 -10.079 1.00 94.69 362 LEU A C 1
ATOM 2853 O O . LEU A 1 362 ? -7.401 7.909 -9.444 1.00 94.69 362 LEU A O 1
ATOM 2857 N N . LEU A 1 363 ? -5.970 6.984 -10.906 1.00 97.12 363 LEU A N 1
ATOM 2858 C CA . LEU A 1 363 ? -6.738 5.752 -11.102 1.00 97.12 363 LEU A CA 1
ATOM 2859 C C . LEU A 1 363 ? -6.858 4.939 -9.811 1.00 97.12 363 LEU A C 1
ATOM 2861 O O . LEU A 1 363 ? -7.951 4.478 -9.488 1.00 97.12 363 LEU A O 1
ATOM 2865 N N . ILE A 1 364 ? -5.776 4.819 -9.036 1.00 97.69 364 ILE A N 1
ATOM 2866 C CA . ILE A 1 364 ? -5.799 4.193 -7.705 1.00 97.69 364 ILE A CA 1
ATOM 2867 C C . ILE A 1 364 ? -6.754 4.957 -6.781 1.00 97.69 364 ILE A C 1
ATOM 2869 O O . ILE A 1 364 ? -7.575 4.338 -6.100 1.00 97.69 364 ILE A O 1
ATOM 2873 N N . GLY A 1 365 ? -6.710 6.293 -6.799 1.00 97.25 365 GLY A N 1
ATOM 2874 C CA . GLY A 1 365 ? -7.659 7.144 -6.080 1.00 97.25 365 GLY A CA 1
ATOM 2875 C C . GLY A 1 365 ? -9.114 6.881 -6.477 1.00 97.25 365 GLY A C 1
ATOM 2876 O O . GLY A 1 365 ? -9.958 6.674 -5.608 1.00 97.25 365 GLY A O 1
ATOM 2877 N N . VAL A 1 366 ? -9.409 6.807 -7.777 1.00 98.31 366 VAL A N 1
ATOM 2878 C CA . VAL A 1 366 ? -10.747 6.486 -8.301 1.00 98.31 366 VAL A CA 1
ATOM 2879 C C . VAL A 1 366 ? -11.198 5.095 -7.853 1.00 98.31 366 VAL A C 1
ATOM 2881 O O . VAL A 1 366 ? -12.311 4.953 -7.345 1.00 98.31 366 VAL A O 1
ATOM 2884 N N . ALA A 1 367 ? -10.340 4.080 -7.970 1.00 98.44 367 ALA A N 1
ATOM 2885 C CA . ALA A 1 367 ? -10.640 2.722 -7.523 1.00 98.44 367 ALA A CA 1
ATOM 2886 C C . ALA A 1 367 ? -10.939 2.670 -6.016 1.00 98.44 367 ALA A C 1
ATOM 2888 O O . ALA A 1 367 ? -11.891 2.010 -5.589 1.00 98.44 367 ALA A O 1
ATOM 2889 N N . CYS A 1 368 ? -10.169 3.410 -5.214 1.00 98.38 368 CYS A N 1
ATOM 2890 C CA . CYS A 1 368 ? -10.398 3.569 -3.782 1.00 98.38 368 CYS A CA 1
ATOM 2891 C C . CYS A 1 368 ? -11.725 4.287 -3.494 1.00 98.38 368 CYS A C 1
ATOM 2893 O O . CYS A 1 368 ? -12.495 3.831 -2.656 1.00 98.38 368 CYS A O 1
ATOM 2895 N N . PHE A 1 369 ? -12.055 5.362 -4.212 1.00 97.62 369 PHE A N 1
ATOM 2896 C CA . PHE A 1 369 ? -13.307 6.097 -4.008 1.00 97.62 369 PHE A CA 1
ATOM 2897 C C . PHE A 1 369 ? -14.547 5.292 -4.377 1.00 97.62 369 PHE A C 1
ATOM 2899 O O . PHE A 1 369 ? -15.548 5.368 -3.663 1.00 97.62 369 PHE A O 1
ATOM 2906 N N . ILE A 1 370 ? -14.490 4.484 -5.438 1.00 98.00 370 ILE A N 1
ATOM 2907 C CA . ILE A 1 370 ? -15.575 3.557 -5.779 1.00 98.00 370 ILE A CA 1
ATOM 2908 C C . ILE A 1 370 ? -15.757 2.532 -4.651 1.00 98.00 370 ILE A C 1
ATOM 2910 O O . ILE A 1 370 ? -16.883 2.298 -4.204 1.00 98.00 370 ILE A O 1
ATOM 2914 N N . TRP A 1 371 ? -14.656 1.984 -4.127 1.00 97.62 371 TRP A N 1
ATOM 2915 C CA . TRP A 1 371 ? -14.682 1.081 -2.976 1.00 97.62 371 TRP A CA 1
ATOM 2916 C C . TRP A 1 371 ? -15.272 1.742 -1.716 1.00 97.62 371 TRP A C 1
ATOM 2918 O O . TRP A 1 371 ? -16.159 1.178 -1.068 1.00 97.62 371 TRP A O 1
ATOM 2928 N N . HIS A 1 372 ? -14.840 2.962 -1.395 1.00 96.88 372 HIS A N 1
ATOM 2929 C CA . HIS A 1 372 ? -15.367 3.755 -0.284 1.00 96.88 372 HIS A CA 1
ATOM 2930 C C . HIS A 1 372 ? -16.867 4.009 -0.441 1.00 96.88 372 HIS A C 1
ATOM 2932 O O . HIS A 1 372 ? -17.644 3.849 0.501 1.00 96.88 372 HIS A O 1
ATOM 2938 N N . PHE A 1 373 ? -17.305 4.360 -1.651 1.00 95.25 373 PHE A N 1
ATOM 2939 C CA . PHE A 1 373 ? -18.712 4.594 -1.945 1.00 95.25 373 PHE A CA 1
ATOM 2940 C C . PHE A 1 373 ? -19.546 3.322 -1.773 1.00 95.25 373 PHE A C 1
ATOM 2942 O O . PHE A 1 373 ? -20.607 3.366 -1.145 1.00 95.25 373 PHE A O 1
ATOM 2949 N N . ALA A 1 374 ? -19.050 2.168 -2.229 1.00 94.94 374 ALA A N 1
ATOM 2950 C CA . ALA A 1 374 ? -19.688 0.885 -1.952 1.00 94.94 374 ALA A CA 1
ATOM 2951 C C . ALA A 1 374 ? -19.830 0.655 -0.436 1.00 94.94 374 ALA A C 1
ATOM 2953 O O . ALA A 1 374 ? -20.899 0.257 0.038 1.00 94.94 374 ALA A O 1
ATOM 2954 N N . PHE A 1 375 ? -18.818 1.008 0.361 1.00 95.12 375 PHE A N 1
ATOM 2955 C CA . PHE A 1 375 ? -18.913 0.901 1.815 1.00 95.12 375 PHE A CA 1
ATOM 2956 C C . PHE A 1 375 ? -19.920 1.881 2.436 1.00 95.12 375 PHE A C 1
ATOM 2958 O O . PHE A 1 375 ? -20.689 1.492 3.318 1.00 95.12 375 PHE A O 1
ATOM 2965 N N . LEU A 1 376 ? -20.017 3.110 1.921 1.00 95.19 376 LEU A N 1
ATOM 2966 C CA . LEU A 1 376 ? -21.048 4.073 2.322 1.00 95.19 376 LEU A CA 1
ATOM 2967 C C . LEU A 1 376 ? -22.461 3.538 2.089 1.00 95.19 376 LEU A C 1
ATOM 2969 O O . LEU A 1 376 ? -23.340 3.726 2.938 1.00 95.19 376 LEU A O 1
ATOM 2973 N N . THR A 1 377 ? -22.689 2.842 0.970 1.00 93.56 377 THR A N 1
ATOM 2974 C CA . THR A 1 377 ? -23.985 2.194 0.729 1.00 93.56 377 THR A CA 1
ATOM 2975 C C . THR A 1 377 ? -24.262 1.111 1.772 1.00 93.56 377 THR A C 1
ATOM 2977 O O . THR A 1 377 ? -25.353 1.081 2.341 1.00 93.56 377 THR A O 1
ATOM 2980 N N . HIS A 1 378 ? -23.266 0.296 2.130 1.00 93.38 378 HIS A N 1
ATOM 2981 C CA . HIS A 1 378 ? -23.401 -0.711 3.182 1.00 93.38 378 HIS A CA 1
ATOM 2982 C C . HIS A 1 378 ? -23.702 -0.095 4.564 1.00 93.38 378 HIS A C 1
ATOM 2984 O O . HIS A 1 378 ? -24.566 -0.600 5.291 1.00 93.38 378 HIS A O 1
ATOM 2990 N N . CYS A 1 379 ? -23.068 1.031 4.913 1.00 94.75 379 CYS A N 1
ATOM 2991 C CA . CYS A 1 379 ? -23.384 1.793 6.126 1.00 94.75 379 CYS A CA 1
ATOM 2992 C C . CYS A 1 379 ? -24.835 2.285 6.131 1.00 94.75 379 CYS A C 1
ATOM 2994 O O . CYS A 1 379 ? -25.523 2.126 7.139 1.00 94.75 379 CYS A O 1
ATOM 2996 N N . LYS A 1 380 ? -25.328 2.815 5.003 1.00 94.69 380 LYS A N 1
ATOM 2997 C CA . LYS A 1 380 ? -26.718 3.282 4.864 1.00 94.69 380 LYS A CA 1
ATOM 2998 C C . LYS A 1 380 ? -27.741 2.172 5.117 1.00 94.69 380 LYS A C 1
ATOM 3000 O O . LYS A 1 380 ? -28.768 2.435 5.736 1.00 94.69 380 LYS A O 1
ATOM 3005 N N . TYR A 1 381 ? -27.467 0.944 4.676 1.00 93.12 381 TYR A N 1
ATOM 3006 C CA . TYR A 1 381 ? -28.353 -0.199 4.929 1.00 93.12 381 TYR A CA 1
ATOM 3007 C C . TYR A 1 381 ? -28.247 -0.751 6.357 1.00 93.12 381 TYR A C 1
ATOM 3009 O O . TYR A 1 381 ? -29.209 -1.317 6.873 1.00 93.12 381 TYR A O 1
ATOM 3017 N N . THR A 1 382 ? -27.095 -0.594 7.010 1.00 92.12 382 THR A N 1
ATOM 3018 C CA . THR A 1 382 ? -26.838 -1.191 8.331 1.00 92.12 382 THR A CA 1
ATOM 3019 C C . THR A 1 382 ? -27.242 -0.277 9.491 1.00 92.12 382 THR A C 1
ATOM 3021 O O . THR A 1 382 ? -27.691 -0.759 10.535 1.00 92.12 382 THR A O 1
ATOM 3024 N N . ILE A 1 383 ? -27.085 1.037 9.323 1.00 93.75 383 ILE A N 1
ATOM 3025 C CA . ILE A 1 383 ? -27.226 2.036 10.385 1.00 93.75 383 ILE A CA 1
ATOM 3026 C C . ILE A 1 383 ? -28.485 2.868 10.135 1.00 93.75 383 ILE A C 1
ATOM 3028 O O . ILE A 1 383 ? -28.591 3.592 9.143 1.00 93.75 383 ILE A O 1
ATOM 3032 N N . ARG A 1 384 ? -29.454 2.793 11.056 1.00 88.31 384 ARG A N 1
ATOM 3033 C CA . ARG A 1 384 ? -30.695 3.575 10.955 1.00 88.31 384 ARG A CA 1
ATOM 3034 C C . ARG A 1 384 ? -30.381 5.069 11.041 1.00 88.31 384 ARG A C 1
ATOM 3036 O O . ARG A 1 384 ? -29.681 5.502 11.947 1.00 88.31 384 ARG A O 1
ATOM 3043 N N . GLY A 1 385 ? -30.916 5.852 10.104 1.00 88.06 385 GLY A N 1
ATOM 3044 C CA . GLY A 1 385 ? -30.711 7.304 10.060 1.00 88.06 385 GLY A CA 1
ATOM 3045 C C . GLY A 1 385 ? -29.355 7.753 9.501 1.00 88.06 385 GLY A C 1
ATOM 3046 O O . GLY A 1 385 ? -29.086 8.953 9.477 1.00 88.06 385 GLY A O 1
ATOM 3047 N N . PHE A 1 386 ? -28.506 6.837 9.015 1.00 94.69 386 PHE A N 1
ATOM 3048 C CA . PHE A 1 386 ? -27.246 7.215 8.377 1.00 94.69 386 PHE A CA 1
ATOM 3049 C C . PHE A 1 386 ? -27.495 7.945 7.051 1.00 94.69 386 PHE A C 1
ATOM 3051 O O . PHE A 1 386 ? -28.079 7.404 6.110 1.00 94.69 386 PHE A O 1
ATOM 3058 N N . SER A 1 387 ? -27.019 9.187 6.971 1.00 95.38 387 SER A N 1
ATOM 3059 C CA . SER A 1 387 ? -27.084 10.005 5.762 1.00 95.38 387 SER A CA 1
ATOM 3060 C C . SER A 1 387 ? -25.732 10.007 5.057 1.00 95.38 387 SER A C 1
ATOM 3062 O O . SER A 1 387 ? -24.769 10.557 5.590 1.00 95.38 387 SER A O 1
ATOM 3064 N N . ILE A 1 388 ? -25.674 9.451 3.839 1.00 95.00 388 ILE A N 1
ATOM 3065 C CA . ILE A 1 388 ? -24.468 9.474 2.989 1.00 95.00 388 ILE A CA 1
ATOM 3066 C C . ILE A 1 388 ? -24.027 10.919 2.738 1.00 95.00 388 ILE A C 1
ATOM 3068 O O . ILE A 1 388 ? -22.865 11.258 2.944 1.00 95.00 388 ILE A O 1
ATOM 3072 N N . MET A 1 389 ? -24.968 11.794 2.366 1.00 93.38 389 MET A N 1
ATOM 3073 C CA . MET A 1 389 ? -24.675 13.212 2.141 1.00 93.38 389 MET A CA 1
ATOM 3074 C C . MET A 1 389 ? -24.211 13.899 3.431 1.00 93.38 389 MET A C 1
ATOM 3076 O O . MET A 1 389 ? -23.295 14.718 3.411 1.00 93.38 389 MET A O 1
ATOM 3080 N N . GLY A 1 390 ? -24.805 13.532 4.571 1.00 91.75 390 GLY A N 1
ATOM 3081 C CA . GLY A 1 390 ? -24.381 14.012 5.883 1.00 91.75 390 GLY A CA 1
ATOM 3082 C C . GLY A 1 390 ? -22.944 13.611 6.217 1.00 91.75 390 GLY A C 1
ATOM 3083 O O . GLY A 1 390 ? -22.164 14.472 6.610 1.00 91.75 390 GLY A O 1
ATOM 3084 N N . TYR A 1 391 ? -22.577 12.342 6.014 1.00 95.31 391 TYR A N 1
ATOM 3085 C CA . TYR A 1 391 ? -21.203 11.860 6.187 1.00 95.31 391 TYR A CA 1
ATOM 3086 C C . TYR A 1 391 ? -20.235 12.604 5.261 1.00 95.31 391 TYR A C 1
ATOM 3088 O O . TYR A 1 391 ? -19.229 13.144 5.718 1.00 95.31 391 TYR A O 1
ATOM 3096 N N . PHE A 1 392 ? -20.565 12.707 3.973 1.00 92.94 392 PHE A N 1
ATOM 3097 C CA . PHE A 1 392 ? -19.681 13.322 2.989 1.00 92.94 392 PHE A CA 1
ATOM 3098 C C . PHE A 1 392 ? -19.397 14.801 3.301 1.00 92.94 392 PHE A C 1
ATOM 3100 O O . PHE A 1 392 ? -18.243 15.217 3.407 1.00 92.94 392 PHE A O 1
ATOM 3107 N N . THR A 1 393 ? -20.455 15.588 3.520 1.00 88.25 393 THR A N 1
ATOM 3108 C CA . THR A 1 393 ? -20.358 17.044 3.730 1.00 88.25 393 THR A CA 1
ATOM 3109 C C . THR A 1 393 ? -19.824 17.426 5.110 1.00 88.25 393 THR A C 1
ATOM 3111 O O . THR A 1 393 ? -19.128 18.434 5.249 1.00 88.25 393 THR A O 1
ATOM 3114 N N . LYS A 1 394 ? -20.141 16.649 6.156 1.00 87.25 394 LYS A N 1
ATOM 3115 C CA . LYS A 1 394 ? -19.758 16.992 7.536 1.00 87.25 394 LYS A CA 1
ATOM 3116 C C . LYS A 1 394 ? -18.438 16.369 7.971 1.00 87.25 394 LYS A C 1
ATOM 3118 O O . LYS A 1 394 ? -17.765 16.981 8.797 1.00 87.25 394 LYS A O 1
ATOM 3123 N N . TYR A 1 395 ? -18.082 15.202 7.434 1.00 91.00 395 TYR A N 1
ATOM 3124 C CA . TYR A 1 395 ? -16.890 14.449 7.818 1.00 91.00 395 TYR A CA 1
ATOM 3125 C C . TYR A 1 395 ? -15.895 14.333 6.662 1.00 91.00 395 TYR A C 1
ATOM 3127 O O . TYR A 1 395 ? -14.816 14.917 6.739 1.00 91.00 395 TYR A O 1
ATOM 3135 N N . TRP A 1 396 ? -16.251 13.630 5.584 1.00 92.88 396 TRP A N 1
ATOM 3136 C CA . TRP A 1 396 ? -15.276 13.166 4.590 1.00 92.88 396 TRP A CA 1
ATOM 3137 C C . TRP A 1 396 ? -14.493 14.306 3.931 1.00 92.88 396 TRP A C 1
ATOM 3139 O O . TRP A 1 396 ? -13.268 14.291 3.972 1.00 92.88 396 TRP A O 1
ATOM 3149 N N . ILE A 1 397 ? -15.168 15.356 3.445 1.00 85.12 397 ILE A N 1
ATOM 3150 C CA . ILE A 1 397 ? -14.501 16.493 2.780 1.00 85.12 397 ILE A CA 1
ATOM 3151 C C . ILE A 1 397 ? -13.515 17.243 3.694 1.00 85.12 397 ILE A C 1
ATOM 3153 O O . ILE A 1 397 ? -12.576 17.872 3.218 1.00 85.12 397 ILE A O 1
ATOM 3157 N N . LYS A 1 398 ? -13.716 17.173 5.017 1.00 80.31 398 LYS A N 1
ATOM 3158 C CA . LYS A 1 398 ? -12.865 17.834 6.019 1.00 80.31 398 LYS A CA 1
ATOM 3159 C C . LYS A 1 398 ? -11.749 16.933 6.535 1.00 80.31 398 LYS A C 1
ATOM 3161 O O . LYS A 1 398 ? -10.769 17.439 7.070 1.00 80.31 398 LYS A O 1
ATOM 3166 N N . VAL A 1 399 ? -11.933 15.617 6.454 1.00 83.19 399 VAL A N 1
ATOM 3167 C CA . VAL A 1 399 ? -11.057 14.624 7.084 1.00 83.19 399 VAL A CA 1
ATOM 3168 C C . VAL A 1 399 ? -10.175 13.923 6.062 1.00 83.19 399 VAL A C 1
ATOM 3170 O O . VAL A 1 399 ? -8.987 13.763 6.323 1.00 83.19 399 VAL A O 1
ATOM 3173 N N . TYR A 1 400 ? -10.713 13.569 4.893 1.00 88.62 400 TYR A N 1
ATOM 3174 C CA . TYR A 1 400 ? -9.957 12.888 3.848 1.00 88.62 400 TYR A CA 1
ATOM 3175 C C . TYR A 1 400 ? -8.677 13.644 3.467 1.00 88.62 400 TYR A C 1
ATOM 3177 O O . TYR A 1 400 ? -7.632 13.009 3.512 1.00 88.62 400 TYR A O 1
ATOM 3185 N N . PRO A 1 401 ? -8.674 14.971 3.205 1.00 81.31 401 PRO A N 1
ATOM 3186 C CA . PRO A 1 401 ? -7.438 15.673 2.840 1.00 81.31 401 PRO A CA 1
ATOM 3187 C C . PRO A 1 401 ? -6.364 15.632 3.934 1.00 81.31 401 PRO A C 1
ATOM 3189 O O . PRO A 1 401 ? -5.178 15.569 3.630 1.00 81.31 401 PRO A O 1
ATOM 3192 N N . LEU A 1 402 ? -6.778 15.634 5.208 1.00 75.00 402 LEU A N 1
ATOM 3193 C CA . LEU A 1 402 ? -5.858 15.574 6.345 1.00 75.00 402 LEU A CA 1
ATOM 3194 C C . LEU A 1 402 ? -5.199 14.198 6.452 1.00 75.00 402 LEU A C 1
ATOM 3196 O O . LEU A 1 402 ? -4.003 14.121 6.692 1.00 75.00 402 LEU A O 1
ATOM 3200 N N . LEU A 1 403 ? -5.972 13.123 6.268 1.00 83.12 403 LEU A N 1
ATOM 3201 C CA . LEU A 1 403 ? -5.466 11.748 6.326 1.00 83.12 403 LEU A CA 1
ATOM 3202 C C . LEU A 1 403 ? -4.717 11.370 5.042 1.00 83.12 403 LEU A C 1
ATOM 3204 O O . LEU A 1 403 ? -3.727 10.656 5.095 1.00 83.12 403 LEU A O 1
ATOM 3208 N N . TRP A 1 404 ? -5.139 11.895 3.896 1.00 85.69 404 TRP A N 1
ATOM 3209 C CA . TRP A 1 404 ? -4.448 11.751 2.617 1.00 85.69 404 TRP A CA 1
ATOM 3210 C C . TRP A 1 404 ? -3.034 12.332 2.680 1.00 85.69 404 TRP A C 1
ATOM 3212 O O . TRP A 1 404 ? -2.095 11.674 2.251 1.00 85.69 404 TRP A O 1
ATOM 3222 N N . ALA A 1 405 ? -2.866 13.507 3.298 1.00 69.50 405 ALA A N 1
ATOM 3223 C CA . ALA A 1 405 ? -1.549 14.119 3.464 1.00 69.50 405 ALA A CA 1
ATOM 3224 C C . ALA A 1 405 ? -0.573 13.233 4.261 1.00 69.50 405 ALA A C 1
ATOM 3226 O O . ALA A 1 405 ? 0.617 13.239 3.973 1.00 69.50 405 ALA A O 1
ATOM 3227 N N . THR A 1 406 ? -1.071 12.417 5.200 1.00 71.44 406 THR A N 1
ATOM 3228 C CA . THR A 1 406 ? -0.201 11.590 6.055 1.00 71.44 406 THR A CA 1
ATOM 3229 C C . THR A 1 406 ? 0.571 10.502 5.314 1.00 71.44 406 THR A C 1
ATOM 3231 O O . THR A 1 406 ? 1.675 10.146 5.713 1.00 71.44 406 THR A O 1
ATOM 3234 N N . SER A 1 407 ? 0.000 9.943 4.237 1.00 76.94 407 SER A N 1
ATOM 3235 C CA . SER A 1 407 ? 0.572 8.792 3.505 1.00 76.94 407 SER A CA 1
ATOM 3236 C C . SER A 1 407 ? 0.936 7.571 4.384 1.00 76.94 407 SER A C 1
ATOM 3238 O O . SER A 1 407 ? 1.691 6.700 3.957 1.00 76.94 407 SER A O 1
ATOM 3240 N N . SER A 1 408 ? 0.442 7.520 5.628 1.00 80.75 408 SER A N 1
ATOM 3241 C CA . SER A 1 408 ? 0.741 6.514 6.647 1.00 80.75 408 SER A CA 1
ATOM 3242 C C . SER A 1 408 ? -0.458 6.298 7.571 1.00 80.75 408 SER A C 1
ATOM 3244 O O . SER A 1 408 ? -0.846 7.189 8.326 1.00 80.75 408 SER A O 1
ATOM 3246 N N . GLU A 1 409 ? -1.048 5.105 7.566 1.00 86.00 409 GLU A N 1
ATOM 3247 C CA . GLU A 1 409 ? -2.172 4.740 8.434 1.00 86.00 409 GLU A CA 1
ATOM 3248 C C . GLU A 1 409 ? -1.767 4.708 9.916 1.00 86.00 409 GLU A C 1
ATOM 3250 O O . GLU A 1 409 ? -2.516 5.144 10.803 1.00 86.00 409 GLU A O 1
ATOM 3255 N N . ALA A 1 410 ? -0.559 4.215 10.202 1.00 80.12 410 ALA A N 1
ATOM 3256 C CA . ALA A 1 410 ? -0.021 4.151 11.553 1.00 80.12 410 ALA A CA 1
ATOM 3257 C C . ALA A 1 410 ? 0.151 5.561 12.135 1.00 80.12 410 ALA A C 1
ATOM 3259 O O . ALA A 1 410 ? -0.262 5.819 13.270 1.00 80.12 410 ALA A O 1
ATOM 3260 N N . PHE A 1 411 ? 0.683 6.498 11.343 1.00 72.00 411 PHE A N 1
ATOM 3261 C CA . PHE A 1 411 ? 0.830 7.886 11.777 1.00 72.00 411 PHE A CA 1
ATOM 3262 C C . PHE A 1 411 ? -0.503 8.638 11.800 1.00 72.00 411 PHE A C 1
ATOM 3264 O O . PHE A 1 411 ? -0.763 9.416 12.717 1.00 72.00 411 PHE A O 1
ATOM 3271 N N . ALA A 1 412 ? -1.400 8.355 10.856 1.00 77.25 412 ALA A N 1
ATOM 3272 C CA . ALA A 1 412 ? -2.739 8.922 10.833 1.00 77.25 412 ALA A CA 1
ATOM 3273 C C . ALA A 1 412 ? -3.570 8.534 12.063 1.00 77.25 412 ALA A C 1
ATOM 3275 O O . ALA A 1 412 ? -4.505 9.251 12.413 1.00 77.25 412 ALA A O 1
ATOM 3276 N N . THR A 1 413 ? -3.256 7.428 12.745 1.00 83.31 413 THR A N 1
ATOM 3277 C CA . THR A 1 413 ? -4.091 6.845 13.808 1.00 83.31 413 THR A CA 1
ATOM 3278 C C . THR A 1 413 ? -4.460 7.825 14.938 1.00 83.31 413 THR A C 1
ATOM 3280 O O . THR A 1 413 ? -5.654 7.943 15.239 1.00 83.31 413 THR A O 1
ATOM 3283 N N . PRO A 1 414 ? -3.533 8.570 15.584 1.00 77.25 414 PRO A N 1
ATOM 3284 C CA . PRO A 1 414 ? -3.889 9.512 16.650 1.00 77.25 414 PRO A CA 1
ATOM 3285 C C . PRO A 1 414 ? -4.777 10.658 16.153 1.00 77.25 414 PRO A C 1
ATOM 3287 O O . PRO A 1 414 ? -5.752 11.025 16.819 1.00 77.25 414 PRO A O 1
ATOM 3290 N N . LEU A 1 415 ? -4.479 11.186 14.961 1.00 75.31 415 LEU A N 1
ATOM 3291 C CA . LEU A 1 415 ? -5.289 12.209 14.308 1.00 75.31 415 LEU A CA 1
ATOM 3292 C C . LEU A 1 415 ? -6.681 11.659 13.973 1.00 75.31 415 LEU A C 1
ATOM 3294 O O . LEU A 1 415 ? -7.689 12.280 14.308 1.00 75.31 415 LEU A O 1
ATOM 3298 N N . ASN A 1 416 ? -6.757 10.464 13.394 1.00 87.19 416 ASN A N 1
ATOM 3299 C CA . ASN A 1 416 ? -7.999 9.804 13.019 1.00 87.19 416 ASN A CA 1
ATOM 3300 C C . ASN A 1 416 ? -8.877 9.527 14.250 1.00 87.19 416 ASN A C 1
ATOM 3302 O O . ASN A 1 416 ? -10.062 9.853 14.259 1.00 87.19 416 ASN A O 1
ATOM 3306 N N . LEU A 1 417 ? -8.296 9.050 15.357 1.00 84.88 417 LEU A N 1
ATOM 3307 C CA . LEU A 1 417 ? -8.997 8.884 16.636 1.00 84.88 417 LEU A CA 1
ATOM 3308 C C . LEU A 1 417 ? -9.630 10.189 17.134 1.00 84.88 417 LEU A C 1
ATOM 3310 O O . LEU A 1 417 ? -10.768 10.180 17.621 1.00 84.88 417 LEU A O 1
ATOM 3314 N N . TYR A 1 418 ? -8.901 11.303 17.028 1.00 80.06 418 TYR A N 1
ATOM 3315 C CA . TYR A 1 418 ? -9.412 12.627 17.372 1.00 80.06 418 TYR A CA 1
ATOM 3316 C C . TYR A 1 418 ? -10.541 13.060 16.426 1.00 80.06 418 TYR A C 1
ATOM 3318 O O . TYR A 1 418 ? -11.600 13.477 16.899 1.00 80.06 418 TYR A O 1
ATOM 3326 N N . LEU A 1 419 ? -10.356 12.919 15.111 1.00 83.81 419 LEU A N 1
ATOM 3327 C CA . LEU A 1 419 ? -11.333 13.331 14.102 1.00 83.81 419 LEU A CA 1
ATOM 3328 C C . LEU A 1 419 ? -12.625 12.509 14.204 1.00 83.81 419 LEU A C 1
ATOM 3330 O O . LEU A 1 419 ? -13.711 13.086 14.255 1.00 83.81 419 LEU A O 1
ATOM 3334 N N . VAL A 1 420 ? -12.536 11.184 14.343 1.00 91.81 420 VAL A N 1
ATOM 3335 C CA . VAL A 1 420 ? -13.708 10.321 14.558 1.00 91.81 420 VAL A CA 1
ATOM 3336 C C . VAL A 1 420 ? -14.437 10.707 15.845 1.00 91.81 420 VAL A C 1
ATOM 3338 O O . VAL A 1 420 ? -15.655 10.841 15.830 1.00 91.81 420 VAL A O 1
ATOM 3341 N N . LYS A 1 421 ? -13.723 10.966 16.952 1.00 90.75 421 LYS A N 1
ATOM 3342 C CA . LYS A 1 421 ? -14.348 11.443 18.200 1.00 90.75 421 LYS A CA 1
ATOM 3343 C C . LYS A 1 421 ? -15.062 12.785 18.009 1.00 90.75 421 LYS A C 1
ATOM 3345 O O . LYS A 1 421 ? -16.138 12.979 18.562 1.00 90.75 421 LYS A O 1
ATOM 3350 N N . LYS A 1 422 ? -14.441 13.714 17.279 1.00 85.75 422 LYS A N 1
ATOM 3351 C CA . LYS A 1 422 ? -14.948 15.074 17.067 1.00 85.75 422 LYS A CA 1
ATOM 3352 C C . LYS A 1 422 ? -16.248 15.084 16.265 1.00 85.75 422 LYS A C 1
ATOM 3354 O O . LYS A 1 422 ? -17.159 15.825 16.614 1.00 85.75 422 LYS A O 1
ATOM 3359 N N . TYR A 1 423 ? -16.317 14.296 15.196 1.00 90.75 423 TYR A N 1
ATOM 3360 C CA . TYR A 1 423 ? -17.461 14.300 14.280 1.00 90.75 423 TYR A CA 1
ATOM 3361 C C . TYR A 1 423 ? -18.521 13.241 14.610 1.00 90.75 423 TYR A C 1
ATOM 3363 O O . TYR A 1 423 ? -19.685 13.438 14.275 1.00 90.75 423 TYR A O 1
ATOM 3371 N N . TYR A 1 424 ? -18.137 12.157 15.289 1.00 93.81 424 TYR A N 1
ATOM 3372 C CA . TYR A 1 424 ? -19.026 11.076 15.723 1.00 93.81 424 TYR A CA 1
ATOM 3373 C C . TYR A 1 424 ? -18.816 10.755 17.216 1.00 93.81 424 TYR A C 1
ATOM 3375 O O . TYR A 1 424 ? -18.310 9.682 17.568 1.00 93.81 424 TYR A O 1
ATOM 3383 N N . PRO A 1 425 ? -19.188 11.686 18.119 1.00 91.06 425 PRO A N 1
ATOM 3384 C CA . PRO A 1 425 ? -18.990 11.525 19.561 1.00 91.06 425 PRO A CA 1
ATOM 3385 C C . PRO A 1 425 ? -19.803 10.371 20.165 1.00 91.06 425 PRO A C 1
ATOM 3387 O O . PRO A 1 425 ? -19.383 9.817 21.179 1.00 91.06 425 PRO A O 1
ATOM 3390 N N . ASP A 1 426 ? -20.904 9.975 19.518 1.00 93.00 426 ASP A N 1
ATOM 3391 C CA . ASP A 1 426 ? -21.806 8.903 19.968 1.00 93.00 426 ASP A CA 1
ATOM 3392 C C . ASP A 1 426 ? -21.198 7.495 19.834 1.00 93.00 426 ASP A C 1
ATOM 3394 O O . ASP A 1 426 ? -21.695 6.528 20.415 1.00 93.00 426 ASP A O 1
ATOM 3398 N N . ILE A 1 427 ? -20.096 7.356 19.086 1.00 94.69 427 ILE A N 1
ATOM 3399 C CA . ILE A 1 427 ? -19.335 6.107 19.040 1.00 94.69 427 ILE A CA 1
ATOM 3400 C C . ILE A 1 427 ? -18.640 5.917 20.387 1.00 94.69 427 ILE A C 1
ATOM 3402 O O . ILE A 1 427 ? -17.834 6.756 20.819 1.00 94.69 427 ILE A O 1
ATOM 3406 N N . ARG A 1 428 ? -18.886 4.769 21.026 1.00 93.44 428 ARG A N 1
ATOM 3407 C CA . ARG A 1 428 ? -18.263 4.441 22.307 1.00 93.44 428 ARG A CA 1
ATOM 3408 C C . ARG A 1 428 ? -16.737 4.493 22.209 1.00 93.44 428 ARG A C 1
ATOM 3410 O O . ARG A 1 428 ? -16.131 4.109 21.207 1.00 93.44 428 ARG A O 1
ATOM 3417 N N . ALA A 1 429 ? -16.094 4.990 23.264 1.00 88.50 429 ALA A N 1
ATOM 3418 C CA . ALA A 1 429 ? -14.655 5.235 23.249 1.00 88.50 429 ALA A CA 1
ATOM 3419 C C . ALA A 1 429 ? -13.817 3.952 23.118 1.00 88.50 429 ALA A C 1
ATOM 3421 O O . ALA A 1 429 ? -12.773 3.988 22.472 1.00 88.50 429 ALA A O 1
ATOM 3422 N N . ASP A 1 430 ? -14.275 2.850 23.711 1.00 86.50 430 ASP A N 1
ATOM 3423 C CA . ASP A 1 430 ? -13.685 1.513 23.594 1.00 86.50 430 ASP A CA 1
ATOM 3424 C C . ASP A 1 430 ? -13.762 0.994 22.151 1.00 86.50 430 ASP A C 1
ATOM 3426 O O . ASP A 1 430 ? -12.731 0.641 21.581 1.00 86.50 430 ASP A O 1
ATOM 3430 N N . VAL A 1 431 ? -14.943 1.055 21.527 1.00 91.00 431 VAL A N 1
ATOM 3431 C CA . VAL A 1 431 ? -15.152 0.665 20.124 1.00 91.00 431 VAL A CA 1
ATOM 3432 C C . VAL A 1 431 ? -14.300 1.519 19.190 1.00 91.00 431 VAL A C 1
ATOM 3434 O O . VAL A 1 431 ? -13.572 0.975 18.367 1.00 91.00 431 VAL A O 1
ATOM 3437 N N . ARG A 1 432 ? -14.323 2.850 19.335 1.00 92.31 432 ARG A N 1
ATOM 3438 C CA . ARG A 1 432 ? -13.530 3.756 18.491 1.00 92.31 432 ARG A CA 1
ATOM 3439 C C . ARG A 1 432 ? -12.033 3.471 18.596 1.00 92.31 432 ARG A C 1
ATOM 3441 O O . ARG A 1 432 ? -11.373 3.355 17.571 1.00 92.31 432 ARG A O 1
ATOM 3448 N N . ARG A 1 433 ? -11.492 3.371 19.818 1.00 87.06 433 ARG A N 1
ATOM 3449 C CA . ARG A 1 433 ? -10.057 3.115 20.037 1.00 87.06 433 ARG A CA 1
ATOM 3450 C C . ARG A 1 433 ? -9.630 1.775 19.460 1.00 87.06 433 ARG A C 1
ATOM 3452 O O . ARG A 1 433 ? -8.576 1.700 18.842 1.00 87.06 433 ARG A O 1
ATOM 3459 N N . PHE A 1 434 ? -10.455 0.750 19.651 1.00 88.88 434 PHE A N 1
ATOM 3460 C CA . PHE A 1 434 ? -10.181 -0.576 19.126 1.00 88.88 434 PHE A CA 1
ATOM 3461 C C . PHE A 1 434 ? -10.243 -0.603 17.596 1.00 88.88 434 PHE A C 1
ATOM 3463 O O . PHE A 1 434 ? -9.279 -1.011 16.964 1.00 88.88 434 PHE A O 1
ATOM 3470 N N . ILE A 1 435 ? -11.336 -0.129 16.992 1.00 92.75 435 ILE A N 1
ATOM 3471 C CA . ILE A 1 435 ? -11.540 -0.223 15.542 1.00 92.75 435 ILE A CA 1
ATOM 3472 C C . ILE A 1 435 ? -10.551 0.636 14.763 1.00 92.75 435 ILE A C 1
ATOM 3474 O O . ILE A 1 435 ? -9.956 0.125 13.826 1.00 92.75 435 ILE A O 1
ATOM 3478 N N . VAL A 1 436 ? -10.327 1.891 15.160 1.00 90.38 436 VAL A N 1
ATOM 3479 C CA . VAL A 1 436 ? -9.350 2.755 14.474 1.00 90.38 436 VAL A CA 1
ATOM 3480 C C . VAL A 1 436 ? -7.923 2.247 14.709 1.00 90.38 436 VAL A C 1
ATOM 3482 O O . VAL A 1 436 ? -7.117 2.223 13.790 1.00 90.38 436 VAL A O 1
ATOM 3485 N N . GLY A 1 437 ? -7.605 1.783 15.923 1.00 87.50 437 GLY A N 1
ATOM 3486 C CA . GLY A 1 437 ? -6.269 1.269 16.234 1.00 87.50 437 GLY A CA 1
ATOM 3487 C C . GLY A 1 437 ? -5.936 -0.055 15.543 1.00 87.50 437 GLY A C 1
ATOM 3488 O O . GLY A 1 437 ? -4.792 -0.272 15.174 1.00 87.50 437 GLY A O 1
ATOM 3489 N N . VAL A 1 438 ? -6.913 -0.949 15.371 1.00 86.75 438 VAL A N 1
ATOM 3490 C CA . VAL A 1 438 ? -6.751 -2.190 14.596 1.00 86.75 438 VAL A CA 1
ATOM 3491 C C . VAL A 1 438 ? -6.830 -1.913 13.090 1.00 86.75 438 VAL A C 1
ATOM 3493 O O . VAL A 1 438 ? -6.167 -2.576 12.295 1.00 86.75 438 VAL A O 1
ATOM 3496 N N . GLY A 1 439 ? -7.634 -0.926 12.697 1.00 88.38 439 GLY A N 1
ATOM 3497 C CA . GLY A 1 439 ? -7.835 -0.505 11.316 1.00 88.38 439 GLY A CA 1
ATOM 3498 C C . GLY A 1 439 ? -6.550 -0.067 10.623 1.00 88.38 439 GLY A C 1
ATOM 3499 O O . GLY A 1 439 ? -6.347 -0.438 9.472 1.00 88.38 439 GLY A O 1
ATOM 3500 N N . SER A 1 440 ? -5.627 0.569 11.346 1.00 83.81 440 SER A N 1
ATOM 3501 C CA . SER A 1 440 ? -4.369 1.069 10.779 1.00 83.81 440 SER A CA 1
ATOM 3502 C C . SER A 1 440 ? -3.463 0.015 10.132 1.00 83.81 440 SER A C 1
ATOM 3504 O O . SER A 1 440 ? -2.615 0.369 9.323 1.00 83.81 440 SER A O 1
ATOM 3506 N N . TYR A 1 441 ? -3.656 -1.271 10.437 1.00 83.88 441 TYR A N 1
ATOM 3507 C CA . TYR A 1 441 ? -2.936 -2.381 9.796 1.00 83.88 441 TYR A CA 1
ATOM 3508 C C . TYR A 1 441 ? -3.859 -3.484 9.250 1.00 83.88 441 TYR A C 1
ATOM 3510 O O . TYR A 1 441 ? -3.448 -4.291 8.414 1.00 83.88 441 TYR A O 1
ATOM 3518 N N . LEU A 1 442 ? -5.127 -3.556 9.682 1.00 88.12 442 LEU A N 1
ATOM 3519 C CA . LEU A 1 442 ? -6.089 -4.520 9.134 1.00 88.12 442 LEU A CA 1
ATOM 3520 C C . LEU A 1 442 ? -6.991 -3.946 8.041 1.00 88.12 442 LEU A C 1
ATOM 3522 O O . LEU A 1 442 ? -7.279 -4.654 7.072 1.00 88.12 442 LEU A O 1
ATOM 3526 N N . ASN A 1 443 ? -7.405 -2.686 8.157 1.00 92.81 443 ASN A N 1
ATOM 3527 C CA . ASN A 1 443 ? -8.306 -2.010 7.223 1.00 92.81 443 ASN A CA 1
ATOM 3528 C C . ASN A 1 443 ? -7.557 -1.374 6.037 1.00 92.81 443 ASN A C 1
ATOM 3530 O O . ASN A 1 443 ? -7.794 -0.235 5.651 1.00 92.81 443 ASN A O 1
ATOM 3534 N N . ILE A 1 444 ? -6.665 -2.146 5.428 1.00 92.50 444 ILE A N 1
ATOM 3535 C CA . ILE A 1 444 ? -5.765 -1.710 4.353 1.00 92.50 444 ILE A CA 1
ATOM 3536 C C . ILE A 1 444 ? -6.329 -2.015 2.950 1.00 92.50 444 ILE A C 1
ATOM 3538 O O . ILE A 1 444 ? -5.625 -2.479 2.056 1.00 92.50 444 ILE A O 1
ATOM 3542 N N . ASN A 1 445 ? -7.634 -1.811 2.748 1.00 96.38 445 ASN A N 1
ATOM 3543 C CA . ASN A 1 445 ? -8.318 -2.153 1.490 1.00 96.38 445 ASN A CA 1
ATOM 3544 C C . ASN A 1 445 ? -7.778 -1.366 0.287 1.00 96.38 445 ASN A C 1
ATOM 3546 O O . ASN A 1 445 ? -7.561 -1.928 -0.780 1.00 96.38 445 ASN A O 1
ATOM 3550 N N . GLY A 1 446 ? -7.524 -0.073 0.468 1.00 96.31 446 GLY A N 1
ATOM 3551 C CA . GLY A 1 446 ? -6.862 0.781 -0.513 1.00 96.31 446 GLY A CA 1
ATOM 3552 C C . GLY A 1 446 ? -5.449 0.303 -0.837 1.00 96.31 446 GLY A C 1
ATOM 3553 O O . GLY A 1 446 ? -5.025 0.419 -1.980 1.00 96.31 446 GLY A O 1
ATOM 3554 N N . THR A 1 447 ? -4.737 -0.296 0.124 1.00 95.56 447 THR A N 1
ATOM 3555 C CA . THR A 1 447 ? -3.411 -0.888 -0.121 1.00 95.56 447 THR A CA 1
ATOM 3556 C C . THR A 1 447 ? -3.535 -2.108 -1.028 1.00 95.56 447 THR A C 1
ATOM 3558 O O . THR A 1 447 ? -2.800 -2.210 -2.003 1.00 95.56 447 THR A O 1
ATOM 3561 N N . MET A 1 448 ? -4.512 -2.988 -0.779 1.00 96.56 448 MET A N 1
ATOM 3562 C CA . MET A 1 448 ? -4.798 -4.131 -1.660 1.00 96.56 448 MET A CA 1
ATOM 3563 C C . MET A 1 448 ? -5.132 -3.685 -3.089 1.00 96.56 448 MET A C 1
ATOM 3565 O O . MET A 1 448 ? -4.646 -4.274 -4.053 1.00 96.56 448 MET A O 1
ATOM 3569 N N . ILE A 1 449 ? -5.932 -2.621 -3.215 1.00 98.38 449 ILE A N 1
ATOM 3570 C CA . ILE A 1 449 ? -6.272 -2.012 -4.504 1.00 98.38 449 ILE A CA 1
ATOM 3571 C C . ILE A 1 449 ? -5.018 -1.474 -5.194 1.00 98.38 449 ILE A C 1
ATOM 3573 O O . ILE A 1 449 ? -4.772 -1.803 -6.350 1.00 98.38 449 ILE A O 1
ATOM 3577 N N . CYS A 1 450 ? -4.205 -0.703 -4.472 1.00 97.38 450 CYS A N 1
ATOM 3578 C CA . CYS A 1 450 ? -2.964 -0.124 -4.976 1.00 97.38 450 CYS A CA 1
ATOM 3579 C C . CYS A 1 450 ? -2.013 -1.202 -5.519 1.00 97.38 450 CYS A C 1
ATOM 3581 O O . CYS A 1 450 ? -1.550 -1.073 -6.645 1.00 97.38 450 CYS A O 1
ATOM 3583 N N . ILE A 1 451 ? -1.802 -2.299 -4.780 1.00 96.69 451 ILE A N 1
ATOM 3584 C CA . ILE A 1 451 ? -0.915 -3.407 -5.179 1.00 96.69 451 ILE A CA 1
ATOM 3585 C C . ILE A 1 451 ? -1.296 -3.968 -6.551 1.00 96.69 451 ILE A C 1
ATOM 3587 O O . ILE A 1 451 ? -0.458 -4.056 -7.444 1.00 96.69 451 ILE A O 1
ATOM 3591 N N . ILE A 1 452 ? -2.566 -4.337 -6.734 1.00 97.75 452 ILE A N 1
ATOM 3592 C CA . ILE A 1 452 ? -3.026 -5.006 -7.958 1.00 97.75 452 ILE A CA 1
ATOM 3593 C C . ILE A 1 452 ? -3.114 -4.028 -9.137 1.00 97.75 452 ILE A C 1
ATOM 3595 O O . ILE A 1 452 ? -2.763 -4.386 -10.261 1.00 97.75 452 ILE A O 1
ATOM 3599 N N . VAL A 1 453 ? -3.562 -2.792 -8.898 1.00 98.00 453 VAL A N 1
ATOM 3600 C CA . VAL A 1 453 ? -3.637 -1.749 -9.934 1.00 98.00 453 VAL A CA 1
ATOM 3601 C C . VAL A 1 453 ? -2.242 -1.353 -10.408 1.00 98.00 453 VAL A C 1
ATOM 3603 O O . VAL A 1 453 ? -2.008 -1.272 -11.613 1.00 98.00 453 VAL A O 1
ATOM 3606 N N . LEU A 1 454 ? -1.299 -1.182 -9.482 1.00 95.75 454 LEU A N 1
ATOM 3607 C CA . LEU A 1 454 ? 0.082 -0.851 -9.809 1.00 95.75 454 LEU A CA 1
ATOM 3608 C C . LEU A 1 454 ? 0.797 -2.009 -10.512 1.00 95.75 454 LEU A C 1
ATOM 3610 O O . LEU A 1 454 ? 1.474 -1.776 -11.507 1.00 95.75 454 LEU A O 1
ATOM 3614 N N . ALA A 1 455 ? 0.608 -3.252 -10.058 1.00 95.44 455 ALA A N 1
ATOM 3615 C CA . ALA A 1 455 ? 1.176 -4.425 -10.723 1.00 95.44 455 ALA A CA 1
ATOM 3616 C C . ALA A 1 455 ? 0.691 -4.547 -12.177 1.00 95.44 455 ALA A C 1
ATOM 3618 O O . ALA A 1 455 ? 1.498 -4.785 -13.073 1.00 95.44 455 ALA A O 1
ATOM 3619 N N . GLY A 1 456 ? -0.604 -4.322 -12.428 1.00 95.12 456 GLY A N 1
ATOM 3620 C CA . GLY A 1 456 ? -1.146 -4.313 -13.788 1.00 95.12 456 GLY A CA 1
ATOM 3621 C C . GLY A 1 456 ? -0.608 -3.166 -14.645 1.00 95.12 456 GLY A C 1
ATOM 3622 O O . GLY A 1 456 ? -0.267 -3.375 -15.805 1.00 95.12 456 GLY A O 1
ATOM 3623 N N . TYR A 1 457 ? -0.465 -1.972 -14.072 1.00 94.62 457 TYR A N 1
ATOM 3624 C CA . TYR A 1 457 ? 0.118 -0.828 -14.773 1.00 94.62 457 TYR A CA 1
ATOM 3625 C C . TYR A 1 457 ? 1.568 -1.080 -15.194 1.00 94.62 457 TYR A C 1
ATOM 3627 O O . TYR A 1 457 ? 1.913 -0.900 -16.361 1.00 94.62 457 TYR A O 1
ATOM 3635 N N . VAL A 1 458 ? 2.402 -1.554 -14.262 1.00 91.88 458 VAL A N 1
ATOM 3636 C CA . VAL A 1 458 ? 3.803 -1.881 -14.548 1.00 91.88 458 VAL A CA 1
ATOM 3637 C C . VAL A 1 458 ? 3.885 -2.985 -15.596 1.00 91.88 458 VAL A C 1
ATOM 3639 O O . VAL A 1 458 ? 4.641 -2.827 -16.547 1.00 91.88 458 VAL A O 1
ATOM 3642 N N . ALA A 1 459 ? 3.066 -4.040 -15.483 1.00 90.19 459 ALA A N 1
ATOM 3643 C CA . ALA A 1 459 ? 2.998 -5.107 -16.480 1.00 90.19 459 ALA A CA 1
ATOM 3644 C C . ALA A 1 459 ? 2.682 -4.572 -17.888 1.00 90.19 459 ALA A C 1
ATOM 3646 O O . ALA A 1 459 ? 3.374 -4.932 -18.835 1.00 90.19 459 ALA A O 1
ATOM 3647 N N . LYS A 1 460 ? 1.718 -3.649 -18.037 1.00 89.69 460 LYS A N 1
ATOM 3648 C CA . LYS A 1 460 ? 1.436 -3.025 -19.342 1.00 89.69 460 LYS A CA 1
ATOM 3649 C C . LYS A 1 460 ? 2.607 -2.213 -19.883 1.00 89.69 460 LYS A C 1
ATOM 3651 O O . LYS A 1 460 ? 2.896 -2.321 -21.070 1.00 89.69 460 LYS A O 1
ATOM 3656 N N . ILE A 1 461 ? 3.271 -1.417 -19.044 1.00 88.00 461 ILE A N 1
ATOM 3657 C CA . ILE A 1 461 ? 4.409 -0.599 -19.488 1.00 88.00 461 ILE A CA 1
ATOM 3658 C C . ILE A 1 461 ? 5.546 -1.477 -20.007 1.00 88.00 461 ILE A C 1
ATOM 3660 O O . ILE A 1 461 ? 6.156 -1.141 -21.012 1.00 88.00 461 ILE A O 1
ATOM 3664 N N . ILE A 1 462 ? 5.828 -2.599 -19.350 1.00 84.12 462 ILE A N 1
ATOM 3665 C CA . ILE A 1 462 ? 6.907 -3.509 -19.759 1.00 84.12 462 ILE A CA 1
ATOM 3666 C C . ILE A 1 462 ? 6.482 -4.497 -20.857 1.00 84.12 462 ILE A C 1
ATOM 3668 O O . ILE A 1 462 ? 7.226 -5.421 -21.169 1.00 84.12 462 ILE A O 1
ATOM 3672 N N . GLY A 1 463 ? 5.280 -4.338 -21.424 1.00 78.56 463 GLY A N 1
ATOM 3673 C CA . GLY A 1 463 ? 4.778 -5.179 -22.513 1.00 78.56 463 GLY A CA 1
ATOM 3674 C C . GLY A 1 463 ? 4.324 -6.578 -22.094 1.00 78.56 463 GLY A C 1
ATOM 3675 O O . GLY A 1 463 ? 4.173 -7.447 -22.948 1.00 78.56 463 GLY A O 1
ATOM 3676 N N . ILE A 1 464 ? 4.081 -6.812 -20.802 1.00 81.44 464 ILE A N 1
ATOM 3677 C CA . ILE A 1 464 ? 3.554 -8.083 -20.303 1.00 81.44 464 ILE A CA 1
ATOM 3678 C C . ILE A 1 464 ? 2.038 -8.056 -20.279 1.00 81.44 464 ILE A C 1
ATOM 3680 O O . ILE A 1 464 ? 1.391 -7.273 -19.578 1.00 81.44 464 ILE A O 1
ATOM 3684 N N . GLU A 1 465 ? 1.466 -8.998 -21.013 1.00 80.31 465 GLU A N 1
ATOM 3685 C CA . GLU A 1 465 ? 0.039 -9.235 -21.023 1.00 80.31 465 GLU A CA 1
ATOM 3686 C C . GLU A 1 465 ? -0.340 -10.256 -19.943 1.00 80.31 465 GLU A C 1
ATOM 3688 O O . GLU A 1 465 ? -0.135 -11.459 -20.086 1.00 80.31 465 GLU A O 1
ATOM 3693 N N . LEU A 1 466 ? -0.891 -9.759 -18.835 1.00 84.50 466 LEU A N 1
ATOM 3694 C CA . LEU A 1 466 ? -1.446 -10.593 -17.773 1.00 84.50 466 LEU A CA 1
ATOM 3695 C C . LEU A 1 466 ? -2.917 -10.905 -18.051 1.00 84.50 466 LEU A C 1
ATOM 3697 O O . LEU A 1 466 ? -3.702 -10.025 -18.393 1.00 84.50 466 LEU A O 1
ATOM 3701 N N . SER A 1 467 ? -3.316 -12.153 -17.840 1.00 84.25 467 SER A N 1
ATOM 3702 C CA . SER A 1 467 ? -4.721 -12.564 -17.885 1.00 84.25 467 SER A CA 1
ATOM 3703 C C . SER A 1 467 ? -5.459 -12.280 -16.581 1.00 84.25 467 SER A C 1
ATOM 3705 O O . SER A 1 467 ? -4.865 -12.230 -15.499 1.00 84.25 467 SER A O 1
ATOM 3707 N N . LEU A 1 468 ? -6.794 -12.214 -16.658 1.00 87.88 468 LEU A N 1
ATOM 3708 C CA . LEU A 1 468 ? -7.666 -12.203 -15.476 1.00 87.88 468 LEU A CA 1
ATOM 3709 C C . LEU A 1 468 ? -7.299 -13.316 -14.479 1.00 87.88 468 LEU A C 1
ATOM 3711 O O . LEU A 1 468 ? -7.276 -13.079 -13.273 1.00 87.88 468 LEU A O 1
ATOM 3715 N N . LEU A 1 469 ? -6.999 -14.522 -14.967 1.00 82.62 469 LEU A N 1
ATOM 3716 C CA . LEU A 1 469 ? -6.644 -15.647 -14.106 1.00 82.62 469 LEU A CA 1
ATOM 3717 C C . LEU A 1 469 ? -5.355 -15.391 -13.320 1.00 82.62 469 LEU A C 1
ATOM 3719 O O . LEU A 1 469 ? -5.330 -15.638 -12.117 1.00 82.62 469 LEU A O 1
ATOM 3723 N N . GLN A 1 470 ? -4.311 -14.877 -13.969 1.00 86.62 470 GLN A N 1
ATOM 3724 C CA . GLN A 1 470 ? -3.055 -14.546 -13.290 1.00 86.62 470 GLN A CA 1
ATOM 3725 C C . GLN A 1 470 ? -3.284 -13.503 -12.190 1.00 86.62 470 GLN A C 1
ATOM 3727 O O . GLN A 1 470 ? -2.793 -13.668 -11.075 1.00 86.62 470 GLN A O 1
ATOM 3732 N N . PHE A 1 471 ? -4.130 -12.496 -12.434 1.00 92.69 471 PHE A N 1
ATOM 3733 C CA . PHE A 1 471 ? -4.531 -11.551 -11.388 1.00 92.69 471 PHE A CA 1
ATOM 3734 C C . PHE A 1 471 ? -5.305 -12.210 -10.236 1.00 92.69 471 PHE A C 1
ATOM 3736 O O . PHE A 1 471 ? -5.070 -11.882 -9.072 1.00 92.69 471 PHE A O 1
ATOM 3743 N N . LEU A 1 472 ? -6.213 -13.147 -10.527 1.00 91.38 472 LEU A N 1
ATOM 3744 C CA . LEU A 1 472 ? -6.938 -13.896 -9.495 1.00 91.38 472 LEU A CA 1
ATOM 3745 C C . LEU A 1 472 ? -5.998 -14.773 -8.654 1.00 91.38 472 LEU A C 1
ATOM 3747 O O . LEU A 1 472 ? -6.190 -14.879 -7.443 1.00 91.38 472 LEU A O 1
ATOM 3751 N N . LEU A 1 473 ? -4.960 -15.355 -9.259 1.00 88.56 473 LEU A N 1
ATOM 3752 C CA . LEU A 1 473 ? -3.950 -16.154 -8.559 1.00 88.56 473 LEU A CA 1
ATOM 3753 C C . LEU A 1 473 ? -3.046 -15.316 -7.649 1.00 88.56 473 LEU A C 1
ATOM 3755 O O . LEU A 1 473 ? -2.546 -15.833 -6.652 1.00 88.56 473 LEU A O 1
ATOM 3759 N N . CYS A 1 474 ? -2.903 -14.015 -7.909 1.00 92.25 474 CYS A N 1
ATOM 3760 C CA . CYS A 1 474 ? -2.235 -13.098 -6.985 1.00 92.25 474 CYS A CA 1
ATOM 3761 C C . CYS A 1 474 ? -3.025 -12.882 -5.681 1.00 92.25 474 CYS A C 1
ATOM 3763 O O . CYS A 1 474 ? -2.427 -12.523 -4.665 1.00 92.25 474 CYS A O 1
ATOM 3765 N N . ILE A 1 475 ? -4.349 -13.104 -5.662 1.00 94.75 475 ILE A N 1
ATOM 3766 C CA . ILE A 1 475 ? -5.203 -12.783 -4.503 1.00 94.75 475 ILE A CA 1
ATOM 3767 C C . ILE A 1 475 ? -4.756 -13.508 -3.224 1.00 94.75 475 ILE A C 1
ATOM 3769 O O . ILE A 1 475 ? -4.552 -12.813 -2.229 1.00 94.75 475 ILE A O 1
ATOM 3773 N N . PRO A 1 476 ? -4.581 -14.846 -3.179 1.00 91.88 476 PRO A N 1
ATOM 3774 C CA . PRO A 1 476 ? -4.162 -15.527 -1.953 1.00 91.88 476 PRO A CA 1
ATOM 3775 C C . PRO A 1 476 ? -2.822 -15.011 -1.422 1.00 91.88 476 PRO A C 1
ATOM 3777 O O . PRO A 1 476 ? -2.700 -14.740 -0.229 1.00 91.88 476 PRO A O 1
ATOM 3780 N N . LEU A 1 477 ? -1.845 -14.809 -2.309 1.00 91.19 477 LEU A N 1
ATOM 3781 C CA . LEU A 1 477 ? -0.521 -14.308 -1.950 1.00 91.19 477 LEU A CA 1
ATOM 3782 C C . LEU A 1 477 ? -0.608 -12.910 -1.322 1.00 91.19 477 LEU A C 1
ATOM 3784 O O . LEU A 1 477 ? -0.159 -12.696 -0.193 1.00 91.19 477 LEU A O 1
ATOM 3788 N N . VAL A 1 478 ? -1.245 -11.971 -2.028 1.00 94.56 478 VAL A N 1
ATOM 3789 C CA . VAL A 1 478 ? -1.397 -10.584 -1.570 1.00 94.56 478 VAL A CA 1
ATOM 3790 C C . VAL A 1 478 ? -2.231 -10.522 -0.287 1.00 94.56 478 VAL A C 1
ATOM 3792 O O . VAL A 1 478 ? -1.907 -9.772 0.633 1.00 94.56 478 VAL A O 1
ATOM 3795 N N . PHE A 1 479 ? -3.266 -11.355 -0.168 1.00 93.62 479 PHE A N 1
ATOM 3796 C CA . PHE A 1 479 ? -4.113 -11.419 1.019 1.00 93.62 479 PHE A CA 1
ATOM 3797 C C . PHE A 1 479 ? -3.334 -11.820 2.279 1.00 93.62 479 PHE A C 1
ATOM 3799 O O . PHE A 1 479 ? -3.501 -11.185 3.327 1.00 93.62 479 PHE A O 1
ATOM 3806 N N . ILE A 1 480 ? -2.482 -12.849 2.185 1.00 89.69 480 ILE A N 1
ATOM 3807 C CA . ILE A 1 480 ? -1.704 -13.348 3.325 1.00 89.69 480 ILE A CA 1
ATOM 3808 C C . ILE A 1 480 ? -0.589 -12.354 3.683 1.00 89.69 480 ILE A C 1
ATOM 3810 O O . ILE A 1 480 ? -0.487 -11.975 4.852 1.00 89.69 480 ILE A O 1
ATOM 3814 N N . ILE A 1 481 ? 0.195 -11.871 2.704 1.00 89.25 481 ILE A N 1
ATOM 3815 C CA . ILE A 1 481 ? 1.246 -10.860 2.951 1.00 89.25 481 ILE A CA 1
ATOM 3816 C C . ILE A 1 481 ? 0.619 -9.593 3.552 1.00 89.25 481 ILE A C 1
ATOM 3818 O O . ILE A 1 481 ? 1.179 -9.002 4.473 1.00 89.25 481 ILE A O 1
ATOM 3822 N N . GLY A 1 482 ? -0.595 -9.234 3.123 1.00 89.25 482 GLY A N 1
ATOM 3823 C CA . GLY A 1 482 ? -1.367 -8.105 3.639 1.00 89.25 482 GLY A CA 1
ATOM 3824 C C . GLY A 1 482 ? -1.573 -8.097 5.159 1.00 89.25 482 GLY A C 1
ATOM 3825 O O . GLY A 1 482 ? -1.813 -7.047 5.746 1.00 89.25 482 GLY A O 1
ATOM 3826 N N . PHE A 1 483 ? -1.504 -9.233 5.862 1.00 87.62 483 PHE A N 1
ATOM 3827 C CA . PHE A 1 483 ? -1.571 -9.229 7.335 1.00 87.62 483 PHE A CA 1
ATOM 3828 C C . PHE A 1 483 ? -0.302 -8.690 8.005 1.00 87.62 483 PHE A C 1
ATOM 3830 O O . PHE A 1 483 ? -0.337 -8.351 9.187 1.00 87.62 483 PHE A O 1
ATOM 3837 N N . GLY A 1 484 ? 0.797 -8.611 7.260 1.00 80.62 484 GLY A N 1
ATOM 3838 C CA . GLY A 1 484 ? 2.092 -8.107 7.699 1.00 80.62 484 GLY A CA 1
ATOM 3839 C C . GLY A 1 484 ? 2.391 -6.711 7.188 1.00 80.62 484 GLY A C 1
ATOM 3840 O O . GLY A 1 484 ? 3.551 -6.342 7.107 1.00 80.62 484 GLY A O 1
ATOM 3841 N N . VAL A 1 485 ? 1.372 -5.943 6.822 1.00 84.19 485 VAL A N 1
ATOM 3842 C CA . VAL A 1 485 ? 1.540 -4.567 6.369 1.00 84.19 485 VAL A CA 1
ATOM 3843 C C . VAL A 1 485 ? 1.463 -3.635 7.587 1.00 84.19 485 VAL A C 1
ATOM 3845 O O . VAL A 1 485 ? 0.476 -3.696 8.324 1.00 84.19 485 VAL A O 1
ATOM 3848 N N . PRO A 1 486 ? 2.498 -2.821 7.861 1.00 74.56 486 PRO A N 1
ATOM 3849 C CA . PRO A 1 486 ? 2.586 -2.050 9.098 1.00 74.56 486 PRO A CA 1
ATOM 3850 C C . PRO A 1 486 ? 1.843 -0.703 9.047 1.00 74.56 486 PRO A C 1
ATOM 3852 O O . PRO A 1 486 ? 1.750 -0.056 10.088 1.00 74.56 486 PRO A O 1
ATOM 3855 N N . GLY A 1 487 ? 1.319 -0.282 7.888 1.00 76.56 487 GLY A N 1
ATOM 3856 C CA . GLY A 1 487 ? 0.625 0.996 7.714 1.00 76.56 487 GLY A CA 1
ATOM 3857 C C . GLY A 1 487 ? 1.589 2.179 7.597 1.00 76.56 487 GLY A C 1
ATOM 3858 O O . GLY A 1 487 ? 1.349 3.212 8.220 1.00 76.56 487 GLY A O 1
ATOM 3859 N N . ILE A 1 488 ? 2.711 2.009 6.883 1.00 76.62 488 ILE A N 1
ATOM 3860 C CA . ILE A 1 488 ? 3.767 3.027 6.695 1.00 76.62 488 ILE A CA 1
ATOM 3861 C C . ILE A 1 488 ? 3.987 3.323 5.193 1.00 76.62 488 ILE A C 1
ATOM 3863 O O . ILE A 1 488 ? 3.611 2.504 4.348 1.00 76.62 488 ILE A O 1
ATOM 3867 N N . PRO A 1 489 ? 4.606 4.461 4.819 1.00 71.50 489 PRO A N 1
ATOM 3868 C CA . PRO A 1 489 ? 4.895 4.764 3.415 1.00 71.50 489 PRO A CA 1
ATOM 3869 C C . PRO A 1 489 ? 5.826 3.719 2.784 1.00 71.50 489 PRO A C 1
ATOM 3871 O O . PRO A 1 489 ? 6.757 3.242 3.437 1.00 71.50 489 PRO A O 1
ATOM 3874 N N . GLY A 1 490 ? 5.592 3.365 1.517 1.00 71.94 490 GLY A N 1
ATOM 3875 C CA . GLY A 1 490 ? 6.433 2.403 0.787 1.00 71.94 490 GLY A CA 1
ATOM 3876 C C . GLY A 1 490 ? 6.280 0.931 1.182 1.00 71.94 490 GLY A C 1
ATOM 3877 O O . GLY A 1 490 ? 7.058 0.088 0.737 1.00 71.94 490 GLY A O 1
ATOM 3878 N N . GLU A 1 491 ? 5.276 0.582 1.986 1.00 81.06 491 GLU A N 1
ATOM 3879 C CA . GLU A 1 491 ? 5.033 -0.792 2.455 1.00 81.06 491 GLU A CA 1
ATOM 3880 C C . GLU A 1 491 ? 4.736 -1.811 1.342 1.00 81.06 491 GLU A C 1
ATOM 3882 O O . GLU A 1 491 ? 4.857 -3.021 1.553 1.00 81.06 491 GLU A O 1
ATOM 3887 N N . LEU A 1 492 ? 4.387 -1.339 0.142 1.00 87.00 492 LEU A N 1
ATOM 3888 C CA . LEU A 1 492 ? 4.144 -2.192 -1.020 1.00 87.00 492 LEU A CA 1
ATOM 3889 C C . LEU A 1 492 ? 5.417 -2.925 -1.484 1.00 87.00 492 LEU A C 1
ATOM 3891 O O . LEU A 1 492 ? 5.312 -3.929 -2.193 1.00 87.00 492 LEU A O 1
ATOM 3895 N N . LEU A 1 493 ? 6.601 -2.538 -0.985 1.00 83.12 493 LEU A N 1
ATOM 3896 C CA . LEU A 1 493 ? 7.850 -3.249 -1.255 1.00 83.12 493 LEU A CA 1
ATOM 3897 C C . LEU A 1 493 ? 7.807 -4.726 -0.873 1.00 83.12 493 LEU A C 1
ATOM 3899 O O . LEU A 1 493 ? 8.565 -5.513 -1.423 1.00 83.12 493 LEU A O 1
ATOM 3903 N N . LEU A 1 494 ? 6.931 -5.130 0.047 1.00 86.88 494 LEU A N 1
ATOM 3904 C CA . LEU A 1 494 ? 6.810 -6.523 0.480 1.00 86.88 494 LEU A CA 1
ATOM 3905 C C . LEU A 1 494 ? 6.210 -7.439 -0.595 1.00 86.88 494 LEU A C 1
ATOM 3907 O O . LEU A 1 494 ? 6.294 -8.655 -0.461 1.00 86.88 494 LEU A O 1
ATOM 3911 N N . PHE A 1 495 ? 5.601 -6.872 -1.639 1.00 92.19 495 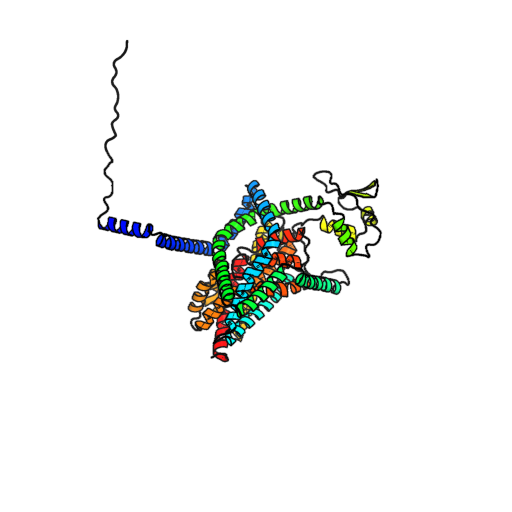PHE A N 1
ATOM 3912 C CA . PHE A 1 495 ? 4.832 -7.621 -2.632 1.00 92.19 495 PHE A CA 1
ATOM 3913 C C . PHE A 1 495 ? 5.566 -7.810 -3.958 1.00 92.19 495 PHE A C 1
ATOM 3915 O O . PHE A 1 495 ? 5.278 -8.783 -4.645 1.00 92.19 495 PHE A O 1
ATOM 3922 N N . GLY A 1 496 ? 6.516 -6.935 -4.307 1.00 89.56 496 GLY A N 1
ATOM 3923 C CA . GLY A 1 496 ? 7.189 -6.965 -5.611 1.00 89.56 496 GLY A CA 1
ATOM 3924 C C . GLY A 1 496 ? 7.807 -8.328 -5.934 1.00 89.56 496 GLY A C 1
ATOM 3925 O O . GLY A 1 496 ? 7.418 -8.971 -6.903 1.00 89.56 496 GLY A O 1
ATOM 3926 N N . GLY A 1 497 ? 8.727 -8.799 -5.091 1.00 88.19 497 GLY A N 1
ATOM 3927 C CA . GLY A 1 497 ? 9.428 -10.074 -5.278 1.00 88.19 497 GLY A CA 1
ATOM 3928 C C . GLY A 1 497 ? 8.501 -11.288 -5.288 1.00 88.19 497 GLY A C 1
ATOM 3929 O O . GLY A 1 497 ? 8.561 -12.079 -6.229 1.00 88.19 497 GLY A O 1
ATOM 3930 N N . PRO A 1 498 ? 7.594 -11.425 -4.303 1.00 89.69 498 PRO A N 1
ATOM 3931 C CA . PRO A 1 498 ? 6.594 -12.483 -4.322 1.00 89.69 498 PRO A CA 1
ATOM 3932 C C . PRO A 1 498 ? 5.717 -12.487 -5.583 1.00 89.69 498 PRO A C 1
ATOM 3934 O O . PRO A 1 498 ? 5.435 -13.559 -6.108 1.00 89.69 498 PRO A O 1
ATOM 3937 N N . LEU A 1 499 ? 5.294 -11.319 -6.083 1.00 91.25 499 LEU A N 1
ATOM 3938 C CA . LEU A 1 499 ? 4.491 -11.217 -7.308 1.00 91.25 499 LEU A CA 1
ATOM 3939 C C . LEU A 1 499 ? 5.287 -11.643 -8.543 1.00 91.25 499 LEU A C 1
ATOM 3941 O O . LEU A 1 499 ? 4.786 -12.424 -9.343 1.00 91.25 499 LEU A O 1
ATOM 3945 N N . VAL A 1 500 ? 6.528 -11.172 -8.670 1.00 87.38 500 VAL A N 1
ATOM 3946 C CA . VAL A 1 500 ? 7.456 -11.562 -9.742 1.00 87.38 500 VAL A CA 1
ATOM 3947 C C . VAL A 1 500 ? 7.649 -13.075 -9.782 1.00 87.38 500 VAL A C 1
ATOM 3949 O O . VAL A 1 500 ? 7.550 -13.679 -10.848 1.00 87.38 500 VAL A O 1
ATOM 3952 N N . GLN A 1 501 ? 7.891 -13.690 -8.620 1.00 84.38 501 GLN A N 1
ATOM 3953 C CA . GLN A 1 501 ? 8.096 -15.132 -8.527 1.00 84.38 501 GLN A CA 1
ATOM 3954 C C . GLN A 1 501 ? 6.816 -15.907 -8.854 1.00 84.38 501 GLN A C 1
ATOM 3956 O O . GLN A 1 501 ? 6.874 -16.882 -9.596 1.00 84.38 501 GLN A O 1
ATOM 3961 N N . LEU A 1 502 ? 5.663 -15.462 -8.341 1.00 84.69 502 LEU A N 1
ATOM 3962 C CA . LEU A 1 502 ? 4.373 -16.097 -8.614 1.00 84.69 502 LEU A CA 1
ATOM 3963 C C . LEU A 1 502 ? 4.007 -16.047 -10.101 1.00 84.69 502 LEU A C 1
ATOM 3965 O O . LEU A 1 502 ? 3.479 -17.016 -10.639 1.00 84.69 502 LEU A O 1
ATOM 3969 N N . LEU A 1 503 ? 4.264 -14.913 -10.751 1.00 82.38 503 LEU A N 1
ATOM 3970 C CA . LEU A 1 503 ? 3.967 -14.704 -12.166 1.00 82.38 503 LEU A CA 1
ATOM 3971 C C . LEU A 1 503 ? 5.036 -15.300 -13.096 1.00 82.38 503 LEU A C 1
ATOM 3973 O O . LEU A 1 503 ? 4.858 -15.259 -14.311 1.00 82.38 503 LEU A O 1
ATOM 3977 N N . GLY A 1 504 ? 6.120 -15.856 -12.543 1.00 75.31 504 GLY A N 1
ATOM 3978 C CA . GLY A 1 504 ? 7.172 -16.525 -13.306 1.00 75.31 504 GLY A CA 1
ATOM 3979 C C . GLY A 1 504 ? 7.948 -15.584 -14.226 1.00 75.31 504 GLY A C 1
ATOM 3980 O O . GLY A 1 504 ? 8.336 -15.982 -15.322 1.00 75.31 504 GLY A O 1
ATOM 3981 N N . PHE A 1 505 ? 8.143 -14.324 -13.827 1.00 76.38 505 PHE A N 1
ATOM 3982 C CA . PHE A 1 505 ? 8.857 -13.366 -14.670 1.00 76.38 505 PHE A CA 1
ATOM 3983 C C . PHE A 1 505 ? 10.347 -13.730 -14.786 1.00 76.38 505 PHE A C 1
ATOM 3985 O O . PHE A 1 505 ? 10.999 -13.937 -13.758 1.00 76.38 505 PHE A O 1
ATOM 3992 N N . PRO A 1 506 ? 10.913 -13.752 -16.010 1.00 68.44 506 PRO A N 1
ATOM 3993 C CA . PRO A 1 506 ? 12.349 -13.927 -16.217 1.00 68.44 506 PRO A CA 1
ATOM 3994 C C . PRO A 1 506 ? 13.171 -12.873 -15.458 1.00 68.44 506 PRO A C 1
ATOM 3996 O O . PRO A 1 506 ? 12.684 -11.752 -15.291 1.00 68.44 506 PRO A O 1
ATOM 3999 N N . PRO A 1 507 ? 14.418 -13.163 -15.038 1.00 68.25 507 PRO A N 1
ATOM 4000 C CA . PRO A 1 507 ? 15.235 -12.254 -14.220 1.00 68.25 507 PRO A CA 1
ATOM 4001 C C . PRO A 1 507 ? 15.346 -10.816 -14.759 1.00 68.25 507 PRO A C 1
ATOM 4003 O O . PRO A 1 507 ? 15.313 -9.845 -14.000 1.00 68.25 507 PRO A O 1
ATOM 4006 N N . GLN A 1 508 ? 15.422 -10.665 -16.080 1.00 66.44 508 GLN A N 1
ATOM 4007 C CA . GLN A 1 508 ? 15.546 -9.377 -16.763 1.00 66.44 508 GLN A CA 1
ATOM 4008 C C . GLN A 1 508 ? 14.278 -8.530 -16.578 1.00 66.44 508 GLN A C 1
ATOM 4010 O O . GLN A 1 508 ? 14.326 -7.387 -16.117 1.00 66.44 508 GLN A O 1
ATOM 4015 N N . ILE A 1 509 ? 13.126 -9.138 -16.853 1.00 75.25 509 ILE A N 1
ATOM 4016 C CA . ILE A 1 509 ? 11.798 -8.552 -16.660 1.00 75.25 509 ILE A CA 1
ATOM 4017 C C . ILE A 1 509 ? 11.533 -8.297 -15.177 1.00 75.25 509 ILE A C 1
ATOM 4019 O O . ILE A 1 509 ? 11.010 -7.248 -14.811 1.00 75.25 509 ILE A O 1
ATOM 4023 N N . ALA A 1 510 ? 11.906 -9.247 -14.322 1.00 78.00 510 ALA A N 1
ATOM 4024 C CA . ALA A 1 510 ? 11.751 -9.181 -12.881 1.00 78.00 510 ALA A CA 1
ATOM 4025 C C . ALA A 1 510 ? 12.428 -7.937 -12.299 1.00 78.00 510 ALA A C 1
ATOM 4027 O O . ALA A 1 510 ? 11.799 -7.203 -11.541 1.00 78.00 510 ALA A O 1
ATOM 4028 N N . SER A 1 511 ? 13.679 -7.667 -12.684 1.00 75.62 511 SER A N 1
ATOM 4029 C CA . SER A 1 511 ? 14.425 -6.501 -12.195 1.00 75.62 511 SER A CA 1
ATOM 4030 C C . SER A 1 511 ? 13.761 -5.178 -12.599 1.00 75.62 511 SER A C 1
ATOM 4032 O O . SER A 1 511 ? 13.535 -4.317 -11.747 1.00 75.62 511 SER A O 1
ATOM 4034 N N . THR A 1 512 ? 13.345 -5.056 -13.865 1.00 77.62 512 THR A N 1
ATOM 4035 C CA . THR A 1 512 ? 12.660 -3.865 -14.393 1.00 77.62 512 THR A CA 1
ATOM 4036 C C . THR A 1 512 ? 11.291 -3.676 -13.740 1.00 77.62 512 THR A C 1
ATOM 4038 O O . THR A 1 512 ? 10.941 -2.570 -13.322 1.00 77.62 512 THR A O 1
ATOM 4041 N N . PHE A 1 513 ? 10.530 -4.764 -13.587 1.00 86.19 513 PHE A N 1
ATOM 4042 C CA . PHE A 1 513 ? 9.250 -4.758 -12.889 1.00 86.19 513 PHE A CA 1
ATOM 4043 C C . PHE A 1 513 ? 9.421 -4.295 -11.442 1.00 86.19 513 PHE A C 1
ATOM 4045 O O . PHE A 1 513 ? 8.696 -3.407 -11.006 1.00 86.19 513 PHE A O 1
ATOM 4052 N N . LEU A 1 514 ? 10.385 -4.857 -10.703 1.00 84.12 514 LEU A N 1
ATOM 4053 C CA . LEU A 1 514 ? 10.658 -4.468 -9.319 1.00 84.12 514 LEU A CA 1
ATOM 4054 C C . LEU A 1 514 ? 11.024 -2.992 -9.226 1.00 84.12 514 LEU A C 1
ATOM 4056 O O . LEU A 1 514 ? 10.457 -2.286 -8.399 1.00 84.12 514 LEU A O 1
ATOM 4060 N N . ALA A 1 515 ? 11.917 -2.507 -10.083 1.00 80.25 515 ALA A N 1
ATOM 4061 C CA . ALA A 1 515 ? 12.345 -1.117 -10.053 1.00 80.25 515 ALA A CA 1
ATOM 4062 C C . ALA A 1 515 ? 11.170 -0.147 -10.273 1.00 80.25 515 ALA A C 1
ATOM 4064 O O . ALA A 1 515 ? 10.964 0.782 -9.488 1.00 80.25 515 ALA A O 1
ATOM 4065 N N . LEU A 1 516 ? 10.350 -0.408 -11.297 1.00 84.44 516 LEU A N 1
ATOM 4066 C CA . LEU A 1 516 ? 9.160 0.387 -11.602 1.00 84.44 516 LEU A CA 1
ATOM 4067 C C . LEU A 1 516 ? 8.103 0.281 -10.501 1.00 84.44 516 LEU A C 1
ATOM 4069 O O . LEU A 1 516 ? 7.562 1.295 -10.070 1.00 84.44 516 LEU A O 1
ATOM 4073 N N . TYR A 1 517 ? 7.824 -0.923 -10.013 1.00 88.69 517 TYR A N 1
ATOM 4074 C CA . TYR A 1 517 ? 6.822 -1.159 -8.978 1.00 88.69 517 TYR A CA 1
ATOM 4075 C C . TYR A 1 517 ? 7.207 -0.488 -7.650 1.00 88.69 517 TYR A C 1
ATOM 4077 O O . TYR A 1 517 ? 6.401 0.228 -7.055 1.00 88.69 517 TYR A O 1
ATOM 4085 N N . LEU A 1 518 ? 8.461 -0.645 -7.213 1.00 82.69 518 LEU A N 1
ATOM 4086 C CA . LEU A 1 518 ? 8.982 -0.033 -5.987 1.00 82.69 518 LEU A CA 1
ATOM 4087 C C . LEU A 1 518 ? 9.114 1.488 -6.097 1.00 82.69 518 LEU A C 1
ATOM 4089 O O . LEU A 1 518 ? 8.940 2.188 -5.099 1.00 82.69 518 LEU A O 1
ATOM 4093 N N . GLY A 1 519 ? 9.416 2.001 -7.290 1.00 78.31 519 GLY A N 1
ATOM 4094 C CA . GLY A 1 519 ? 9.508 3.433 -7.540 1.00 78.31 519 GLY A CA 1
ATOM 4095 C C . GLY A 1 519 ? 8.138 4.107 -7.560 1.00 78.31 519 GLY A C 1
ATOM 4096 O O . GLY A 1 519 ? 7.899 5.081 -6.849 1.00 78.31 519 GLY A O 1
ATOM 4097 N N . LEU A 1 520 ? 7.214 3.568 -8.356 1.00 84.56 520 LEU A N 1
ATOM 4098 C CA . LEU A 1 520 ? 5.927 4.201 -8.631 1.00 84.56 520 LEU A CA 1
ATOM 4099 C C . LEU A 1 520 ? 4.935 4.118 -7.468 1.00 84.56 520 LEU A C 1
ATOM 4101 O O . LEU A 1 520 ? 3.980 4.881 -7.470 1.00 84.56 520 LEU A O 1
ATOM 4105 N N . GLN A 1 521 ? 5.127 3.235 -6.483 1.00 85.44 521 GLN A N 1
ATOM 4106 C CA . GLN A 1 521 ? 4.207 3.096 -5.341 1.00 85.44 521 GLN A CA 1
ATOM 4107 C C . GLN A 1 521 ? 4.234 4.283 -4.355 1.00 85.44 521 GLN A C 1
ATOM 4109 O O . GLN A 1 521 ? 3.276 4.478 -3.606 1.00 85.44 521 GLN A O 1
ATOM 4114 N N . LEU A 1 522 ? 5.328 5.048 -4.307 1.00 79.88 522 LEU A N 1
ATOM 4115 C CA . LEU A 1 522 ? 5.565 6.051 -3.267 1.00 79.88 522 LEU A CA 1
ATOM 4116 C C . LEU A 1 522 ? 4.891 7.390 -3.562 1.00 79.88 522 LEU A C 1
ATOM 4118 O O . LEU A 1 522 ? 4.720 7.786 -4.709 1.00 79.88 522 LEU A O 1
ATOM 4122 N N . GLY A 1 523 ? 4.559 8.131 -2.504 1.00 76.88 523 GLY A N 1
ATOM 4123 C CA . GLY A 1 523 ? 4.035 9.492 -2.615 1.00 76.88 523 GLY A CA 1
ATOM 4124 C C . GLY A 1 523 ? 2.531 9.526 -2.877 1.00 76.88 523 GLY A C 1
ATOM 4125 O O . GLY A 1 523 ? 1.737 9.332 -1.956 1.00 76.88 523 GLY A O 1
ATOM 4126 N N . LEU A 1 524 ? 2.119 9.817 -4.114 1.00 83.19 524 LEU A N 1
ATOM 4127 C CA . LEU A 1 524 ? 0.703 10.007 -4.449 1.00 83.19 524 LEU A CA 1
ATOM 4128 C C . LEU A 1 524 ? -0.130 8.727 -4.282 1.00 83.19 524 LEU A C 1
ATOM 4130 O O . LEU A 1 524 ? -1.201 8.826 -3.672 1.00 83.19 524 LEU A O 1
ATOM 4134 N N . PRO A 1 525 ? 0.299 7.539 -4.760 1.00 90.19 525 PRO A N 1
ATOM 4135 C CA . PRO A 1 525 ? -0.472 6.317 -4.546 1.00 90.19 525 PRO A CA 1
ATOM 4136 C C . PRO A 1 525 ? -0.627 5.991 -3.063 1.00 90.19 525 PRO A C 1
ATOM 4138 O O . PRO A 1 525 ? -1.742 5.684 -2.638 1.00 90.19 525 PRO A O 1
ATOM 4141 N N . ASP A 1 526 ? 0.448 6.148 -2.277 1.00 85.75 526 ASP A N 1
ATOM 4142 C CA . ASP A 1 526 ? 0.431 6.039 -0.812 1.00 85.75 526 ASP A CA 1
ATOM 4143 C C . ASP A 1 526 ? -0.611 6.982 -0.191 1.00 85.75 526 ASP A C 1
ATOM 4145 O O . ASP A 1 526 ? -1.467 6.554 0.583 1.00 85.75 526 ASP A O 1
ATOM 4149 N N . SER A 1 527 ? -0.628 8.248 -0.606 1.00 86.12 527 SER A N 1
ATOM 4150 C CA . SER A 1 527 ? -1.593 9.234 -0.107 1.00 86.12 527 SER A CA 1
ATOM 4151 C C . SER A 1 527 ? -3.043 8.811 -0.386 1.00 86.12 527 SER A C 1
ATOM 4153 O O . SER A 1 527 ? -3.896 8.842 0.509 1.00 86.12 527 SER A O 1
ATOM 4155 N N . PHE A 1 528 ? -3.345 8.380 -1.621 1.00 93.19 528 PHE A N 1
ATOM 4156 C CA . PHE A 1 528 ? -4.693 7.947 -2.013 1.00 93.19 528 PHE A CA 1
ATOM 4157 C C . PHE A 1 528 ? -5.156 6.711 -1.240 1.00 93.19 528 PHE A C 1
ATOM 4159 O O . PHE A 1 528 ? -6.265 6.715 -0.692 1.00 93.19 528 PHE A O 1
ATOM 4166 N N . ARG A 1 529 ? -4.315 5.672 -1.142 1.00 94.44 529 ARG A N 1
ATOM 4167 C CA . ARG A 1 529 ? -4.676 4.464 -0.387 1.00 94.44 529 ARG A CA 1
ATOM 4168 C C . ARG A 1 529 ? -4.843 4.756 1.106 1.00 94.44 529 ARG A C 1
ATOM 4170 O O . ARG A 1 529 ? -5.825 4.298 1.688 1.00 94.44 529 ARG A O 1
ATOM 4177 N N . THR A 1 530 ? -3.962 5.559 1.711 1.00 90.38 530 THR A N 1
ATOM 4178 C CA . THR A 1 530 ? -3.999 5.860 3.149 1.00 90.38 530 THR A CA 1
ATOM 4179 C C . THR A 1 530 ? -5.207 6.708 3.505 1.00 90.38 530 THR A C 1
ATOM 4181 O O . THR A 1 530 ? -5.894 6.414 4.490 1.00 90.38 530 THR A O 1
ATOM 4184 N N . GLY A 1 531 ? -5.502 7.744 2.713 1.00 91.94 531 GLY A N 1
ATOM 4185 C CA . GLY A 1 531 ? -6.691 8.569 2.917 1.00 91.94 531 GLY A CA 1
ATOM 4186 C C . GLY A 1 531 ? -7.960 7.714 2.899 1.00 91.94 531 GLY A C 1
ATOM 4187 O O . GLY A 1 531 ? -8.830 7.859 3.763 1.00 91.94 531 GLY A O 1
ATOM 4188 N N . ASN A 1 532 ? -8.034 6.759 1.968 1.00 96.44 532 ASN A N 1
ATOM 4189 C CA . ASN A 1 532 ? -9.141 5.816 1.869 1.00 96.44 532 ASN A CA 1
ATOM 4190 C C . ASN A 1 532 ? -9.221 4.867 3.077 1.00 96.44 532 ASN A C 1
ATOM 4192 O O . ASN A 1 532 ? -10.259 4.800 3.732 1.00 96.44 532 ASN A O 1
ATOM 4196 N N . ASN A 1 533 ? -8.127 4.179 3.409 1.00 96.12 533 ASN A N 1
ATOM 4197 C CA . ASN A 1 533 ? -8.055 3.243 4.537 1.00 96.12 533 ASN A CA 1
ATOM 4198 C C . ASN A 1 533 ? -8.462 3.913 5.855 1.00 96.12 533 ASN A C 1
ATOM 4200 O O . ASN A 1 533 ? -9.346 3.436 6.570 1.00 96.12 533 ASN A O 1
ATOM 4204 N N . SER A 1 534 ? -7.884 5.082 6.124 1.00 93.94 534 SER A N 1
ATOM 4205 C CA . SER A 1 534 ? -8.101 5.806 7.373 1.00 93.94 534 SER A CA 1
ATOM 4206 C C . SER A 1 534 ? -9.521 6.385 7.469 1.00 93.94 534 SER A C 1
ATOM 4208 O O . SER A 1 534 ? -10.130 6.363 8.538 1.00 93.94 534 SER A O 1
ATOM 4210 N N . THR A 1 535 ? -10.103 6.883 6.370 1.00 95.31 535 THR A N 1
ATOM 4211 C CA . THR A 1 535 ? -11.507 7.350 6.391 1.00 95.31 535 THR A CA 1
ATOM 4212 C C . THR A 1 535 ? -12.514 6.202 6.500 1.00 95.31 535 THR A C 1
ATOM 4214 O O . THR A 1 535 ? -13.561 6.370 7.141 1.00 95.31 535 THR A O 1
ATOM 4217 N N . ASP A 1 536 ? -12.189 5.023 5.960 1.00 96.56 536 ASP A N 1
ATOM 4218 C CA . ASP A 1 536 ? -12.971 3.796 6.137 1.00 96.56 536 ASP A CA 1
ATOM 4219 C C . ASP A 1 536 ? -13.042 3.361 7.611 1.00 96.56 536 ASP A C 1
ATOM 4221 O O . ASP A 1 536 ? -14.064 2.807 8.022 1.00 96.56 536 ASP A O 1
ATOM 4225 N N . ASP A 1 537 ? -12.030 3.650 8.439 1.00 96.00 537 ASP A N 1
ATOM 4226 C CA . ASP A 1 537 ? -12.064 3.319 9.873 1.00 96.00 537 ASP A CA 1
ATOM 4227 C C . ASP A 1 537 ? -13.230 3.995 10.600 1.00 96.00 537 ASP A C 1
ATOM 4229 O O . ASP A 1 537 ? -13.790 3.437 11.545 1.00 96.00 537 ASP A O 1
ATOM 4233 N N . CYS A 1 538 ? -13.643 5.184 10.155 1.00 95.81 538 CYS A N 1
ATOM 4234 C CA . CYS A 1 538 ? -14.798 5.875 10.719 1.00 95.81 538 CYS A CA 1
ATOM 4235 C C . CYS A 1 538 ? -16.104 5.137 10.419 1.00 95.81 538 CYS A C 1
ATOM 4237 O O . CYS A 1 538 ? -16.894 4.864 11.325 1.00 95.81 538 CYS A O 1
ATOM 4239 N N . LEU A 1 539 ? -16.310 4.777 9.151 1.00 96.44 539 LEU A N 1
ATOM 4240 C CA . LEU A 1 539 ? -17.465 3.996 8.707 1.00 96.44 539 LEU A CA 1
ATOM 4241 C C . LEU A 1 539 ? -17.503 2.631 9.399 1.00 96.44 539 LEU A C 1
ATOM 4243 O O . LEU A 1 539 ? -18.559 2.159 9.832 1.00 96.44 539 LEU A O 1
ATOM 4247 N N . MET A 1 540 ? -16.328 2.038 9.586 1.00 95.44 540 MET A N 1
ATOM 4248 C CA . MET A 1 540 ? -16.161 0.797 10.313 1.00 95.44 540 MET A CA 1
ATOM 4249 C C . MET A 1 540 ? -16.510 0.952 11.794 1.00 95.44 540 MET A C 1
ATOM 4251 O O . MET A 1 540 ? -17.274 0.151 12.331 1.00 95.44 540 MET A O 1
ATOM 4255 N N . ALA A 1 541 ? -16.027 2.006 12.452 1.00 96.00 541 ALA A N 1
ATOM 4256 C CA . ALA A 1 541 ? -16.339 2.287 13.848 1.00 96.00 541 ALA A CA 1
ATOM 4257 C C . ALA A 1 541 ? -17.845 2.504 14.057 1.00 96.00 541 ALA A C 1
ATOM 4259 O O . ALA A 1 541 ? -18.390 2.029 15.051 1.00 96.00 541 ALA A O 1
ATOM 4260 N N . LEU A 1 542 ? -18.534 3.142 13.106 1.00 96.50 542 LEU A N 1
ATOM 4261 C CA . LEU A 1 542 ? -19.987 3.315 13.135 1.00 96.50 542 LEU A CA 1
ATOM 4262 C C . LEU A 1 542 ? -20.734 1.972 13.059 1.00 96.50 542 LEU A C 1
ATOM 4264 O O . LEU A 1 542 ? -21.576 1.689 13.914 1.00 96.50 542 LEU A O 1
ATOM 4268 N N . ILE A 1 543 ? -20.403 1.112 12.086 1.00 95.75 543 ILE A N 1
ATOM 4269 C CA . ILE A 1 543 ? -21.024 -0.221 11.956 1.00 95.75 543 ILE A CA 1
ATOM 4270 C C . ILE A 1 543 ? -20.739 -1.076 13.190 1.00 95.75 543 ILE A C 1
ATOM 4272 O O . ILE A 1 543 ? -21.630 -1.751 13.711 1.00 95.75 543 ILE A O 1
ATOM 4276 N N . MET A 1 544 ? -19.496 -1.065 13.662 1.00 94.81 544 MET A N 1
ATOM 4277 C CA . MET A 1 544 ? -19.080 -1.884 14.792 1.00 94.81 544 MET A CA 1
ATOM 4278 C C . MET A 1 544 ? -19.699 -1.403 16.097 1.00 94.81 544 MET A C 1
ATOM 4280 O O . MET A 1 544 ? -20.058 -2.240 16.917 1.00 94.81 544 MET A O 1
ATOM 4284 N N . ASN A 1 545 ? -19.917 -0.098 16.265 1.00 95.00 545 ASN A N 1
ATOM 4285 C CA . ASN A 1 545 ? -20.659 0.439 17.402 1.00 95.00 545 ASN A CA 1
ATOM 4286 C C . ASN A 1 545 ? -22.107 -0.062 17.394 1.00 95.00 545 ASN A C 1
ATOM 4288 O O . ASN A 1 545 ? -22.563 -0.618 18.387 1.00 95.00 545 ASN A O 1
ATOM 4292 N N . GLU A 1 546 ? -22.797 0.017 16.255 1.00 93.12 546 GLU A N 1
ATOM 4293 C CA . GLU A 1 546 ? -24.152 -0.528 16.101 1.00 93.12 546 GLU A CA 1
ATOM 4294 C C . GLU A 1 546 ? -24.227 -2.030 16.411 1.00 93.12 546 GLU A C 1
ATOM 4296 O O . GLU A 1 546 ? -25.147 -2.495 17.086 1.00 93.12 546 GLU A O 1
ATOM 4301 N N . LYS A 1 547 ? -23.252 -2.812 15.935 1.00 91.69 547 LYS A N 1
ATOM 4302 C CA . LYS A 1 547 ? -23.177 -4.251 16.228 1.00 91.69 547 LYS A CA 1
ATOM 4303 C C . LYS A 1 547 ? -22.858 -4.518 17.697 1.00 91.69 547 LYS A C 1
ATOM 4305 O O . LYS A 1 547 ? -23.446 -5.433 18.270 1.00 91.69 547 LYS A O 1
ATOM 4310 N N . TYR A 1 548 ? -21.969 -3.731 18.297 1.00 89.81 548 TYR A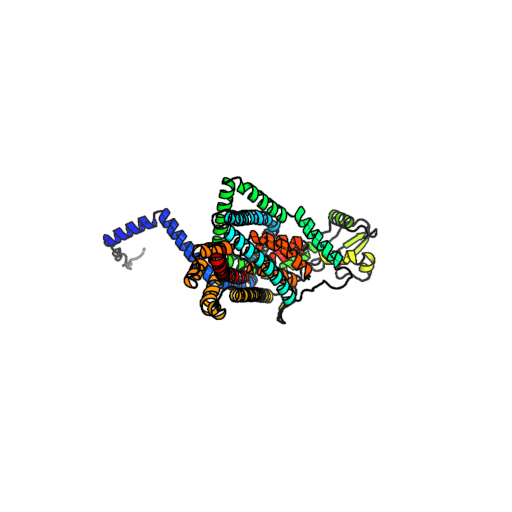 N 1
ATOM 4311 C CA . TYR A 1 548 ? -21.616 -3.820 19.710 1.00 89.81 548 TYR A CA 1
ATOM 4312 C C . TYR A 1 548 ? -22.848 -3.608 20.592 1.00 89.81 548 TYR A C 1
ATOM 4314 O O . TYR A 1 548 ? -23.170 -4.478 21.394 1.00 89.81 548 TYR A O 1
ATOM 4322 N N . LEU A 1 549 ? -23.597 -2.526 20.355 1.00 88.88 549 LEU A N 1
ATOM 4323 C CA . LEU A 1 549 ? -24.803 -2.186 21.116 1.00 88.88 549 LEU A CA 1
ATOM 4324 C C . LEU A 1 549 ? -25.924 -3.233 21.001 1.00 88.88 549 LEU A C 1
ATOM 4326 O O . LEU A 1 549 ? -26.713 -3.371 21.925 1.00 88.88 549 LEU A O 1
ATOM 4330 N N . LYS A 1 550 ? -26.022 -3.946 19.872 1.00 87.38 550 LYS A N 1
ATOM 4331 C CA . LYS A 1 550 ? -27.100 -4.920 19.616 1.00 87.38 550 LYS A CA 1
ATOM 4332 C C . LYS A 1 550 ? -26.788 -6.350 20.052 1.00 87.38 550 LYS A C 1
ATOM 4334 O O . LYS A 1 550 ? -27.716 -7.131 20.231 1.00 87.38 550 LYS A O 1
ATOM 4339 N N . LYS A 1 551 ? -25.510 -6.740 20.064 1.00 82.75 551 LYS A N 1
ATOM 4340 C CA . LYS A 1 551 ? -25.094 -8.153 20.165 1.00 82.75 551 LYS A CA 1
ATOM 4341 C C . LYS A 1 551 ? -24.113 -8.430 21.305 1.00 82.75 551 LYS A C 1
ATOM 4343 O O . LYS A 1 551 ? -23.918 -9.594 21.649 1.00 82.75 551 LYS A O 1
ATOM 4348 N N . PHE A 1 552 ? -23.444 -7.405 21.827 1.00 76.50 552 PHE A N 1
ATOM 4349 C CA . PHE A 1 552 ? -22.334 -7.567 22.770 1.00 76.50 552 PHE A CA 1
ATOM 4350 C C . PHE A 1 552 ? -22.480 -6.748 24.061 1.00 76.50 552 PHE A C 1
ATOM 4352 O O . PHE A 1 552 ? -21.754 -7.033 25.015 1.00 76.50 552 PHE A O 1
ATOM 4359 N N . LEU A 1 553 ? -23.401 -5.780 24.090 1.00 67.81 553 LEU A N 1
ATOM 4360 C CA . LEU A 1 553 ? -24.090 -5.317 25.298 1.00 67.81 553 LEU A CA 1
ATOM 4361 C C . LEU A 1 553 ? -25.367 -6.134 25.476 1.00 67.81 553 LEU A C 1
ATOM 4363 O O . LEU A 1 553 ? -25.694 -6.407 26.650 1.00 67.81 553 LEU A O 1
#

pLDDT: mean 74.84, std 18.74, range [29.7, 98.44]

Foldseek 3Di:
DDDDDDDDDDDDDDDDPPDPPPDDPVRVVVVVVVCVCCVPPVNVVVVVVVVVVVVLLVCLLCQLVLLLVLLVCLQVVLVVCVVLLVVLLVVLLVCLVCLLVVLLVLLLLLLLLLVLVLVVCLPDLCNVLSVVLLVVLLVLLLVLLVLLLVLLCVQQVFAQADDDDPCRPVVLVVLVVLVVCCCPPPSNNVSLVSSVVLSVVCVVPVVSNVVSNVSLVVVLVVLSVCSVCQSVLSSSLSSNLNCVLVVLVVVLVVLLVDKDDPVNVVVVCVVCVPLDDLDDDFDTFDADDDPASFGFTDDPPDTDGTDDPDDPVNCVNNPPVNVVVVCVRSDTFQFDFGAGPNDTARSSHSVSVSVLLVVLLVSLLVSLVVSLVVLLVVLPVQPPPDDSVCCCVQALVVQLSVQLSNLFLSVCLVVLLVSLCVRPVVQDNVLLNSLSVSLLQSLQSSVSSSLSNLLSSLCVRRPHRDHSSLSVSCSVVCSSSSSSQSRGFLSSSSVLSVSCSSSVPDPSSSSSSSSSSSNSCGNSSSSSSRSSSSSVSSSSSSSSSSCCVPPVD

Sequence (553 aa):
MNEQAGSSGTSALKWHEESAIRLSEEEQHQLEVLKVILLSPRLVGKYMAFLYQYFCTAIEQWLPVLTIIAFILGIFGAKYFPVLSDVIDSQMNMFLDIYGFIAPFAIYFILTPSLARILSSSTGKGGKFATYAVIFLSVRRFFSLIWAVIFTVIIFDFPLVVGGTSNFWPSIEQSVTSLGQMMFESPYFYAMYAAIVTIIIARKLDWINRILFKTATLIETAGQFLVPVVPLFMLVIGIYVYGLPRNVENQIRENSKAVLTFQEYAAMKAENPEAGDILTPLEAVRIRNNDEIIVEITKGDGVIVSTGMFSENDKNALGNEVIAFFEQYSRGVDLQEISILGLKIDSATPSGMLIGYVVISLLIGVACFIWHFAFLTHCKYTIRGFSIMGYFTKYWIKVYPLLWATSSEAFATPLNLYLVKKYYPDIRADVRRFIVGVGSYLNINGTMICIIVLAGYVAKIIGIELSLLQFLLCIPLVFIIGFGVPGIPGELLLFGGPLVQLLGFPPQIASTFLALYLGLQLGLPDSFRTGNNSTDDCLMALIMNEKYLKKFL